Protein AF-A0A1Q4BEB6-F1 (afdb_monomer_lite)

pLDDT: mean 73.43, std 24.89, range [21.27, 98.69]

Sequence (705 aa):
MPAAANGAAGTDGELIVIDGDVAYNFWQFKRTSTSTGTAASFGAENVVTGDGWGSKSPFLSAGITAAGSSQLGGLLVKAETADGSIDHALQLVVDSKLVLPGAVGSAIASDGSSASGIVKEGQLLAIPKGTPMPAGLSPLGQEVFTAMQKYGAYVVDVAGGTTTIRAQSNDFDDATMTALWHDMGKITPLLAGVSGQSSSGSGSSGDTGGGTAPSTGNPSATDTTAPIVQWVATNGPGITNGSGTVGVGDTVRLTLKMSEAVNVTGTPTLSLNDNGTAKYVSGSGTDVLQFDYKVAAGQNTADLAISGYNLSGITDTAGNAVNTSGAPLQPAGTLVVDTKAVTDTTAPIVQWVSTNGPGITNGSGTVGVGDTVRLTLKMNEAVNVTGTPTLSLNDNGIAKYVSGSGTDVLQFDYKVAAGQNTADLAISGYNLSGIADQAGNAVNIAGAPQQPAGTLVVDTKSFVDPNAPKIQWISATGSGIRNGTGVVGTGGTVRLSVNFNEAVTVNGTPSLSLNSNGTAKYVSGSGTNTLQFDYKVAAGDRASDLEVSGYNLSGVTDRDGNAVNLSGAPHQPAGTLAIRTGSSNQRTATVNSSIADLAAPATLQADASAASVPSNTPTTPSSDLNAQMRGTIDALGGQMTLGYSGSQGAGASSPQTTGSVMPQLALLSQYAASSFATTAATFAGASAQQWFGDTTQTLAKSLGR

Structure (mmCIF, N/CA/C/O backbone):
data_AF-A0A1Q4BEB6-F1
#
_entry.id   AF-A0A1Q4BEB6-F1
#
loop_
_atom_site.group_PDB
_atom_site.id
_atom_site.type_symbol
_atom_site.label_atom_id
_atom_site.label_alt_id
_atom_site.label_comp_id
_atom_site.label_asym_id
_atom_site.label_entity_id
_atom_site.label_seq_id
_atom_site.pdbx_PDB_ins_code
_atom_site.Cartn_x
_atom_site.Cartn_y
_atom_site.Cartn_z
_atom_site.occupancy
_atom_site.B_iso_or_equiv
_atom_site.auth_seq_id
_atom_site.auth_comp_id
_atom_site.auth_asym_id
_atom_site.auth_atom_id
_atom_site.pdbx_PDB_model_num
ATOM 1 N N . MET A 1 1 ? 31.001 -1.430 6.923 1.00 60.62 1 MET A N 1
ATOM 2 C CA . MET A 1 1 ? 29.564 -1.065 6.921 1.00 60.62 1 MET A CA 1
ATOM 3 C C . MET A 1 1 ? 29.177 -0.535 5.544 1.00 60.62 1 MET A C 1
ATOM 5 O O . MET A 1 1 ? 29.942 0.271 5.019 1.00 60.62 1 MET A O 1
ATOM 9 N N . PRO A 1 2 ? 28.033 -0.940 4.961 1.00 58.75 2 PRO A N 1
ATOM 10 C CA . PRO A 1 2 ? 27.542 -0.416 3.679 1.00 58.75 2 PRO A CA 1
ATOM 11 C C . PRO A 1 2 ? 27.493 1.119 3.660 1.00 58.75 2 PRO A C 1
ATOM 13 O O . PRO A 1 2 ? 27.198 1.724 4.689 1.00 58.75 2 PRO A O 1
ATOM 16 N N . ALA A 1 3 ? 27.761 1.766 2.519 1.00 61.31 3 ALA A N 1
ATOM 17 C CA . ALA A 1 3 ? 27.874 3.232 2.435 1.00 61.31 3 ALA A CA 1
ATOM 18 C C . ALA A 1 3 ? 26.594 3.987 2.855 1.00 61.31 3 ALA A C 1
ATOM 20 O O . ALA A 1 3 ? 26.684 5.110 3.343 1.00 61.31 3 ALA A O 1
ATOM 21 N N . ALA A 1 4 ? 25.424 3.353 2.715 1.00 61.22 4 ALA A N 1
ATOM 22 C CA . ALA A 1 4 ? 24.121 3.924 3.057 1.00 61.22 4 ALA A CA 1
ATOM 23 C C . ALA A 1 4 ? 23.647 3.634 4.499 1.00 61.22 4 ALA A C 1
ATOM 25 O O . ALA A 1 4 ? 22.664 4.225 4.931 1.00 61.22 4 ALA A O 1
ATOM 26 N N . ALA A 1 5 ? 24.316 2.750 5.253 1.00 66.31 5 ALA A N 1
ATOM 27 C CA . ALA A 1 5 ? 23.845 2.346 6.584 1.00 66.31 5 ALA A CA 1
ATOM 28 C C . ALA A 1 5 ? 24.006 3.480 7.614 1.00 66.31 5 ALA A C 1
ATOM 30 O O . ALA A 1 5 ? 25.123 3.957 7.834 1.00 66.31 5 ALA A O 1
ATOM 31 N N . ASN A 1 6 ? 22.930 3.907 8.265 1.00 73.88 6 ASN A N 1
ATOM 32 C CA . ASN A 1 6 ? 22.959 4.928 9.314 1.00 73.88 6 ASN A CA 1
ATOM 33 C C . ASN A 1 6 ? 21.970 4.557 10.430 1.00 73.88 6 ASN A C 1
ATOM 35 O O . ASN A 1 6 ? 21.254 3.572 10.298 1.00 73.88 6 ASN A O 1
ATOM 39 N N . GLY A 1 7 ? 21.948 5.312 11.529 1.00 68.88 7 GLY A N 1
ATOM 40 C CA . GLY A 1 7 ? 20.953 5.102 12.581 1.00 68.88 7 GLY A CA 1
ATOM 41 C C . GLY A 1 7 ? 19.532 5.320 12.057 1.00 68.88 7 GLY A C 1
ATOM 42 O O . GLY A 1 7 ? 19.313 6.178 11.194 1.00 68.88 7 GLY A O 1
ATOM 43 N N . ALA A 1 8 ? 18.576 4.554 12.584 1.00 66.44 8 ALA A N 1
ATOM 44 C CA . ALA A 1 8 ? 17.154 4.732 12.312 1.00 66.44 8 ALA A CA 1
ATOM 45 C C . ALA A 1 8 ? 16.688 6.168 12.631 1.00 66.44 8 ALA A C 1
ATOM 47 O O . ALA A 1 8 ? 17.274 6.869 13.460 1.00 66.44 8 ALA A O 1
ATOM 48 N N . ALA A 1 9 ? 15.626 6.625 11.965 1.00 58.12 9 ALA A N 1
ATOM 49 C CA . ALA A 1 9 ? 15.041 7.933 12.252 1.00 58.12 9 ALA A CA 1
ATOM 50 C C . ALA A 1 9 ? 14.431 7.950 13.667 1.00 58.12 9 ALA A C 1
ATOM 52 O O . ALA A 1 9 ? 13.728 7.018 14.038 1.00 58.12 9 ALA A O 1
ATOM 53 N N . GLY A 1 10 ? 14.673 9.014 14.440 1.00 62.09 10 GLY A N 1
ATOM 54 C CA . GLY A 1 10 ? 14.191 9.141 15.822 1.00 62.09 10 GLY A CA 1
ATOM 55 C C . GLY A 1 10 ? 15.286 9.585 16.792 1.00 62.09 10 GLY A C 1
ATOM 56 O O . GLY A 1 10 ? 16.402 9.905 16.382 1.00 62.09 10 GLY A O 1
ATOM 57 N N . THR A 1 11 ? 14.963 9.630 18.087 1.00 62.75 11 THR A N 1
ATOM 58 C CA . THR A 1 11 ? 15.922 9.973 19.156 1.00 62.75 11 THR A CA 1
ATOM 59 C C . THR A 1 11 ? 16.911 8.855 19.454 1.00 62.75 11 THR A C 1
ATOM 61 O O . THR A 1 11 ? 17.987 9.129 19.985 1.00 62.75 11 THR A O 1
ATOM 64 N N . ASP A 1 12 ? 16.561 7.620 19.099 1.00 66.50 12 ASP A N 1
ATOM 65 C CA . ASP A 1 12 ? 17.306 6.432 19.516 1.00 66.50 12 ASP A CA 1
ATOM 66 C C . ASP A 1 12 ? 18.348 6.015 18.485 1.00 66.50 12 ASP A C 1
ATOM 68 O O . ASP A 1 12 ? 19.285 5.313 18.840 1.00 66.50 12 ASP A O 1
ATOM 72 N N . GLY A 1 13 ? 18.239 6.475 17.230 1.00 70.12 13 GLY A N 1
ATOM 73 C CA . GLY A 1 13 ? 19.271 6.312 16.198 1.00 70.12 13 GLY A CA 1
ATOM 74 C C . GLY A 1 13 ? 19.792 4.881 16.049 1.00 70.12 13 GLY A C 1
ATOM 75 O O . GLY A 1 13 ? 20.994 4.697 15.869 1.00 70.12 13 GLY A O 1
ATOM 76 N N . GLU A 1 14 ? 18.927 3.878 16.203 1.00 76.31 14 GLU A N 1
ATOM 77 C CA . GLU A 1 14 ? 19.335 2.478 16.350 1.00 76.31 14 GLU A CA 1
ATOM 78 C C . GLU A 1 14 ? 19.925 1.917 15.043 1.00 76.31 14 GLU A C 1
ATOM 80 O O . GLU A 1 14 ? 19.405 2.180 13.955 1.00 76.31 14 GLU A O 1
ATOM 85 N N . LEU A 1 15 ? 20.998 1.127 15.134 1.00 77.81 15 LEU A N 1
ATOM 86 C CA . LEU A 1 15 ? 21.591 0.412 13.996 1.00 77.81 15 LEU A CA 1
ATOM 87 C C . LEU A 1 15 ? 22.086 -0.968 14.435 1.00 77.81 15 LEU A C 1
ATOM 89 O O . LEU A 1 15 ? 22.840 -1.071 15.402 1.00 77.81 15 LEU A O 1
ATOM 93 N N . ILE A 1 16 ? 21.740 -2.004 13.669 1.00 77.00 16 ILE A N 1
ATOM 94 C CA . ILE A 1 16 ? 22.291 -3.353 13.835 1.00 77.00 16 ILE A CA 1
ATOM 95 C C . ILE A 1 16 ? 23.279 -3.624 12.699 1.00 77.00 16 ILE A C 1
ATOM 97 O O . ILE A 1 16 ? 22.932 -3.515 11.521 1.00 77.00 16 ILE A O 1
ATOM 101 N N . VAL A 1 17 ? 24.510 -3.997 13.047 1.00 74.00 17 VAL A N 1
ATOM 102 C CA . VAL A 1 17 ? 25.552 -4.408 12.099 1.00 74.00 17 VAL A CA 1
ATOM 103 C C . VAL A 1 17 ? 25.926 -5.855 12.367 1.00 74.00 17 VAL A C 1
ATOM 105 O O . VAL A 1 17 ? 26.380 -6.179 13.461 1.00 74.00 17 VAL A O 1
ATOM 108 N N . ILE A 1 18 ? 25.774 -6.711 11.361 1.00 70.12 18 ILE A N 1
ATOM 109 C CA . ILE A 1 18 ? 26.217 -8.106 11.436 1.00 70.12 18 ILE A CA 1
ATOM 110 C C . ILE A 1 18 ? 27.583 -8.223 10.760 1.00 70.12 18 ILE A C 1
ATOM 112 O O . ILE A 1 18 ? 27.730 -7.870 9.584 1.00 70.12 18 ILE A O 1
ATOM 116 N N . ASP A 1 19 ? 28.565 -8.715 11.512 1.00 67.94 19 ASP A N 1
ATOM 117 C CA . ASP A 1 19 ? 29.925 -8.991 11.053 1.00 67.94 19 ASP A CA 1
ATOM 118 C C . ASP A 1 19 ? 30.374 -10.372 11.554 1.00 67.94 19 ASP A C 1
ATOM 120 O O . ASP A 1 19 ? 30.546 -10.599 12.754 1.00 67.94 19 ASP A O 1
ATOM 124 N N . GLY A 1 20 ? 30.509 -11.322 10.627 1.00 71.06 20 GLY A N 1
ATOM 125 C CA . GLY A 1 20 ? 30.718 -12.731 10.959 1.00 71.06 20 GLY A CA 1
ATOM 126 C C . GLY A 1 20 ? 29.593 -13.278 11.843 1.00 71.06 20 GLY A C 1
ATOM 127 O O . GLY A 1 20 ? 28.416 -13.110 11.531 1.00 71.06 20 GLY A O 1
ATOM 128 N N . ASP A 1 21 ? 29.966 -13.909 12.956 1.00 73.12 21 ASP A N 1
ATOM 129 C CA . ASP A 1 21 ? 29.022 -14.482 13.921 1.00 73.12 21 ASP A CA 1
ATOM 130 C C . ASP A 1 21 ? 28.543 -13.461 14.965 1.00 73.12 21 ASP A C 1
ATOM 132 O O . ASP A 1 21 ? 27.906 -13.851 15.938 1.00 73.12 21 ASP A O 1
ATOM 136 N N . VAL A 1 22 ? 28.860 -12.169 14.823 1.00 61.62 22 VAL A N 1
ATOM 137 C CA . VAL A 1 22 ? 28.545 -11.150 15.833 1.00 61.62 22 VAL A CA 1
ATOM 138 C C . VAL A 1 22 ? 27.559 -10.121 15.288 1.00 61.62 22 VAL A C 1
ATOM 140 O O . VAL A 1 22 ? 27.776 -9.519 14.236 1.00 61.62 22 VAL A O 1
ATOM 143 N N . ALA A 1 23 ? 26.488 -9.879 16.042 1.00 74.19 23 ALA A N 1
ATOM 144 C CA . ALA A 1 23 ? 25.588 -8.751 15.850 1.00 74.19 23 ALA A CA 1
ATOM 145 C C . ALA A 1 23 ? 25.965 -7.622 16.814 1.00 74.19 23 ALA A C 1
ATOM 147 O O . ALA A 1 23 ? 25.873 -7.774 18.032 1.00 74.19 23 ALA A O 1
ATOM 148 N N . TYR A 1 24 ? 26.360 -6.479 16.261 1.00 73.25 24 TYR A N 1
ATOM 149 C CA . TYR A 1 24 ? 26.607 -5.241 16.992 1.00 73.25 24 TYR A CA 1
ATOM 150 C C . TYR A 1 24 ? 25.363 -4.355 16.941 1.00 73.25 24 TYR A C 1
ATOM 152 O O . TYR A 1 24 ? 24.910 -3.977 15.862 1.00 73.25 24 TYR A O 1
ATOM 160 N N . ASN A 1 25 ? 24.833 -3.999 18.105 1.00 81.12 25 ASN A N 1
ATOM 161 C CA . ASN A 1 25 ? 23.663 -3.146 18.275 1.00 81.12 25 ASN A CA 1
ATOM 162 C C . ASN A 1 25 ? 24.137 -1.778 18.766 1.00 81.12 25 ASN A C 1
ATOM 164 O O . ASN A 1 25 ? 24.790 -1.707 19.806 1.00 81.12 25 ASN A O 1
ATOM 168 N N . PHE A 1 26 ? 23.823 -0.704 18.051 1.00 78.19 26 PHE A N 1
ATOM 169 C CA . PHE A 1 26 ? 24.259 0.651 18.383 1.00 78.19 26 PHE A CA 1
ATOM 170 C C . PHE A 1 26 ? 23.071 1.532 18.754 1.00 78.19 26 PHE A C 1
ATOM 172 O O . PHE A 1 26 ? 22.094 1.583 18.011 1.00 78.19 26 PHE A O 1
ATOM 179 N N . TRP A 1 27 ? 23.197 2.284 19.848 1.00 77.69 27 TRP A N 1
ATOM 180 C CA . TRP A 1 27 ? 22.238 3.314 20.245 1.00 77.69 27 TRP A CA 1
ATOM 181 C C . TRP A 1 27 ? 22.785 4.707 19.931 1.00 77.69 27 TRP A C 1
ATOM 183 O O . TRP A 1 27 ? 23.963 5.006 20.155 1.00 77.69 27 TRP A O 1
ATOM 193 N N . GLN A 1 28 ? 21.922 5.561 19.395 1.00 78.12 28 GLN A N 1
ATOM 194 C CA . GLN A 1 28 ? 22.219 6.887 18.855 1.00 78.12 28 GLN A CA 1
ATOM 195 C C . GLN A 1 28 ? 23.367 6.861 17.845 1.00 78.12 28 GLN A C 1
ATOM 197 O O . GLN A 1 28 ? 24.295 7.676 17.898 1.00 78.12 28 GLN A O 1
ATOM 202 N N . PHE A 1 29 ? 23.323 5.897 16.923 1.00 82.19 29 PHE A N 1
ATOM 203 C CA . PHE A 1 29 ? 24.313 5.797 15.871 1.00 82.19 29 PHE A CA 1
ATOM 204 C C . PHE A 1 29 ? 24.191 6.977 14.906 1.00 82.19 29 PHE A C 1
ATOM 206 O O . PHE A 1 29 ? 23.139 7.257 14.331 1.00 82.19 29 PHE A O 1
ATOM 213 N N . LYS A 1 30 ? 25.315 7.647 14.673 1.00 81.19 30 LYS A N 1
ATOM 214 C CA . LYS A 1 30 ? 25.453 8.723 13.703 1.00 81.19 30 LYS A CA 1
ATOM 215 C C . LYS A 1 30 ? 26.675 8.475 12.841 1.00 81.19 30 LYS A C 1
ATOM 217 O O . LYS A 1 30 ? 27.811 8.535 13.314 1.00 81.19 30 LYS A O 1
ATOM 222 N N . ARG A 1 31 ? 26.451 8.266 11.548 1.00 81.50 31 ARG A N 1
ATOM 223 C CA . ARG A 1 31 ? 27.525 8.271 10.557 1.00 81.50 31 ARG A CA 1
ATOM 224 C C . ARG A 1 31 ? 28.141 9.670 10.460 1.00 81.50 31 ARG A C 1
ATOM 226 O O . ARG A 1 31 ? 27.428 10.658 10.292 1.00 81.50 31 ARG A O 1
ATOM 233 N N . THR A 1 32 ? 29.465 9.753 10.565 1.00 79.81 32 THR A N 1
ATOM 234 C CA . THR A 1 32 ? 30.230 11.011 10.486 1.00 79.81 32 THR A CA 1
ATOM 235 C C . THR A 1 32 ? 31.042 11.114 9.194 1.00 79.81 32 THR A C 1
ATOM 237 O O . THR A 1 32 ? 31.370 12.223 8.781 1.00 79.81 32 THR A O 1
ATOM 240 N N . SER A 1 33 ? 31.316 9.992 8.516 1.00 77.38 33 SER A N 1
ATOM 241 C CA . SER A 1 33 ? 31.874 9.949 7.157 1.00 77.38 33 SER A CA 1
ATOM 242 C C . SER A 1 33 ? 31.541 8.628 6.438 1.00 77.38 33 SER A C 1
ATOM 244 O O . SER A 1 33 ? 30.784 7.796 6.938 1.00 77.38 33 SER A O 1
ATOM 246 N N . THR A 1 34 ? 32.113 8.398 5.254 1.00 70.38 34 THR A N 1
ATOM 247 C CA . THR A 1 34 ? 32.011 7.112 4.541 1.00 70.38 34 THR A CA 1
ATOM 248 C C . THR A 1 34 ? 32.647 5.947 5.310 1.00 70.38 34 THR A C 1
ATOM 250 O O . THR A 1 34 ? 32.199 4.815 5.132 1.00 70.38 34 THR A O 1
ATOM 253 N N . SER A 1 35 ? 33.623 6.208 6.187 1.00 70.75 35 SER A N 1
ATOM 254 C CA . SER A 1 35 ? 34.357 5.193 6.960 1.00 70.75 35 SER A CA 1
ATOM 255 C C . SER A 1 35 ? 34.205 5.310 8.480 1.00 70.75 35 SER A C 1
ATOM 257 O O . SER A 1 35 ? 34.623 4.404 9.194 1.00 70.75 35 SER A O 1
ATOM 259 N N . THR A 1 36 ? 33.594 6.379 9.000 1.00 76.94 36 THR A N 1
ATOM 260 C CA . THR A 1 36 ? 33.500 6.632 10.449 1.00 76.94 36 THR A CA 1
ATOM 261 C C . THR A 1 36 ? 32.075 6.935 10.918 1.00 76.94 36 THR A C 1
ATOM 263 O O . THR A 1 36 ? 31.244 7.478 10.184 1.00 76.94 36 THR A O 1
ATOM 266 N N . GLY A 1 37 ? 31.795 6.593 12.176 1.00 82.12 37 GLY A N 1
ATOM 267 C CA . GLY A 1 37 ? 30.544 6.890 12.872 1.00 82.12 37 GLY A CA 1
ATOM 268 C C . GLY A 1 37 ? 30.743 6.939 14.386 1.00 82.12 37 GLY A C 1
ATOM 269 O O . GLY A 1 37 ? 31.814 6.604 14.890 1.00 82.12 37 GLY A O 1
ATOM 270 N N . THR A 1 38 ? 29.724 7.393 15.106 1.00 80.50 38 THR A N 1
ATOM 271 C CA . THR A 1 38 ? 29.686 7.468 16.574 1.00 80.50 38 THR A CA 1
ATOM 272 C C . THR A 1 38 ? 28.395 6.854 17.089 1.00 80.50 38 THR A C 1
ATOM 274 O O . THR A 1 38 ? 27.374 6.994 16.428 1.00 80.50 38 THR A O 1
ATOM 277 N N . ALA A 1 39 ? 28.421 6.253 18.275 1.00 80.62 39 ALA A N 1
ATOM 278 C CA . ALA A 1 39 ? 27.237 5.795 18.999 1.00 80.62 39 ALA A CA 1
ATOM 279 C C . ALA A 1 39 ? 27.363 6.200 20.473 1.00 80.62 39 ALA A C 1
ATOM 281 O O . ALA A 1 39 ? 28.483 6.323 20.979 1.00 80.62 39 ALA A O 1
ATOM 282 N N . ALA A 1 40 ? 26.237 6.421 21.148 1.00 74.81 40 ALA A N 1
ATOM 283 C CA . ALA A 1 40 ? 26.216 6.728 22.577 1.00 74.81 40 ALA A CA 1
ATOM 284 C C . ALA A 1 40 ? 26.479 5.474 23.427 1.00 74.81 40 ALA A C 1
ATOM 286 O O . ALA A 1 40 ? 27.157 5.549 24.451 1.00 74.81 40 ALA A O 1
ATOM 287 N N . SER A 1 41 ? 26.002 4.314 22.974 1.00 70.25 41 SER A N 1
ATOM 288 C CA . SER A 1 41 ? 26.335 3.004 23.535 1.00 70.25 41 SER A CA 1
ATOM 289 C C . SER A 1 41 ? 26.273 1.925 22.451 1.00 70.25 41 SER A C 1
ATOM 291 O O . SER A 1 41 ? 25.745 2.151 21.357 1.00 70.25 41 SER A O 1
ATOM 293 N N . PHE A 1 42 ? 26.838 0.753 22.741 1.00 74.25 42 PHE A N 1
ATOM 294 C CA . PHE A 1 42 ? 26.652 -0.429 21.910 1.00 74.25 42 PHE A CA 1
ATOM 295 C C . PHE A 1 42 ? 26.632 -1.707 22.757 1.00 74.25 42 PHE A C 1
ATOM 297 O O . PHE A 1 42 ? 27.244 -1.754 23.826 1.00 74.25 42 PHE A O 1
ATOM 304 N N . GLY A 1 43 ? 25.944 -2.729 22.256 1.00 70.25 43 GLY A N 1
ATOM 305 C CA . GLY A 1 43 ? 25.972 -4.106 22.752 1.00 70.25 43 GLY A CA 1
ATOM 306 C C . GLY A 1 43 ? 26.363 -5.058 21.626 1.00 70.25 43 GLY A C 1
ATOM 307 O O . GLY A 1 43 ? 26.194 -4.726 20.451 1.00 70.25 43 GLY A O 1
ATOM 308 N N . ALA A 1 44 ? 26.912 -6.220 21.961 1.00 69.25 44 ALA A N 1
ATOM 309 C CA . ALA A 1 44 ? 27.307 -7.214 20.970 1.00 69.25 44 ALA A CA 1
ATOM 310 C C . ALA A 1 44 ? 26.920 -8.616 21.431 1.00 69.25 44 ALA A C 1
ATOM 312 O O . ALA A 1 44 ? 27.108 -8.957 22.596 1.00 69.25 44 ALA A O 1
ATOM 313 N N . GLU A 1 45 ? 26.426 -9.415 20.495 1.00 67.12 45 GLU A N 1
ATOM 314 C CA . GLU A 1 45 ? 25.921 -10.763 20.736 1.00 67.12 45 GLU A CA 1
ATOM 315 C C . GLU A 1 45 ? 26.430 -11.702 19.647 1.00 67.12 45 GLU A C 1
ATOM 317 O O . GLU A 1 45 ? 26.502 -11.313 18.479 1.00 67.12 45 GLU A O 1
ATOM 322 N N . ASN A 1 46 ? 26.752 -12.946 20.003 1.00 68.75 46 ASN A N 1
ATOM 323 C CA . ASN A 1 46 ? 27.033 -13.963 18.996 1.00 68.75 46 ASN A CA 1
ATOM 324 C C . ASN A 1 46 ? 25.711 -14.523 18.437 1.00 68.75 46 ASN A C 1
ATOM 326 O O . ASN A 1 46 ? 24.933 -15.105 19.182 1.00 68.75 46 ASN A O 1
ATOM 330 N N . VAL A 1 47 ? 25.457 -14.392 17.136 1.00 63.94 47 VAL A N 1
ATOM 331 C CA . VAL A 1 47 ? 24.186 -14.802 16.503 1.00 63.94 47 VAL A CA 1
ATOM 332 C C . VAL A 1 47 ? 24.004 -16.320 16.400 1.00 63.94 47 VAL A C 1
ATOM 334 O O . VAL A 1 47 ? 22.903 -16.791 16.130 1.00 63.94 47 VAL A O 1
ATOM 337 N N . VAL A 1 48 ? 25.085 -17.083 16.583 1.00 57.34 48 VAL A N 1
ATOM 338 C CA . VAL A 1 48 ? 25.128 -18.549 16.484 1.00 57.34 48 VAL A CA 1
ATOM 339 C C . VAL A 1 48 ? 25.000 -19.190 17.865 1.00 57.34 48 VAL A C 1
ATOM 341 O O . VAL A 1 48 ? 24.291 -20.181 18.025 1.00 57.34 48 VAL A O 1
ATOM 344 N N . THR A 1 49 ? 25.720 -18.665 18.857 1.00 60.25 49 THR A N 1
ATOM 345 C CA . THR A 1 49 ? 25.846 -19.286 20.188 1.00 60.25 49 THR A CA 1
ATOM 346 C C . THR A 1 49 ? 25.202 -18.489 21.310 1.00 60.25 49 THR A C 1
ATOM 348 O O . THR A 1 49 ? 25.141 -18.979 22.435 1.00 60.25 49 THR A O 1
ATOM 351 N N . GLY A 1 50 ? 24.823 -17.246 21.042 1.00 60.75 50 GLY A N 1
ATOM 352 C CA . GLY A 1 50 ? 24.164 -16.378 22.000 1.00 60.75 50 GLY A CA 1
ATOM 353 C C . GLY A 1 50 ? 22.691 -16.740 22.183 1.00 60.75 50 GLY A C 1
ATOM 354 O O . GLY A 1 50 ? 22.111 -17.426 21.345 1.00 60.75 50 GLY A O 1
ATOM 355 N N . ASP A 1 51 ? 22.098 -16.322 23.299 1.00 66.31 51 ASP A N 1
ATOM 356 C CA . ASP A 1 51 ? 20.689 -16.557 23.644 1.00 66.31 51 ASP A CA 1
ATOM 357 C C . ASP A 1 51 ? 19.804 -15.302 23.489 1.00 66.31 51 ASP A C 1
ATOM 359 O O . ASP A 1 51 ? 18.586 -15.362 23.697 1.00 66.31 51 ASP A O 1
ATOM 363 N N . GLY A 1 52 ? 20.415 -14.191 23.076 1.00 71.81 52 GLY A N 1
ATOM 364 C CA . GLY A 1 52 ? 19.843 -12.866 22.894 1.00 71.81 52 GLY A CA 1
ATOM 365 C C . GLY A 1 52 ? 19.915 -11.967 24.129 1.00 71.81 52 GLY A C 1
ATOM 366 O O . GLY A 1 52 ? 19.463 -10.824 24.037 1.00 71.81 52 GLY A O 1
ATOM 367 N N . TRP A 1 53 ? 20.465 -12.422 25.260 1.00 75.69 53 TRP A N 1
ATOM 368 C CA . TRP A 1 53 ? 20.462 -11.695 26.534 1.00 75.69 53 TRP A CA 1
ATOM 369 C C . TRP A 1 53 ? 21.857 -11.283 27.006 1.00 75.69 53 TRP A C 1
ATOM 371 O O . TRP A 1 53 ? 22.839 -12.006 26.878 1.00 75.69 53 TRP A O 1
ATOM 381 N N . GLY A 1 54 ? 21.943 -10.096 27.611 1.00 65.62 54 GLY A N 1
ATOM 382 C CA . GLY A 1 54 ? 23.171 -9.640 28.254 1.00 65.62 54 GLY A CA 1
ATOM 383 C C . GLY A 1 54 ? 23.495 -10.379 29.560 1.00 65.62 54 GLY A C 1
ATOM 384 O O . GLY A 1 54 ? 22.671 -11.082 30.143 1.00 65.62 54 GLY A O 1
ATOM 385 N N . SER A 1 55 ? 24.703 -10.157 30.080 1.00 68.94 55 SER A N 1
ATOM 386 C CA . SER A 1 55 ? 25.136 -10.635 31.396 1.00 68.94 55 SER A CA 1
ATOM 387 C C . SER A 1 55 ? 24.988 -9.557 32.471 1.00 68.94 55 SER A C 1
ATOM 389 O O . SER A 1 55 ? 25.374 -8.403 32.282 1.00 68.94 55 SER A O 1
ATOM 391 N N . LYS A 1 56 ? 24.495 -9.950 33.656 1.00 68.62 56 LYS A N 1
ATOM 392 C CA . LYS A 1 56 ? 24.428 -9.080 34.849 1.00 68.62 56 LYS A CA 1
ATOM 393 C C . LYS A 1 56 ? 25.806 -8.829 35.476 1.00 68.62 56 LYS A C 1
ATOM 395 O O . LYS A 1 56 ? 25.959 -7.867 36.226 1.00 68.62 56 LYS A O 1
ATOM 400 N N . SER A 1 57 ? 26.803 -9.684 35.215 1.00 51.84 57 SER A N 1
ATOM 401 C CA . SER A 1 57 ? 28.146 -9.557 35.797 1.00 51.84 57 SER A CA 1
ATOM 402 C C . SER A 1 57 ? 29.249 -10.135 34.889 1.00 51.84 57 SER A C 1
ATOM 404 O O . SER A 1 57 ? 29.213 -11.332 34.596 1.00 51.84 57 SER A O 1
ATOM 406 N N . PRO A 1 58 ? 30.251 -9.327 34.473 1.00 49.66 58 PRO A N 1
ATOM 407 C CA . PRO A 1 58 ? 30.213 -7.859 34.458 1.00 49.66 58 PRO A CA 1
ATOM 408 C C . PRO A 1 58 ? 29.011 -7.385 33.627 1.00 49.66 58 PRO A C 1
ATOM 410 O O . PRO A 1 58 ? 28.575 -8.109 32.739 1.00 49.66 58 PRO A O 1
ATOM 413 N N . PHE A 1 59 ? 28.440 -6.220 33.945 1.00 54.12 59 PHE A N 1
ATOM 414 C CA . PHE A 1 59 ? 27.251 -5.710 33.253 1.00 54.12 59 PHE A CA 1
ATOM 415 C C . PHE A 1 59 ? 27.563 -5.490 31.763 1.00 54.12 59 PHE A C 1
ATOM 417 O O . PHE A 1 59 ? 28.196 -4.499 31.397 1.00 54.12 59 PHE A O 1
ATOM 424 N N . LEU A 1 60 ? 27.175 -6.450 30.925 1.00 57.72 60 LEU A N 1
ATOM 425 C CA . LEU A 1 60 ? 27.480 -6.503 29.499 1.00 57.72 60 LEU A CA 1
ATOM 426 C C . LEU A 1 60 ? 26.186 -6.771 28.748 1.00 57.72 60 LEU A C 1
ATOM 428 O O . LEU A 1 60 ? 25.615 -7.850 28.862 1.00 57.72 60 LEU A O 1
ATOM 432 N N . SER A 1 61 ? 25.725 -5.788 27.990 1.00 70.19 61 SER A N 1
ATOM 433 C CA . SER A 1 61 ? 24.488 -5.912 27.228 1.00 70.19 61 SER A CA 1
ATOM 434 C C . SER A 1 61 ? 24.705 -6.682 25.922 1.00 70.19 61 SER A C 1
ATOM 436 O O . SER A 1 61 ? 25.668 -6.404 25.203 1.00 70.19 61 SER A O 1
ATOM 438 N N . ALA A 1 62 ? 23.790 -7.600 25.590 1.00 63.75 62 ALA A N 1
ATOM 439 C CA . ALA A 1 62 ? 23.760 -8.270 24.283 1.00 63.75 62 ALA A CA 1
ATOM 440 C C . ALA A 1 62 ? 23.257 -7.329 23.173 1.00 63.75 62 ALA A C 1
ATOM 442 O O . ALA A 1 62 ? 23.555 -7.516 21.994 1.00 63.75 62 ALA A O 1
ATOM 443 N N . GLY A 1 63 ? 22.533 -6.269 23.543 1.00 76.38 63 GLY A N 1
ATOM 444 C CA . GLY A 1 63 ? 22.111 -5.213 22.626 1.00 76.38 63 GLY A CA 1
ATOM 445 C C . GLY A 1 63 ? 21.858 -3.886 23.319 1.00 76.38 63 GLY A C 1
ATOM 446 O O . GLY A 1 63 ? 22.530 -3.562 24.292 1.00 76.38 63 GLY A O 1
ATOM 447 N N . ILE A 1 64 ? 20.934 -3.084 22.799 1.00 76.62 64 ILE A N 1
ATOM 448 C CA . ILE A 1 64 ? 20.668 -1.735 23.326 1.00 76.62 64 ILE A CA 1
ATOM 449 C C . ILE A 1 64 ? 19.228 -1.520 23.785 1.00 76.62 64 ILE A C 1
ATOM 451 O O . ILE A 1 64 ? 18.887 -0.398 24.142 1.00 76.62 64 ILE A O 1
ATOM 455 N N . THR A 1 65 ? 18.395 -2.566 23.794 1.00 83.88 65 THR A N 1
ATOM 456 C CA . THR A 1 65 ? 17.052 -2.446 24.376 1.00 83.88 65 THR A CA 1
ATOM 457 C C . THR A 1 65 ? 17.165 -2.142 25.870 1.00 83.88 65 THR A C 1
ATOM 459 O O . THR A 1 65 ? 18.165 -2.503 26.503 1.00 83.88 65 THR A O 1
ATOM 462 N N . ALA A 1 66 ? 16.143 -1.529 26.462 1.00 81.94 66 ALA A N 1
ATOM 463 C CA . ALA A 1 66 ? 16.145 -1.225 27.892 1.00 81.94 66 ALA A CA 1
ATOM 464 C C . ALA A 1 66 ? 16.295 -2.483 28.780 1.00 81.94 66 ALA A C 1
ATOM 466 O O . ALA A 1 66 ? 16.973 -2.438 29.810 1.00 81.94 66 ALA A O 1
ATOM 467 N N . ALA A 1 67 ? 15.812 -3.646 28.322 1.00 83.50 67 ALA A N 1
ATOM 468 C CA . ALA A 1 67 ? 16.044 -4.940 28.972 1.00 83.50 67 ALA A CA 1
ATOM 469 C C . ALA A 1 67 ? 17.498 -5.473 28.881 1.00 83.50 67 ALA A C 1
ATOM 471 O O . ALA A 1 67 ? 17.871 -6.415 29.592 1.00 83.50 67 ALA A O 1
ATOM 472 N N . GLY A 1 68 ? 18.329 -4.886 28.014 1.00 74.88 68 GLY A N 1
ATOM 473 C CA . GLY A 1 68 ? 19.705 -5.300 27.723 1.00 74.88 68 GLY A CA 1
ATOM 474 C C . GLY A 1 68 ? 19.829 -6.516 26.794 1.00 74.88 68 GLY A C 1
ATOM 475 O O . GLY A 1 68 ? 20.850 -7.214 26.805 1.00 74.88 68 GLY A O 1
ATOM 476 N N . SER A 1 69 ? 18.785 -6.794 26.009 1.00 79.81 69 SER A N 1
ATOM 477 C CA . SER A 1 69 ? 18.760 -7.851 24.991 1.00 79.81 69 SER A CA 1
ATOM 478 C C . SER A 1 69 ? 19.235 -7.350 23.625 1.00 79.81 69 SER A C 1
ATOM 480 O O . SER A 1 69 ? 19.203 -6.152 23.331 1.00 79.81 69 SER A O 1
ATOM 482 N N . SER A 1 70 ? 19.668 -8.283 22.776 1.00 78.00 70 SER A N 1
ATOM 483 C CA . SER A 1 70 ? 19.971 -8.039 21.363 1.00 78.00 70 SER A CA 1
ATOM 484 C C . SER A 1 70 ? 18.722 -7.571 20.615 1.00 78.00 70 SER A C 1
ATOM 486 O O . SER A 1 70 ? 17.665 -8.181 20.745 1.00 78.00 70 SER A O 1
ATOM 488 N N . GLN A 1 71 ? 18.844 -6.540 19.775 1.00 75.12 71 GLN A N 1
ATOM 489 C CA . GLN A 1 71 ? 17.737 -6.111 18.917 1.00 75.12 71 GLN A CA 1
ATOM 490 C C . GLN A 1 71 ? 17.500 -7.067 17.748 1.00 75.12 71 GLN A C 1
ATOM 492 O O . GLN A 1 71 ? 16.469 -6.959 17.095 1.00 75.12 71 GLN A O 1
ATOM 497 N N . LEU A 1 72 ? 18.430 -7.988 17.472 1.00 73.69 72 LEU A N 1
ATOM 498 C CA . LEU A 1 72 ? 18.251 -9.034 16.466 1.00 73.69 72 LEU A CA 1
ATOM 499 C C . LEU A 1 72 ? 17.484 -10.241 17.029 1.00 73.69 72 LEU A C 1
ATOM 501 O O . LEU A 1 72 ? 16.711 -10.864 16.309 1.00 73.69 72 LEU A O 1
ATOM 505 N N . GLY A 1 73 ? 17.674 -10.567 18.311 1.00 71.06 73 GLY A N 1
ATOM 506 C CA . GLY A 1 73 ? 17.027 -11.720 18.942 1.00 71.06 73 GLY A CA 1
ATOM 507 C C . GLY A 1 73 ? 15.529 -11.483 19.110 1.00 71.06 73 GLY A C 1
ATOM 508 O O . GLY A 1 73 ? 15.136 -10.657 19.923 1.00 71.06 73 GLY A O 1
ATOM 509 N N . GLY A 1 74 ? 14.688 -12.164 18.332 1.00 74.31 74 GLY A N 1
ATOM 510 C CA . GLY A 1 74 ? 13.234 -11.964 18.322 1.00 74.31 74 GLY A CA 1
ATOM 511 C C . GLY A 1 74 ? 12.726 -10.803 17.455 1.00 74.31 74 GLY A C 1
ATOM 512 O O . GLY A 1 74 ? 11.564 -10.411 17.592 1.00 74.31 74 GLY A O 1
ATOM 513 N N . LEU A 1 75 ? 13.575 -10.241 16.586 1.00 80.50 75 LEU A N 1
ATOM 514 C CA . LEU A 1 75 ? 13.171 -9.255 15.580 1.00 80.50 75 LEU A CA 1
ATOM 515 C C . LEU A 1 75 ? 12.307 -9.923 14.510 1.00 80.50 75 LEU A C 1
ATOM 517 O O . LEU A 1 75 ? 12.653 -10.998 14.039 1.00 80.50 75 LEU A O 1
ATOM 521 N N . LEU A 1 76 ? 11.234 -9.269 14.066 1.00 81.69 76 LEU A N 1
ATOM 522 C CA . LEU A 1 76 ? 10.495 -9.739 12.896 1.00 81.69 76 LEU A CA 1
ATOM 523 C C . LEU A 1 76 ? 11.268 -9.410 11.605 1.00 81.69 76 LEU A C 1
ATOM 525 O O . LEU A 1 76 ? 11.415 -8.232 11.261 1.00 81.69 76 LEU A O 1
ATOM 529 N N . VAL A 1 77 ? 11.739 -10.433 10.885 1.00 74.50 77 VAL A N 1
ATOM 530 C CA . VAL A 1 77 ? 12.537 -10.306 9.649 1.00 74.50 77 VAL A CA 1
ATOM 531 C C . VAL A 1 77 ? 11.731 -10.787 8.439 1.00 74.50 77 VAL A C 1
ATOM 533 O O . VAL A 1 77 ? 11.087 -11.834 8.478 1.00 74.50 77 VAL A O 1
ATOM 536 N N . LYS A 1 78 ? 11.776 -10.052 7.317 1.00 71.38 78 LYS A N 1
ATOM 537 C CA . LYS A 1 78 ? 10.938 -10.368 6.140 1.00 71.38 78 LYS A CA 1
ATOM 538 C C . LYS A 1 78 ? 11.216 -11.744 5.545 1.00 71.38 78 LYS A C 1
ATOM 540 O O . LYS A 1 78 ? 10.290 -12.402 5.073 1.00 71.38 78 LYS A O 1
ATOM 545 N N . ALA A 1 79 ? 12.472 -12.181 5.562 1.00 64.88 79 ALA A N 1
ATOM 546 C CA . ALA A 1 79 ? 12.844 -13.488 5.034 1.00 64.88 79 ALA A CA 1
ATOM 547 C C . ALA A 1 79 ? 12.104 -14.643 5.731 1.00 64.88 79 ALA A C 1
ATOM 549 O O . ALA A 1 79 ? 11.697 -15.573 5.051 1.00 64.88 79 ALA A O 1
ATOM 550 N N . GLU A 1 80 ? 11.849 -14.547 7.038 1.00 64.75 80 GLU A N 1
ATOM 551 C CA . GLU A 1 80 ? 11.145 -15.588 7.802 1.00 64.75 80 GLU A CA 1
ATOM 552 C C . GLU A 1 80 ? 9.643 -15.595 7.488 1.00 64.75 80 GLU A C 1
ATOM 554 O O . GLU A 1 80 ? 9.036 -16.646 7.304 1.00 64.75 80 GLU A O 1
ATOM 559 N N . THR A 1 81 ? 9.052 -14.411 7.307 1.00 67.25 81 THR A N 1
ATOM 560 C CA . THR A 1 81 ? 7.637 -14.284 6.914 1.00 67.25 81 THR A CA 1
ATOM 561 C C . THR A 1 81 ? 7.373 -14.775 5.486 1.00 67.25 81 THR A C 1
ATOM 563 O O . THR A 1 81 ? 6.283 -15.234 5.168 1.00 67.25 81 THR A O 1
ATOM 566 N N . ALA A 1 82 ? 8.379 -14.735 4.603 1.00 64.94 82 ALA A N 1
ATOM 567 C CA . ALA A 1 82 ? 8.259 -15.280 3.249 1.00 64.94 82 ALA A CA 1
ATOM 568 C C . ALA A 1 82 ? 8.194 -16.819 3.235 1.00 64.94 82 ALA A C 1
ATOM 570 O O . ALA A 1 82 ? 7.577 -17.395 2.337 1.00 64.94 82 ALA A O 1
ATOM 571 N N . ASP A 1 83 ? 8.791 -17.463 4.240 1.00 61.59 83 ASP A N 1
ATOM 572 C CA . ASP A 1 83 ? 8.753 -18.913 4.441 1.00 61.59 83 ASP A CA 1
ATOM 573 C C . ASP A 1 83 ? 7.473 -19.369 5.180 1.00 61.59 83 ASP A C 1
ATOM 575 O O . ASP A 1 83 ? 7.194 -20.567 5.267 1.00 61.59 83 ASP A O 1
ATOM 579 N N . GLY A 1 84 ? 6.655 -18.418 5.655 1.00 62.34 84 GLY A N 1
ATOM 580 C CA . GLY A 1 84 ? 5.331 -18.650 6.238 1.00 62.34 84 GLY A CA 1
ATOM 581 C C . GLY A 1 84 ? 5.335 -19.161 7.683 1.00 62.34 84 GLY A C 1
ATOM 582 O O . GLY A 1 84 ? 4.292 -19.607 8.173 1.00 62.34 84 GLY A O 1
ATOM 583 N N . SER A 1 85 ? 6.478 -19.134 8.379 1.00 69.12 85 SER A N 1
ATOM 584 C CA . SER A 1 85 ? 6.559 -19.452 9.808 1.00 69.12 85 SER A CA 1
ATOM 585 C C . SER A 1 85 ? 7.579 -18.589 10.549 1.00 69.12 85 SER A C 1
ATOM 587 O O . SER A 1 85 ? 8.724 -18.433 10.141 1.00 69.12 85 SER A O 1
ATOM 589 N N . ILE A 1 86 ? 7.157 -18.071 11.703 1.00 79.12 86 ILE A N 1
ATOM 590 C CA . ILE A 1 86 ? 8.025 -17.402 12.675 1.00 79.12 86 ILE A CA 1
ATOM 591 C C . ILE A 1 86 ? 8.271 -18.407 13.802 1.00 79.12 86 ILE A C 1
ATOM 593 O O . ILE A 1 86 ? 7.362 -18.717 14.578 1.00 79.12 86 ILE A O 1
ATOM 597 N N . ASP A 1 87 ? 9.486 -18.950 13.868 1.00 77.25 87 ASP A N 1
ATOM 598 C CA . ASP A 1 87 ? 9.827 -20.089 14.732 1.00 77.25 87 ASP A CA 1
ATOM 599 C C . ASP A 1 87 ? 10.612 -19.711 16.005 1.00 77.25 87 ASP A C 1
ATOM 601 O O . ASP A 1 87 ? 11.365 -20.518 16.555 1.00 77.25 87 ASP A O 1
ATOM 605 N N . HIS A 1 88 ? 10.413 -18.490 16.501 1.00 74.56 88 HIS A N 1
ATOM 606 C CA . HIS A 1 88 ? 11.045 -17.962 17.711 1.00 74.56 88 HIS A CA 1
ATOM 607 C C . HIS A 1 88 ? 10.100 -17.027 18.486 1.00 74.56 88 HIS A C 1
ATOM 609 O O . HIS A 1 88 ? 9.053 -16.612 17.984 1.00 74.56 88 HIS A O 1
ATOM 615 N N . ALA A 1 89 ? 10.471 -16.685 19.726 1.00 81.38 89 ALA A N 1
ATOM 616 C CA . ALA A 1 89 ? 9.767 -15.664 20.500 1.00 81.38 89 ALA A CA 1
ATOM 617 C C . ALA A 1 89 ? 10.008 -14.269 19.901 1.00 81.38 89 ALA A C 1
ATOM 619 O O . ALA A 1 89 ? 11.081 -13.996 19.361 1.00 81.38 89 ALA A O 1
ATOM 620 N N . LEU A 1 90 ? 9.017 -13.382 19.999 1.00 88.50 90 LEU A N 1
ATOM 621 C CA . LEU A 1 90 ? 9.091 -12.021 19.456 1.00 88.50 90 LEU A CA 1
ATOM 622 C C . LEU A 1 90 ? 9.547 -10.997 20.505 1.00 88.50 90 LEU A C 1
ATOM 624 O O . LEU A 1 90 ? 9.410 -11.201 21.710 1.00 88.50 90 LEU A O 1
ATOM 628 N N . GLN A 1 91 ? 10.042 -9.853 20.044 1.00 87.31 91 GLN A N 1
ATOM 629 C CA . GLN A 1 91 ? 10.271 -8.681 20.888 1.00 87.31 91 GLN A CA 1
ATOM 630 C C . GLN A 1 91 ? 8.998 -7.845 21.003 1.00 87.31 91 GLN A C 1
ATOM 632 O O . GLN A 1 91 ? 8.454 -7.404 19.991 1.00 87.31 91 GLN A O 1
ATOM 637 N N . LEU A 1 92 ? 8.560 -7.580 22.232 1.00 88.44 92 LEU A N 1
ATOM 638 C CA . LEU A 1 92 ? 7.433 -6.714 22.550 1.00 88.44 92 LEU A CA 1
ATOM 639 C C . LEU A 1 92 ? 7.927 -5.426 23.211 1.00 88.44 92 LEU A C 1
ATOM 641 O O . LEU A 1 92 ? 8.606 -5.450 24.238 1.00 88.44 92 LEU A O 1
ATOM 645 N N . VAL A 1 93 ? 7.532 -4.303 22.630 1.00 86.12 93 VAL A N 1
ATOM 646 C CA . VAL A 1 93 ? 7.670 -2.971 23.211 1.00 86.12 93 VAL A CA 1
ATOM 647 C C . VAL A 1 93 ? 6.315 -2.587 23.777 1.00 86.12 93 VAL A C 1
ATOM 649 O O . VAL A 1 93 ? 5.302 -2.710 23.087 1.00 86.12 93 VAL A O 1
ATOM 652 N N . VAL A 1 94 ? 6.275 -2.161 25.034 1.00 84.19 94 VAL A N 1
ATOM 653 C CA . VAL A 1 94 ? 5.019 -1.965 25.769 1.00 84.19 94 VAL A CA 1
ATOM 654 C C . VAL A 1 94 ? 4.842 -0.499 26.143 1.00 84.19 94 VAL A C 1
ATOM 656 O O . VAL A 1 94 ? 5.810 0.173 26.483 1.00 84.19 94 VAL A O 1
ATOM 659 N N . ASP A 1 95 ? 3.603 0.002 26.117 1.00 82.88 95 ASP A N 1
ATOM 660 C CA . ASP A 1 95 ? 3.302 1.361 26.577 1.00 82.88 95 ASP A CA 1
ATOM 661 C C . ASP A 1 95 ? 3.889 1.574 27.980 1.00 82.88 95 ASP A C 1
ATOM 663 O O . ASP A 1 95 ? 3.617 0.799 28.900 1.00 82.88 95 ASP A O 1
ATOM 667 N N . SER A 1 96 ? 4.680 2.631 28.154 1.00 81.19 96 SER A N 1
ATOM 668 C CA . SER A 1 96 ? 5.380 2.953 29.397 1.00 81.19 96 SER A CA 1
ATOM 669 C C . SER A 1 96 ? 4.451 3.014 30.613 1.00 81.19 96 SER A C 1
ATOM 671 O O . SER A 1 96 ? 4.877 2.702 31.724 1.00 81.19 96 SER A O 1
ATOM 673 N N . LYS A 1 97 ? 3.157 3.314 30.426 1.00 81.75 97 LYS A N 1
ATOM 674 C CA . LYS A 1 97 ? 2.139 3.285 31.493 1.00 81.75 97 LYS A CA 1
ATOM 675 C C . LYS A 1 97 ? 1.859 1.885 32.042 1.00 81.75 97 LYS A C 1
ATOM 677 O O . LYS A 1 97 ? 1.352 1.766 33.159 1.00 81.75 97 LYS A O 1
ATOM 682 N N . LEU A 1 98 ? 2.165 0.839 31.282 1.00 81.25 98 LEU A N 1
ATOM 683 C CA . LEU A 1 98 ? 1.906 -0.557 31.626 1.00 81.25 98 LEU A CA 1
ATOM 684 C C . LEU A 1 98 ? 3.143 -1.273 32.185 1.00 81.25 98 LEU A C 1
ATOM 686 O O . LEU A 1 98 ? 3.000 -2.391 32.681 1.00 81.25 98 LEU A O 1
ATOM 690 N N . VAL A 1 99 ? 4.326 -0.651 32.153 1.00 83.88 99 VAL A N 1
ATOM 691 C CA . VAL A 1 99 ? 5.584 -1.288 32.569 1.00 83.88 99 VAL A CA 1
ATOM 692 C C . VAL A 1 99 ? 6.011 -0.826 33.964 1.00 83.88 99 VAL A C 1
ATOM 694 O O . VAL A 1 99 ? 6.296 0.350 34.198 1.00 83.88 99 VAL A O 1
ATOM 697 N N . LEU A 1 100 ? 6.038 -1.774 34.901 1.00 87.81 100 LEU A N 1
ATOM 698 C CA . LEU A 1 100 ? 6.486 -1.595 36.281 1.00 87.81 100 LEU A CA 1
ATOM 699 C C . LEU A 1 100 ? 8.005 -1.368 36.356 1.00 87.81 100 LEU A C 1
ATOM 701 O O . LEU A 1 100 ? 8.737 -1.910 35.530 1.00 87.81 100 LEU A O 1
ATOM 705 N N . PRO A 1 101 ? 8.503 -0.686 37.406 1.00 89.94 101 PRO A N 1
ATOM 706 C CA . PRO A 1 101 ? 9.929 -0.636 37.686 1.00 89.94 101 PRO A CA 1
ATOM 707 C C . PRO A 1 101 ? 10.571 -2.011 37.892 1.00 89.94 101 PRO A C 1
ATOM 709 O O . PRO A 1 101 ? 10.076 -2.856 38.654 1.00 89.94 101 PRO A O 1
ATOM 712 N N . GLY A 1 102 ? 11.749 -2.169 37.286 1.00 86.38 102 GLY A N 1
ATOM 713 C CA . GLY A 1 102 ? 12.660 -3.289 37.491 1.00 86.38 102 GLY A CA 1
ATOM 714 C C . GLY A 1 102 ? 12.498 -4.428 36.485 1.00 86.38 102 GLY A C 1
ATOM 715 O O . GLY A 1 102 ? 11.432 -4.661 35.926 1.00 86.38 102 GLY A O 1
ATOM 716 N N . ALA A 1 103 ? 13.582 -5.183 36.320 1.00 85.06 103 ALA A N 1
ATOM 717 C CA . ALA A 1 103 ? 13.693 -6.283 35.368 1.00 85.06 103 ALA A CA 1
ATOM 718 C C . ALA A 1 103 ? 13.348 -7.648 35.990 1.00 85.06 103 ALA A C 1
ATOM 720 O O . ALA A 1 103 ? 13.583 -7.879 37.182 1.00 85.06 103 ALA A O 1
ATOM 721 N N . VAL A 1 104 ? 12.852 -8.582 35.176 1.00 83.12 104 VAL A N 1
ATOM 722 C CA . VAL A 1 104 ? 12.639 -9.994 35.540 1.00 83.12 104 VAL A CA 1
ATOM 723 C C . VAL A 1 104 ? 13.351 -10.942 34.575 1.00 83.12 104 VAL A C 1
ATOM 725 O O . VAL A 1 104 ? 13.733 -10.570 33.470 1.00 83.12 104 VAL A O 1
ATOM 728 N N . GLY A 1 105 ? 13.568 -12.187 35.003 1.00 82.62 105 GLY A N 1
ATOM 729 C CA . GLY A 1 105 ? 14.246 -13.193 34.184 1.00 82.62 105 GLY A CA 1
ATOM 730 C C . GLY A 1 105 ? 15.664 -12.793 33.766 1.00 82.62 105 GLY A C 1
ATOM 731 O O . GLY A 1 105 ? 16.464 -12.339 34.597 1.00 82.62 105 GLY A O 1
ATOM 732 N N . SER A 1 106 ? 15.954 -12.988 32.476 1.00 79.00 106 SER A N 1
ATOM 733 C CA . SER A 1 106 ? 17.258 -12.734 31.849 1.00 79.00 106 SER A CA 1
ATOM 734 C C . SER A 1 106 ? 17.519 -11.259 31.542 1.00 79.00 106 SER A C 1
ATOM 736 O O . SER A 1 106 ? 18.661 -10.904 31.262 1.00 79.00 106 SER A O 1
ATOM 738 N N . ALA A 1 107 ? 16.511 -10.385 31.657 1.00 81.81 107 ALA A N 1
ATOM 739 C CA . ALA A 1 107 ? 16.725 -8.951 31.517 1.00 81.81 107 ALA A CA 1
ATOM 740 C C . ALA A 1 107 ? 17.699 -8.450 32.591 1.00 81.81 107 ALA A C 1
ATOM 742 O O . ALA A 1 107 ? 17.616 -8.815 33.774 1.00 81.81 107 ALA A O 1
ATOM 743 N N . ILE A 1 108 ? 18.653 -7.630 32.156 1.00 76.56 108 ILE A N 1
ATOM 744 C CA . ILE A 1 108 ? 19.739 -7.125 33.001 1.00 76.56 108 ILE A CA 1
ATOM 745 C C . ILE A 1 108 ? 19.499 -5.687 33.451 1.00 76.56 108 ILE A C 1
ATOM 747 O O . ILE A 1 108 ? 19.988 -5.301 34.510 1.00 76.56 108 ILE A O 1
ATOM 751 N N . ALA A 1 109 ? 18.706 -4.933 32.695 1.00 80.00 109 ALA A N 1
ATOM 752 C CA . ALA A 1 109 ? 18.273 -3.580 33.007 1.00 80.00 109 ALA A CA 1
ATOM 753 C C . ALA A 1 109 ? 16.773 -3.417 32.755 1.00 80.00 109 ALA A C 1
ATOM 755 O O . ALA A 1 109 ? 16.106 -4.334 32.278 1.00 80.00 109 ALA A O 1
ATOM 756 N N . SER A 1 110 ? 16.254 -2.275 33.190 1.00 85.94 110 SER A N 1
ATOM 757 C CA . SER A 1 110 ? 14.890 -1.847 32.939 1.00 85.94 110 SER A CA 1
ATOM 758 C C . SER A 1 110 ? 14.804 -0.329 33.089 1.00 85.94 110 SER A C 1
ATOM 760 O O . SER A 1 110 ? 15.417 0.223 34.010 1.00 85.94 110 SER A O 1
ATOM 762 N N . ASP A 1 111 ? 14.049 0.329 32.216 1.00 82.44 111 ASP A N 1
ATOM 763 C CA . ASP A 1 111 ? 13.678 1.746 32.317 1.00 82.44 111 ASP A CA 1
ATOM 764 C C . ASP A 1 111 ? 12.171 1.954 32.593 1.00 82.44 111 ASP A C 1
ATOM 766 O O . ASP A 1 111 ? 11.699 3.089 32.743 1.00 82.44 111 ASP A O 1
ATOM 770 N N . GLY A 1 112 ? 11.432 0.853 32.777 1.00 85.81 112 GLY A N 1
ATOM 771 C CA . GLY A 1 112 ? 10.074 0.839 33.308 1.00 85.81 112 GLY A CA 1
ATOM 772 C C . GLY A 1 112 ? 9.932 1.687 34.576 1.00 85.81 112 GLY A C 1
ATOM 773 O O . GLY A 1 112 ? 10.749 1.636 35.499 1.00 85.81 112 GLY A O 1
ATOM 774 N N . SER A 1 113 ? 8.875 2.495 34.637 1.00 87.88 113 SER A N 1
ATOM 775 C CA . SER A 1 113 ? 8.703 3.488 35.708 1.00 87.88 113 SER A CA 1
ATOM 776 C C . SER A 1 113 ? 7.267 3.637 36.217 1.00 87.88 113 SER A C 1
ATOM 778 O O . SER A 1 113 ? 7.034 4.364 37.185 1.00 87.88 113 SER A O 1
ATOM 780 N N . SER A 1 114 ? 6.292 2.937 35.629 1.00 85.06 114 SER A N 1
ATOM 781 C CA . SER A 1 114 ? 4.886 3.083 36.009 1.00 85.06 114 SER A CA 1
ATOM 782 C C . SER A 1 114 ? 4.572 2.352 37.308 1.00 85.06 114 SER A C 1
ATOM 784 O O . SER A 1 114 ? 4.647 1.131 37.383 1.00 85.06 114 SER A O 1
ATOM 786 N N . ALA A 1 115 ? 4.132 3.082 38.333 1.00 82.94 115 ALA A N 1
ATOM 787 C CA . ALA A 1 115 ? 3.705 2.484 39.599 1.00 82.94 115 ALA A CA 1
ATOM 788 C C . ALA A 1 115 ? 2.437 1.613 39.469 1.00 82.94 115 ALA A C 1
ATOM 790 O O . ALA A 1 115 ? 2.203 0.749 40.310 1.00 82.94 115 ALA A O 1
ATOM 791 N N . SER A 1 116 ? 1.628 1.836 38.428 1.00 82.06 116 SER A N 1
ATOM 792 C CA . SER A 1 116 ? 0.393 1.093 38.139 1.00 82.06 116 SER A CA 1
ATOM 793 C C . SER A 1 116 ? 0.542 0.116 36.970 1.00 82.06 116 SER A C 1
ATOM 795 O O . SER A 1 116 ? -0.462 -0.311 36.402 1.00 82.06 116 SER A O 1
ATOM 797 N N . GLY A 1 117 ? 1.778 -0.185 36.563 1.00 79.62 117 GLY A N 1
ATOM 798 C CA . GLY A 1 117 ? 2.040 -1.131 35.487 1.00 79.62 117 GLY A CA 1
ATOM 799 C C . GLY A 1 117 ? 1.565 -2.549 35.821 1.00 79.62 117 GLY A C 1
ATOM 800 O O . GLY A 1 117 ? 1.307 -2.898 36.973 1.00 79.62 117 GLY A O 1
ATOM 801 N N . ILE A 1 118 ? 1.476 -3.382 34.791 1.00 80.50 118 ILE A N 1
ATOM 802 C CA . ILE A 1 118 ? 1.005 -4.770 34.871 1.00 80.50 118 ILE A CA 1
ATOM 803 C C . ILE A 1 118 ? 2.043 -5.782 34.373 1.00 80.50 118 ILE A C 1
ATOM 805 O O . ILE A 1 118 ? 1.878 -6.979 34.597 1.00 80.50 118 ILE A O 1
ATOM 809 N N . VAL A 1 119 ? 3.116 -5.315 33.728 1.00 86.62 119 VAL A N 1
ATOM 810 C CA . VAL A 1 119 ? 4.220 -6.152 33.238 1.00 86.62 119 VAL A CA 1
ATOM 811 C C . VAL A 1 119 ? 5.579 -5.564 33.615 1.00 86.62 119 VAL A C 1
ATOM 813 O O . VAL A 1 119 ? 5.667 -4.394 33.980 1.00 86.62 119 VAL A O 1
ATOM 816 N N . LYS A 1 120 ? 6.642 -6.368 33.535 1.00 88.00 120 LYS A N 1
ATOM 817 C CA . LYS A 1 120 ? 8.040 -5.939 33.719 1.00 88.00 120 LYS A CA 1
ATOM 818 C C . LYS A 1 120 ? 8.883 -6.274 32.497 1.00 88.00 120 LYS A C 1
ATOM 820 O O . LYS A 1 120 ? 8.611 -7.258 31.814 1.00 88.00 120 LYS A O 1
ATOM 825 N N . GLU A 1 121 ? 9.938 -5.508 32.257 1.00 85.56 121 GLU A N 1
ATOM 826 C CA . GLU A 1 121 ? 10.920 -5.855 31.226 1.00 85.56 121 GLU A CA 1
ATOM 827 C C . GLU A 1 121 ? 11.622 -7.175 31.564 1.00 85.56 121 GLU A C 1
ATOM 829 O O . GLU A 1 121 ? 11.935 -7.467 32.720 1.00 85.56 121 GLU A O 1
ATOM 834 N N . GLY A 1 122 ? 11.798 -8.012 30.545 1.00 81.44 122 GLY A N 1
ATOM 835 C CA . GLY A 1 122 ? 12.205 -9.411 30.640 1.00 81.44 122 GLY A CA 1
ATOM 836 C C . GLY A 1 122 ? 11.061 -10.408 30.838 1.00 81.44 122 GLY A C 1
ATOM 837 O O . GLY A 1 122 ? 11.302 -11.617 30.804 1.00 81.44 122 GLY A O 1
ATOM 838 N N . GLN A 1 123 ? 9.821 -9.953 31.037 1.00 86.25 123 GLN A N 1
ATOM 839 C CA . GLN A 1 123 ? 8.673 -10.848 31.189 1.00 86.25 123 GLN A CA 1
ATOM 840 C C . GLN A 1 123 ? 8.265 -11.450 29.840 1.00 86.25 123 GLN A C 1
ATOM 842 O O . GLN A 1 123 ? 8.142 -10.732 28.849 1.00 86.25 123 GLN A O 1
ATOM 847 N N . LEU A 1 124 ? 8.010 -12.761 29.818 1.00 85.44 124 LEU A N 1
ATOM 848 C CA . LEU A 1 124 ? 7.435 -13.453 28.664 1.00 85.44 124 LEU A CA 1
ATOM 849 C C . LEU A 1 124 ? 5.905 -13.391 28.718 1.00 85.44 124 LEU A C 1
ATOM 851 O O . LEU A 1 124 ? 5.291 -13.820 29.703 1.00 85.44 124 LEU A O 1
ATOM 855 N N . LEU A 1 125 ? 5.295 -12.892 27.646 1.00 85.44 125 LEU A N 1
ATOM 856 C CA . LEU A 1 125 ? 3.851 -12.898 27.437 1.00 85.44 125 LEU A CA 1
ATOM 857 C C . LEU A 1 125 ? 3.504 -13.818 26.268 1.00 85.44 125 LEU A C 1
ATOM 859 O O . LEU A 1 125 ? 4.202 -13.821 25.262 1.00 85.44 125 LEU A O 1
ATOM 863 N N . ALA A 1 126 ? 2.421 -14.579 26.359 1.00 83.81 126 ALA A N 1
ATOM 864 C CA . ALA A 1 126 ? 1.991 -15.461 25.277 1.00 83.81 126 ALA A CA 1
ATOM 865 C C . ALA A 1 126 ? 0.473 -15.461 25.134 1.00 83.81 126 ALA A C 1
ATOM 867 O O . ALA A 1 126 ? -0.258 -15.202 26.092 1.00 83.81 126 ALA A O 1
ATOM 868 N N . ILE A 1 127 ? -0.007 -15.791 23.938 1.00 83.50 127 ILE A N 1
ATOM 869 C CA . ILE A 1 127 ? -1.428 -16.062 23.726 1.00 83.50 127 ILE A CA 1
ATOM 870 C C . ILE A 1 127 ? -1.712 -17.456 24.295 1.00 83.50 127 ILE A C 1
ATOM 872 O O . ILE A 1 127 ? -1.051 -18.414 23.885 1.00 83.50 127 ILE A O 1
ATOM 876 N N . PRO A 1 128 ? -2.689 -17.624 25.206 1.00 81.19 128 PRO A N 1
ATOM 877 C CA . PRO A 1 128 ? -3.020 -18.938 25.734 1.00 81.19 128 PRO A CA 1
ATOM 878 C C . PRO A 1 128 ? -3.310 -19.954 24.619 1.00 81.19 128 PRO A C 1
ATOM 880 O O . PRO A 1 128 ? -3.970 -19.661 23.615 1.00 81.19 128 PRO A O 1
ATOM 883 N N . LYS A 1 129 ? -2.804 -21.179 24.784 1.00 75.19 129 LYS A N 1
ATOM 884 C CA . LYS A 1 129 ? -3.033 -22.259 23.819 1.00 75.19 129 LYS A CA 1
ATOM 885 C C . LYS A 1 129 ? -4.530 -22.550 23.711 1.00 75.19 129 LYS A C 1
ATOM 887 O O . LYS A 1 129 ? -5.183 -22.808 24.717 1.00 75.19 129 LYS A O 1
ATOM 892 N N . GLY A 1 130 ? -5.052 -22.560 22.486 1.00 76.56 130 GLY A N 1
ATOM 893 C CA . GLY A 1 130 ? -6.474 -22.790 22.218 1.00 76.56 130 GLY A CA 1
ATOM 894 C C . GLY A 1 130 ? -7.315 -21.516 22.152 1.00 76.56 130 GLY A C 1
ATOM 895 O O . GLY A 1 130 ? -8.480 -21.603 21.769 1.00 76.56 130 GLY A O 1
ATOM 896 N N . THR A 1 131 ? -6.740 -20.341 22.439 1.00 79.19 131 THR A N 1
ATOM 897 C CA . THR A 1 131 ? -7.358 -19.063 22.070 1.00 79.19 131 THR A CA 1
ATOM 898 C C . THR A 1 131 ? -7.579 -19.046 20.553 1.00 79.19 131 THR A C 1
ATOM 900 O O . THR A 1 131 ? -6.609 -19.243 19.810 1.00 79.19 131 THR A O 1
ATOM 903 N N . PRO A 1 132 ? -8.820 -18.849 20.070 1.00 87.31 132 PRO A N 1
ATOM 904 C CA . PRO A 1 132 ? -9.094 -18.765 18.642 1.00 87.31 132 PRO A CA 1
ATOM 905 C C . PRO A 1 132 ? -8.411 -17.550 18.016 1.00 87.31 132 PRO A C 1
ATOM 907 O O . PRO A 1 132 ? -8.388 -16.470 18.607 1.00 87.31 132 PRO A O 1
ATOM 910 N N . MET A 1 133 ? -7.898 -17.718 16.800 1.00 90.75 133 MET A N 1
ATOM 911 C CA . MET A 1 133 ? -7.358 -16.611 16.018 1.00 90.75 133 MET A CA 1
ATOM 912 C C . MET A 1 133 ? -8.479 -15.612 15.673 1.00 90.75 133 MET A C 1
ATOM 914 O O . MET A 1 133 ? -9.515 -16.036 15.147 1.00 90.75 133 MET A O 1
ATOM 918 N N . PRO A 1 134 ? -8.310 -14.304 15.951 1.00 87.25 134 PRO A N 1
ATOM 919 C CA . PRO A 1 134 ? -9.265 -13.281 15.543 1.00 87.25 134 PRO A CA 1
ATOM 920 C C . PRO A 1 134 ? -9.541 -13.312 14.036 1.00 87.25 134 PRO A C 1
ATOM 922 O O . PRO A 1 134 ? -8.639 -13.504 13.223 1.00 87.25 134 PRO A O 1
ATOM 925 N N . ALA A 1 135 ? -10.792 -13.077 13.646 1.00 84.94 135 ALA A N 1
ATOM 926 C CA . ALA A 1 135 ? -11.144 -12.985 12.236 1.00 84.94 135 ALA A CA 1
ATOM 927 C C . ALA A 1 135 ? -10.582 -11.702 11.590 1.00 84.94 135 ALA A C 1
ATOM 929 O O . ALA A 1 135 ? -10.510 -10.632 12.211 1.00 84.94 135 ALA A O 1
ATOM 930 N N . GLY A 1 136 ? -10.233 -11.807 10.306 1.00 87.94 136 GLY A N 1
ATOM 931 C CA . GLY A 1 136 ? -9.772 -10.675 9.502 1.00 87.94 136 GLY A CA 1
ATOM 932 C C . GLY A 1 136 ? -8.415 -10.121 9.936 1.00 87.94 136 GLY A C 1
ATOM 933 O O . GLY A 1 136 ? -8.242 -8.906 9.894 1.00 87.94 136 GLY A O 1
ATOM 934 N N . LEU A 1 137 ? -7.507 -10.982 10.409 1.00 81.75 137 LEU A N 1
ATOM 935 C CA . LEU A 1 137 ? -6.082 -10.654 10.480 1.00 81.75 137 LEU A CA 1
ATOM 936 C C . LEU A 1 137 ? -5.467 -10.735 9.078 1.00 81.75 137 LEU A C 1
ATOM 938 O O . LEU A 1 137 ? -5.823 -11.627 8.296 1.00 81.75 137 LEU A O 1
ATOM 942 N N . SER A 1 138 ? -4.534 -9.836 8.770 1.00 89.19 138 SER A N 1
ATOM 943 C CA . SER A 1 138 ? -3.696 -9.937 7.570 1.00 89.19 138 SER A CA 1
ATOM 944 C C . SER A 1 138 ? -2.857 -11.226 7.590 1.00 89.19 138 SER A C 1
ATOM 946 O O . SER A 1 138 ? -2.692 -11.818 8.659 1.00 89.19 138 SER A O 1
ATOM 948 N N . PRO A 1 139 ? -2.294 -11.680 6.451 1.00 90.94 139 PRO A N 1
ATOM 949 C CA . PRO A 1 139 ? -1.421 -12.858 6.429 1.00 90.94 139 PRO A CA 1
ATOM 950 C C . PRO A 1 139 ? -0.295 -12.790 7.473 1.00 90.94 139 PRO A C 1
ATOM 952 O O . PRO A 1 139 ? -0.137 -13.711 8.270 1.00 90.94 139 PRO A O 1
ATOM 955 N N . LEU A 1 140 ? 0.389 -11.645 7.566 1.00 88.44 140 LEU A N 1
ATOM 956 C CA . LEU A 1 140 ? 1.446 -11.430 8.554 1.00 88.44 140 LEU A CA 1
ATOM 957 C C . LEU A 1 140 ? 0.907 -11.421 9.995 1.00 88.44 140 LEU A C 1
ATOM 959 O O . LEU A 1 140 ? 1.521 -11.986 10.897 1.00 88.44 140 LEU A O 1
ATOM 963 N N . GLY A 1 141 ? -0.272 -10.837 10.227 1.00 90.25 141 GLY A N 1
ATOM 964 C CA . GLY A 1 141 ? -0.932 -10.885 11.534 1.00 90.25 141 GLY A CA 1
ATOM 965 C C . GLY A 1 141 ? -1.280 -12.310 11.983 1.00 90.25 141 GLY A C 1
ATOM 966 O O . GLY A 1 141 ? -1.192 -12.618 13.172 1.00 90.25 141 GLY A O 1
ATOM 967 N N . GLN A 1 142 ? -1.631 -13.203 11.052 1.00 94.00 142 GLN A N 1
ATOM 968 C CA . GLN A 1 142 ? -1.896 -14.619 11.345 1.00 94.00 142 GLN A CA 1
ATOM 969 C C . GLN A 1 142 ? -0.615 -15.368 11.741 1.00 94.00 142 GLN A C 1
ATOM 971 O O . GLN A 1 142 ? -0.633 -16.169 12.683 1.00 94.00 142 GLN A O 1
ATOM 976 N N . GLU A 1 143 ? 0.504 -15.085 11.071 1.00 90.44 143 GLU A N 1
ATOM 977 C CA . GLU A 1 143 ? 1.820 -15.630 11.423 1.00 90.44 143 GLU A CA 1
ATOM 978 C C . GLU A 1 143 ? 2.266 -15.150 12.808 1.00 90.44 143 GLU A C 1
ATOM 980 O O . GLU A 1 143 ? 2.620 -15.969 13.657 1.00 90.44 143 GLU A O 1
ATOM 985 N N . VAL A 1 144 ? 2.147 -13.848 13.088 1.00 91.75 144 VAL A N 1
ATOM 986 C CA . VAL A 1 144 ? 2.472 -13.260 14.398 1.00 91.75 144 VAL A CA 1
ATOM 987 C C . VAL A 1 144 ? 1.589 -13.834 15.505 1.00 91.75 144 VAL A C 1
ATOM 989 O O . VAL A 1 144 ? 2.098 -14.199 16.564 1.00 91.75 144 VAL A O 1
ATOM 992 N N . PHE A 1 145 ? 0.280 -13.981 15.272 1.00 93.19 145 PHE A N 1
ATOM 993 C CA . PHE A 1 145 ? -0.620 -14.633 16.226 1.00 93.19 145 PHE A CA 1
ATOM 994 C C . PHE A 1 145 ? -0.150 -16.058 16.545 1.00 93.19 145 PHE A C 1
ATOM 996 O O . PHE A 1 145 ? -0.069 -16.453 17.710 1.00 93.19 145 PHE A O 1
ATOM 1003 N N . THR A 1 146 ? 0.192 -16.824 15.509 1.00 88.88 146 THR A N 1
ATOM 1004 C CA . THR A 1 146 ? 0.657 -18.208 15.651 1.00 88.88 146 THR A CA 1
ATOM 1005 C C . THR A 1 146 ? 1.971 -18.266 16.431 1.00 88.88 146 THR A C 1
ATOM 1007 O O . THR A 1 146 ? 2.109 -19.083 17.344 1.00 88.88 146 THR A O 1
ATOM 1010 N N . ALA A 1 147 ? 2.902 -17.355 16.145 1.00 85.75 147 ALA A N 1
ATOM 1011 C CA . ALA A 1 147 ? 4.170 -17.229 16.853 1.00 85.75 147 ALA A CA 1
ATOM 1012 C C . ALA A 1 147 ? 3.968 -16.876 18.332 1.00 85.75 147 ALA A C 1
ATOM 1014 O O . ALA A 1 147 ? 4.505 -17.547 19.209 1.00 85.75 147 ALA A O 1
ATOM 1015 N N . MET A 1 148 ? 3.121 -15.891 18.641 1.00 89.94 148 MET A N 1
ATOM 1016 C CA . MET A 1 148 ? 2.831 -15.489 20.022 1.00 89.94 148 MET A CA 1
ATOM 1017 C C . MET A 1 148 ? 2.072 -16.555 20.818 1.00 89.94 148 MET A C 1
ATOM 1019 O O . MET A 1 148 ? 2.176 -16.592 22.043 1.00 89.94 148 MET A O 1
ATOM 1023 N N . GLN A 1 149 ? 1.321 -17.435 20.154 1.00 87.19 149 GLN A N 1
ATOM 1024 C CA . GLN A 1 149 ? 0.704 -18.593 20.802 1.00 87.19 149 GLN A CA 1
ATOM 1025 C C . GLN A 1 149 ? 1.704 -19.737 21.042 1.00 87.19 149 GLN A C 1
ATOM 1027 O O . GLN A 1 149 ? 1.571 -20.473 22.022 1.00 87.19 149 GLN A O 1
ATOM 1032 N N . LYS A 1 150 ? 2.690 -19.910 20.154 1.00 82.38 150 LYS A N 1
ATOM 1033 C CA . LYS A 1 150 ? 3.661 -21.018 20.196 1.00 82.38 150 LYS A CA 1
ATOM 1034 C C . LYS A 1 150 ? 4.897 -20.705 21.049 1.00 82.38 150 LYS A C 1
ATOM 1036 O O . LYS A 1 150 ? 5.340 -21.573 21.796 1.00 82.38 150 LYS A O 1
ATOM 1041 N N . TYR A 1 151 ? 5.414 -19.483 20.955 1.00 81.31 151 TYR A N 1
ATOM 1042 C CA . TYR A 1 151 ? 6.683 -19.036 21.544 1.00 81.31 151 TYR A CA 1
ATOM 1043 C C . TYR A 1 151 ? 6.545 -17.814 22.457 1.00 81.31 151 TYR A C 1
ATOM 1045 O O . TYR A 1 151 ? 7.402 -17.580 23.301 1.00 81.31 151 TYR A O 1
ATOM 1053 N N . GLY A 1 152 ? 5.476 -17.031 22.301 1.00 86.62 152 GLY A N 1
ATOM 1054 C CA . GLY A 1 152 ? 5.278 -15.795 23.057 1.00 86.62 152 GLY A CA 1
ATOM 1055 C C . GLY A 1 152 ? 6.145 -14.626 22.580 1.00 86.62 152 GLY A C 1
ATOM 1056 O O . GLY A 1 152 ? 6.748 -14.654 21.506 1.00 86.62 152 GLY A O 1
ATOM 1057 N N . ALA A 1 153 ? 6.159 -13.562 23.376 1.00 87.44 153 ALA A N 1
ATOM 1058 C CA . ALA A 1 153 ? 6.924 -12.351 23.152 1.00 87.44 153 ALA A CA 1
ATOM 1059 C C . ALA A 1 153 ? 7.477 -11.794 24.472 1.00 87.44 153 ALA A C 1
ATOM 1061 O O . ALA A 1 153 ? 6.757 -11.700 25.471 1.00 87.44 153 ALA A O 1
ATOM 1062 N N . TYR A 1 154 ? 8.755 -11.423 24.479 1.00 88.88 154 TYR A N 1
ATOM 1063 C CA . TYR A 1 154 ? 9.417 -10.827 25.637 1.00 88.88 154 TYR A CA 1
ATOM 1064 C C . TYR A 1 154 ? 9.214 -9.317 25.660 1.00 88.88 154 TYR A C 1
ATOM 1066 O O . TYR A 1 154 ? 9.419 -8.651 24.650 1.00 88.88 154 TYR A O 1
ATOM 1074 N N . VAL A 1 155 ? 8.869 -8.764 26.823 1.00 90.81 155 VAL A N 1
ATOM 1075 C CA . VAL A 1 155 ? 8.875 -7.313 27.049 1.00 90.81 155 VAL A CA 1
ATOM 1076 C C . VAL A 1 155 ? 10.329 -6.845 27.090 1.00 90.81 155 VAL A C 1
ATOM 1078 O O . VAL A 1 155 ? 11.038 -7.172 28.038 1.00 90.81 155 VAL A O 1
ATOM 1081 N N . VAL A 1 156 ? 10.795 -6.130 26.070 1.00 87.12 156 VAL A N 1
ATOM 1082 C CA . VAL A 1 156 ? 12.218 -5.747 25.947 1.00 87.12 156 VAL A CA 1
ATOM 1083 C C . VAL A 1 156 ? 12.476 -4.253 26.099 1.00 87.12 156 VAL A C 1
ATOM 1085 O O . VAL A 1 156 ? 13.636 -3.869 26.254 1.00 87.12 156 VAL A O 1
ATOM 1088 N N . ASP A 1 157 ? 11.422 -3.445 25.990 1.00 86.88 157 ASP A N 1
ATOM 1089 C CA . ASP A 1 157 ? 11.509 -1.988 25.947 1.00 86.88 157 ASP A CA 1
ATOM 1090 C C . ASP A 1 157 ? 10.156 -1.323 26.242 1.00 86.88 157 ASP A C 1
ATOM 1092 O O . ASP A 1 157 ? 9.096 -1.966 26.156 1.00 86.88 157 ASP A O 1
ATOM 1096 N N . VAL A 1 158 ? 10.186 -0.017 26.497 1.00 79.00 158 VAL A N 1
ATOM 1097 C CA . VAL A 1 158 ? 8.997 0.820 26.681 1.00 79.00 158 VAL A CA 1
ATOM 1098 C C . VAL A 1 158 ? 8.751 1.745 25.483 1.00 79.00 158 VAL A C 1
ATOM 1100 O O . VAL A 1 158 ? 9.670 2.199 24.810 1.00 79.00 158 VAL A O 1
ATOM 1103 N N . ALA A 1 159 ? 7.487 2.080 25.214 1.00 74.25 159 ALA A N 1
ATOM 1104 C CA . ALA A 1 159 ? 7.105 3.087 24.220 1.00 74.25 159 ALA A CA 1
ATOM 1105 C C . ALA A 1 159 ? 6.089 4.091 24.770 1.00 74.25 159 ALA A C 1
ATOM 1107 O O . ALA A 1 159 ? 5.356 3.834 25.722 1.00 74.25 159 ALA A O 1
ATOM 1108 N N . GLY A 1 160 ? 6.003 5.266 24.146 1.00 69.88 160 GLY A N 1
ATOM 1109 C CA . GLY A 1 160 ? 4.952 6.234 24.449 1.00 69.88 160 GLY A CA 1
ATOM 1110 C C . GLY A 1 160 ? 3.649 5.900 23.720 1.00 69.88 160 GLY A C 1
ATOM 1111 O O . GLY A 1 160 ? 3.568 6.111 22.514 1.00 69.88 160 GLY A O 1
ATOM 1112 N N . GLY A 1 161 ? 2.618 5.446 24.441 1.00 61.97 161 GLY A N 1
ATOM 1113 C CA . GLY A 1 161 ? 1.243 5.383 23.919 1.00 61.97 161 GLY A CA 1
ATOM 1114 C C . GLY A 1 161 ? 0.907 4.196 23.011 1.00 61.97 161 GLY A C 1
ATOM 1115 O O . GLY A 1 161 ? -0.143 4.216 22.371 1.00 61.97 161 GLY A O 1
ATOM 1116 N N . THR A 1 162 ? 1.778 3.190 22.904 1.00 69.25 162 THR A N 1
ATOM 1117 C CA . THR A 1 162 ? 1.560 2.011 22.052 1.00 69.25 162 THR A CA 1
ATOM 1118 C C . THR A 1 162 ? 2.214 0.763 22.638 1.00 69.25 162 THR A C 1
ATOM 1120 O O . THR A 1 162 ? 3.237 0.864 23.310 1.00 69.25 162 THR A O 1
ATOM 1123 N N . THR A 1 163 ? 1.648 -0.406 22.335 1.00 77.31 163 THR A N 1
ATOM 1124 C CA . THR A 1 163 ? 2.249 -1.721 22.586 1.00 77.31 163 THR A CA 1
ATOM 1125 C C . THR A 1 163 ? 2.335 -2.459 21.255 1.00 77.31 163 THR A C 1
ATOM 1127 O O . THR A 1 163 ? 1.313 -2.695 20.613 1.00 77.31 163 THR A O 1
ATOM 1130 N N . THR A 1 164 ? 3.542 -2.802 20.814 1.00 80.62 164 THR A N 1
ATOM 1131 C CA . THR A 1 164 ? 3.790 -3.363 19.477 1.00 80.62 164 THR A CA 1
ATOM 1132 C C . THR A 1 164 ? 5.030 -4.249 19.461 1.00 80.62 164 THR A C 1
ATOM 1134 O O . THR A 1 164 ? 5.789 -4.288 20.426 1.00 80.62 164 THR A O 1
ATOM 1137 N N . ILE A 1 165 ? 5.251 -4.956 18.356 1.00 86.00 165 ILE A N 1
ATOM 1138 C CA . ILE A 1 165 ? 6.481 -5.712 18.111 1.00 86.00 165 ILE A CA 1
ATOM 1139 C C . ILE A 1 165 ? 7.519 -4.899 17.336 1.00 86.00 165 ILE A C 1
ATOM 1141 O O . ILE A 1 165 ? 7.163 -3.965 16.612 1.00 86.00 165 ILE A O 1
ATOM 1145 N N . ARG A 1 166 ? 8.797 -5.271 17.477 1.00 82.81 166 ARG A N 1
ATOM 1146 C CA . ARG A 1 166 ? 9.902 -4.726 16.670 1.00 82.81 166 ARG A CA 1
ATOM 1147 C C . ARG A 1 166 ? 10.029 -5.496 15.351 1.00 82.81 166 ARG A C 1
ATOM 1149 O O . ARG A 1 166 ? 10.004 -6.727 15.343 1.00 82.81 166 ARG A O 1
ATOM 1156 N N . ALA A 1 167 ? 10.194 -4.770 14.245 1.00 79.12 167 ALA A N 1
ATOM 1157 C CA . ALA A 1 167 ? 10.300 -5.338 12.900 1.00 79.12 167 ALA A CA 1
ATOM 1158 C C . ALA A 1 167 ? 11.388 -4.661 12.061 1.00 79.12 167 ALA A C 1
ATOM 1160 O O . ALA A 1 167 ? 11.729 -3.496 12.269 1.00 79.12 167 ALA A O 1
ATOM 1161 N N . GLN A 1 168 ? 11.923 -5.405 11.097 1.00 71.31 168 GLN A N 1
ATOM 1162 C CA . GLN A 1 168 ? 12.961 -4.946 10.186 1.00 71.31 168 GLN A CA 1
ATOM 1163 C C . GLN A 1 168 ? 12.469 -3.794 9.289 1.00 71.31 168 GLN A C 1
ATOM 1165 O O . GLN A 1 168 ? 11.632 -3.985 8.410 1.00 71.31 168 GLN A O 1
ATOM 1170 N N . SER A 1 169 ? 13.053 -2.602 9.442 1.00 59.97 169 SER A N 1
ATOM 1171 C CA . SER A 1 169 ? 12.578 -1.396 8.746 1.00 59.97 169 SER A CA 1
ATOM 1172 C C . SER A 1 169 ? 12.794 -1.385 7.226 1.00 59.97 169 SER A C 1
ATOM 1174 O O . SER A 1 169 ? 12.118 -0.628 6.539 1.00 59.97 169 SER A O 1
ATOM 1176 N N . ASN A 1 170 ? 13.786 -2.109 6.697 1.00 57.75 170 ASN A N 1
ATOM 1177 C CA . ASN A 1 170 ? 14.260 -1.928 5.316 1.00 57.75 170 ASN A CA 1
ATOM 1178 C C . ASN A 1 170 ? 13.636 -2.877 4.285 1.00 57.75 170 ASN A C 1
ATOM 1180 O O . ASN A 1 170 ? 13.880 -2.691 3.094 1.00 57.75 170 ASN A O 1
ATOM 1184 N N . ASP A 1 171 ? 12.845 -3.854 4.729 1.00 63.75 171 ASP A N 1
ATOM 1185 C CA . ASP A 1 171 ? 12.355 -4.918 3.853 1.00 63.75 171 ASP A CA 1
ATOM 1186 C C . ASP A 1 171 ? 10.819 -4.961 3.752 1.00 63.75 171 ASP A C 1
ATOM 1188 O O . ASP A 1 171 ? 10.300 -5.293 2.680 1.00 63.75 171 ASP A O 1
ATOM 1192 N N . PHE A 1 172 ? 10.071 -4.618 4.808 1.00 67.00 172 PHE A N 1
ATOM 1193 C CA . PHE A 1 172 ? 8.603 -4.556 4.758 1.00 67.00 172 PHE A CA 1
ATOM 1194 C C . PHE A 1 172 ? 8.108 -3.250 4.121 1.00 67.00 172 PHE A C 1
ATOM 1196 O O . PHE A 1 172 ? 8.654 -2.182 4.384 1.00 67.00 172 PHE A O 1
ATOM 1203 N N . ASP A 1 173 ? 7.065 -3.332 3.290 1.00 74.19 173 ASP A N 1
ATOM 1204 C CA . ASP A 1 173 ? 6.390 -2.143 2.760 1.00 74.19 173 ASP A CA 1
ATOM 1205 C C . ASP A 1 173 ? 5.405 -1.534 3.776 1.00 74.19 173 ASP A C 1
ATOM 1207 O O . ASP A 1 173 ? 4.912 -2.207 4.688 1.00 74.19 173 ASP A O 1
ATOM 1211 N N . ASP A 1 174 ? 5.099 -0.246 3.596 1.00 67.94 174 ASP A N 1
ATOM 1212 C CA . ASP A 1 174 ? 4.250 0.528 4.511 1.00 67.94 174 ASP A CA 1
ATOM 1213 C C . ASP A 1 174 ? 2.840 -0.060 4.661 1.00 67.94 174 ASP A C 1
ATOM 1215 O O . ASP A 1 174 ? 2.253 -0.002 5.743 1.00 67.94 174 ASP A O 1
ATOM 1219 N N . ALA A 1 175 ? 2.286 -0.647 3.595 1.00 63.50 175 ALA A N 1
ATOM 1220 C CA . ALA A 1 175 ? 0.951 -1.239 3.619 1.00 63.50 175 ALA A CA 1
ATOM 1221 C C . ALA A 1 175 ? 0.915 -2.489 4.509 1.00 63.50 175 ALA A C 1
ATOM 1223 O O . ALA A 1 175 ? 0.011 -2.638 5.334 1.00 63.50 175 ALA A O 1
ATOM 1224 N N . THR A 1 176 ? 1.928 -3.347 4.391 1.00 75.06 176 THR A N 1
ATOM 1225 C CA . THR A 1 176 ? 2.104 -4.546 5.216 1.00 75.06 176 THR A CA 1
ATOM 1226 C C . THR A 1 176 ? 2.279 -4.177 6.686 1.00 75.06 176 THR A C 1
ATOM 1228 O O . THR A 1 176 ? 1.599 -4.736 7.547 1.00 75.06 176 THR A O 1
ATOM 1231 N N . MET A 1 177 ? 3.124 -3.186 6.984 1.00 75.38 177 MET A N 1
ATOM 1232 C CA . MET A 1 177 ? 3.342 -2.735 8.362 1.00 75.38 177 MET A CA 1
ATOM 1233 C C . MET A 1 177 ? 2.119 -2.032 8.959 1.00 75.38 177 MET A C 1
ATOM 1235 O O . MET A 1 177 ? 1.824 -2.219 10.138 1.00 75.38 177 MET A O 1
ATOM 1239 N N . THR A 1 178 ? 1.359 -1.285 8.154 1.00 71.50 178 THR A N 1
ATOM 1240 C CA . THR A 1 178 ? 0.091 -0.672 8.584 1.00 71.50 178 THR A CA 1
ATOM 1241 C C . THR A 1 178 ? -0.952 -1.741 8.911 1.00 71.50 178 THR A C 1
ATOM 1243 O O . THR A 1 178 ? -1.620 -1.661 9.942 1.00 71.50 178 THR A O 1
ATOM 1246 N N . ALA A 1 179 ? -1.071 -2.777 8.075 1.00 69.75 179 ALA A N 1
ATOM 1247 C CA . ALA A 1 179 ? -1.973 -3.898 8.330 1.00 69.75 179 ALA A CA 1
ATOM 1248 C C . ALA A 1 179 ? -1.594 -4.647 9.617 1.00 69.75 179 ALA A C 1
ATOM 1250 O O . ALA A 1 179 ? -2.455 -4.884 10.464 1.00 69.75 179 ALA A O 1
ATOM 1251 N N . LEU A 1 180 ? -0.302 -4.930 9.810 1.00 81.44 180 LEU A N 1
ATOM 1252 C CA . LEU A 1 180 ? 0.199 -5.540 11.039 1.00 81.44 180 LEU A CA 1
ATOM 1253 C C . LEU A 1 180 ? -0.076 -4.656 12.264 1.00 81.44 180 LEU A C 1
ATOM 1255 O O . LEU A 1 180 ? -0.517 -5.161 13.291 1.00 81.44 180 LEU A O 1
ATOM 1259 N N . TRP A 1 181 ? 0.120 -3.340 12.167 1.00 76.38 181 TRP A N 1
ATOM 1260 C CA . TRP A 1 181 ? -0.188 -2.411 13.257 1.00 76.38 181 TRP A CA 1
ATOM 1261 C C . TRP A 1 181 ? -1.667 -2.473 13.674 1.00 76.38 181 TRP A C 1
ATOM 1263 O O . TRP A 1 181 ? -1.972 -2.545 14.866 1.00 76.38 181 TRP A O 1
ATOM 1273 N N . HIS A 1 182 ? -2.592 -2.538 12.709 1.00 73.50 182 HIS A N 1
ATOM 1274 C CA . HIS A 1 182 ? -4.015 -2.753 12.990 1.00 73.50 182 HIS A CA 1
ATOM 1275 C C . HIS A 1 182 ? -4.296 -4.127 13.619 1.00 73.50 182 HIS A C 1
ATOM 1277 O O . HIS A 1 182 ? -5.097 -4.229 14.553 1.00 73.50 182 HIS A O 1
ATOM 1283 N N . ASP A 1 183 ? -3.629 -5.177 13.143 1.00 82.25 183 ASP A N 1
ATOM 1284 C CA . ASP A 1 183 ? -3.758 -6.536 13.674 1.00 82.25 183 ASP A CA 1
ATOM 1285 C C . ASP A 1 183 ? -3.274 -6.642 15.125 1.00 82.25 183 ASP A C 1
ATOM 1287 O O . ASP A 1 183 ? -3.927 -7.292 15.947 1.00 82.25 183 ASP A O 1
ATOM 1291 N N . MET A 1 184 ? -2.194 -5.942 15.488 1.00 82.56 184 MET A N 1
ATOM 1292 C CA . MET A 1 184 ? -1.680 -5.903 16.862 1.00 82.56 184 MET A CA 1
ATOM 1293 C C . MET A 1 184 ? -2.718 -5.370 17.862 1.00 82.56 184 MET A C 1
ATOM 1295 O O . MET A 1 184 ? -2.744 -5.823 19.009 1.00 82.56 184 MET A O 1
ATOM 1299 N N . GLY A 1 185 ? -3.637 -4.498 17.434 1.00 74.06 185 GLY A N 1
ATOM 1300 C CA . GLY A 1 185 ? -4.766 -4.049 18.258 1.00 74.06 185 GLY A CA 1
ATOM 1301 C C . GLY A 1 185 ? -5.738 -5.174 18.646 1.00 74.06 185 GLY A C 1
ATOM 1302 O O . GLY A 1 185 ? -6.388 -5.095 19.686 1.00 74.06 185 GLY A O 1
ATOM 1303 N N . LYS A 1 186 ? -5.811 -6.249 17.850 1.00 75.19 186 LYS A N 1
ATOM 1304 C CA . LYS A 1 186 ? -6.598 -7.460 18.143 1.00 75.19 186 LYS A CA 1
ATOM 1305 C C . LYS A 1 186 ? -5.780 -8.539 18.863 1.00 75.19 186 LYS A C 1
ATOM 1307 O O . LYS A 1 186 ? -6.361 -9.353 19.574 1.00 75.19 186 LYS A O 1
ATOM 1312 N N . ILE A 1 187 ? -4.460 -8.569 18.658 1.00 79.00 187 ILE A N 1
ATOM 1313 C CA . ILE A 1 187 ? -3.557 -9.607 19.185 1.00 79.00 187 ILE A CA 1
ATOM 1314 C C . ILE A 1 187 ? -3.088 -9.284 20.609 1.00 79.00 187 ILE A C 1
ATOM 1316 O O . ILE A 1 187 ? -3.165 -10.143 21.485 1.00 79.00 187 ILE A O 1
ATOM 1320 N N . THR A 1 188 ? -2.633 -8.055 20.871 1.00 81.38 188 THR A N 1
ATOM 1321 C CA . THR A 1 188 ? -2.071 -7.667 22.181 1.00 81.38 188 THR A CA 1
ATOM 1322 C C . THR A 1 188 ? -3.008 -7.882 23.376 1.00 81.38 188 THR A C 1
ATOM 1324 O O . THR A 1 188 ? -2.505 -8.318 24.412 1.00 81.38 188 THR A O 1
ATOM 1327 N N . PRO A 1 189 ? -4.345 -7.694 23.287 1.00 83.12 189 PRO A N 1
ATOM 1328 C CA . PRO A 1 189 ? -5.235 -7.951 24.423 1.00 83.12 189 PRO A CA 1
ATOM 1329 C C . PRO A 1 189 ? -5.350 -9.435 24.801 1.00 83.12 189 PRO A C 1
ATOM 1331 O O . PRO A 1 189 ? -5.878 -9.754 25.861 1.00 83.12 189 PRO A O 1
ATOM 1334 N N . LEU A 1 190 ? -4.891 -10.346 23.935 1.00 78.44 190 LEU A N 1
ATOM 1335 C CA . LEU A 1 190 ? -4.933 -11.793 24.163 1.00 78.44 190 LEU A CA 1
ATOM 1336 C C . LEU A 1 190 ? -3.705 -12.308 24.922 1.00 78.44 190 LEU A C 1
ATOM 1338 O O . LEU A 1 190 ? -3.657 -13.488 25.272 1.00 78.44 190 LEU A O 1
ATOM 1342 N N . LEU A 1 191 ? -2.702 -11.455 25.139 1.00 82.38 191 LEU A N 1
ATOM 1343 C CA . LEU A 1 191 ? -1.461 -11.824 25.801 1.00 82.38 191 LEU A CA 1
ATOM 1344 C C . LEU A 1 191 ? -1.662 -11.986 27.310 1.00 82.38 191 LEU A C 1
ATOM 1346 O O . LEU A 1 191 ? -2.198 -11.112 27.988 1.00 82.38 191 LEU A O 1
ATOM 1350 N N . ALA A 1 192 ? -1.159 -13.096 27.842 1.00 78.19 192 ALA A N 1
ATOM 1351 C CA . ALA A 1 192 ? -1.104 -13.382 29.266 1.00 78.19 192 ALA A CA 1
ATOM 1352 C C . ALA A 1 192 ? 0.344 -13.640 29.702 1.00 78.19 192 ALA A C 1
ATOM 1354 O O . ALA A 1 192 ? 1.156 -14.158 28.934 1.00 78.19 192 ALA A O 1
ATOM 1355 N N . GLY A 1 193 ? 0.671 -13.297 30.950 1.00 76.56 193 GLY A N 1
ATOM 1356 C CA . GLY A 1 193 ? 1.983 -13.599 31.520 1.00 76.56 193 GLY A CA 1
ATOM 1357 C C . GLY A 1 193 ? 2.209 -15.104 31.664 1.00 76.56 193 GLY A C 1
ATOM 1358 O O . GLY A 1 193 ? 1.353 -15.814 32.190 1.00 76.56 193 GLY A O 1
ATOM 1359 N N . VAL A 1 194 ? 3.375 -15.588 31.233 1.00 71.06 194 VAL A N 1
ATOM 1360 C CA . VAL A 1 194 ? 3.759 -16.998 31.383 1.00 71.06 194 VAL A CA 1
ATOM 1361 C C . VAL A 1 194 ? 4.352 -17.219 32.780 1.00 71.06 194 VAL A C 1
ATOM 1363 O O . VAL A 1 194 ? 5.412 -16.691 33.116 1.00 71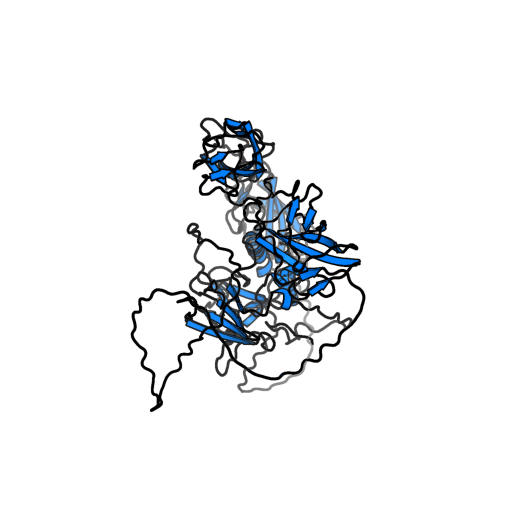.06 194 VAL A O 1
ATOM 1366 N N . SER A 1 195 ? 3.667 -17.986 33.633 1.00 55.41 195 SER A N 1
ATOM 1367 C CA . SER A 1 195 ? 4.132 -18.288 34.994 1.00 55.41 195 SER A CA 1
ATOM 1368 C C . SER A 1 195 ? 5.191 -19.398 34.981 1.00 55.41 195 SER A C 1
ATOM 1370 O O . SER A 1 195 ? 4.856 -20.563 34.780 1.00 55.41 195 SER A O 1
ATOM 1372 N N . GLY A 1 196 ? 6.459 -19.041 35.212 1.00 45.47 196 GLY A N 1
ATOM 1373 C CA . GLY A 1 196 ? 7.586 -19.989 35.236 1.00 45.47 196 GLY A CA 1
ATOM 1374 C C . GLY A 1 196 ? 8.984 -19.380 35.431 1.00 45.47 196 GLY A C 1
ATOM 1375 O O . GLY A 1 196 ? 9.943 -20.118 35.634 1.00 45.47 196 GLY A O 1
ATOM 1376 N N . GLN A 1 197 ? 9.135 -18.049 35.433 1.00 41.88 197 GLN A N 1
ATOM 1377 C CA . GLN A 1 197 ? 10.408 -17.394 35.766 1.00 41.88 197 GLN A CA 1
ATOM 1378 C C . GLN A 1 197 ? 10.684 -17.493 37.276 1.00 41.88 197 GLN A C 1
ATOM 1380 O O . GLN A 1 197 ? 10.359 -16.594 38.051 1.00 41.88 197 GLN A O 1
ATOM 1385 N N . SER A 1 198 ? 11.272 -18.610 37.712 1.00 29.97 198 SER A N 1
ATOM 1386 C CA . SER A 1 198 ? 11.806 -18.743 39.065 1.00 29.97 198 SER A CA 1
ATOM 1387 C C . SER A 1 198 ? 12.896 -17.699 39.309 1.00 29.97 198 SER A C 1
ATOM 1389 O O . SER A 1 198 ? 13.936 -17.670 38.656 1.00 29.97 198 SER A O 1
ATOM 1391 N N . SER A 1 199 ? 12.647 -16.852 40.300 1.00 29.94 199 SER A N 1
ATOM 1392 C CA . SER A 1 199 ? 13.609 -15.963 40.933 1.00 29.94 199 SER A CA 1
ATOM 1393 C C . SER A 1 199 ? 14.757 -16.765 41.554 1.00 29.94 199 SER A C 1
ATOM 1395 O O . SER A 1 199 ? 14.616 -17.322 42.643 1.00 29.94 199 SER A O 1
ATOM 1397 N N . SER A 1 200 ? 15.921 -16.798 40.910 1.00 28.09 200 SER A N 1
ATOM 1398 C CA . SER A 1 200 ? 17.168 -17.192 41.569 1.00 28.09 200 SER A CA 1
ATOM 1399 C C . SER A 1 200 ? 17.708 -16.005 42.375 1.00 28.09 200 SER A C 1
ATOM 1401 O O . SER A 1 200 ? 18.588 -15.272 41.929 1.00 28.09 200 SER A O 1
ATOM 1403 N N . GLY A 1 201 ? 17.137 -15.795 43.560 1.00 28.64 201 GLY A N 1
ATOM 1404 C CA . GLY A 1 201 ? 17.659 -14.903 44.592 1.00 28.64 201 GLY A CA 1
ATOM 1405 C C . GLY A 1 201 ? 17.945 -15.712 45.853 1.00 28.64 201 GLY A C 1
ATOM 1406 O O . GLY A 1 201 ? 17.033 -16.033 46.605 1.00 28.64 201 GLY A O 1
ATOM 1407 N N . SER A 1 202 ? 19.209 -16.076 46.062 1.00 27.28 202 SER A N 1
ATOM 1408 C CA . SER A 1 202 ? 19.690 -16.695 47.299 1.00 27.28 202 SER A CA 1
ATOM 1409 C C . SER A 1 202 ? 19.790 -15.642 48.408 1.00 27.28 202 SER A C 1
ATOM 1411 O O . SER A 1 202 ? 20.535 -14.675 48.256 1.00 27.28 202 SER A O 1
ATOM 1413 N N . GLY A 1 203 ? 19.100 -15.861 49.534 1.00 26.80 203 GLY A N 1
ATOM 1414 C CA . GLY A 1 203 ? 19.261 -15.077 50.763 1.00 26.80 203 GLY A CA 1
ATOM 1415 C C . GLY A 1 203 ? 18.231 -15.384 51.864 1.00 26.80 203 GLY A C 1
ATOM 1416 O O . GLY A 1 203 ? 17.229 -14.692 51.940 1.00 26.80 203 GLY A O 1
ATOM 1417 N N . SER A 1 204 ? 18.511 -16.431 52.664 1.00 25.50 204 SER A N 1
ATOM 1418 C CA . SER A 1 204 ? 18.243 -16.678 54.115 1.00 25.50 204 SER A CA 1
ATOM 1419 C C . SER A 1 204 ? 17.215 -15.783 54.849 1.00 25.50 204 SER A C 1
ATOM 1421 O O . SER A 1 204 ? 17.289 -14.569 54.733 1.00 25.50 204 SER A O 1
ATOM 1423 N N . SER A 1 205 ? 16.288 -16.213 55.717 1.00 27.02 205 SER A N 1
ATOM 1424 C CA . SER A 1 205 ? 16.213 -17.268 56.751 1.00 27.02 205 SER A CA 1
ATOM 1425 C C . SER A 1 205 ? 14.720 -17.346 57.152 1.00 27.02 205 SER A C 1
ATOM 1427 O O . SER A 1 205 ? 14.108 -16.301 57.332 1.00 27.02 205 SER A O 1
ATOM 1429 N N . GLY A 1 206 ? 14.041 -18.495 57.155 1.00 24.89 206 GLY A N 1
ATOM 1430 C CA . GLY A 1 206 ? 13.920 -19.366 58.329 1.00 24.89 206 GLY A CA 1
ATOM 1431 C C . GLY A 1 206 ? 12.569 -19.178 59.041 1.00 24.89 206 GLY A C 1
ATOM 1432 O O . GLY A 1 206 ? 12.396 -18.177 59.716 1.00 24.89 206 GLY A O 1
ATOM 1433 N N . ASP A 1 207 ? 11.639 -20.126 58.887 1.00 27.44 207 ASP A N 1
ATOM 1434 C CA . ASP A 1 207 ? 10.953 -20.806 60.002 1.00 27.44 207 ASP A CA 1
ATOM 1435 C C . ASP A 1 207 ? 10.098 -21.972 59.469 1.00 27.44 207 ASP A C 1
ATOM 1437 O O . ASP A 1 207 ? 9.480 -21.905 58.406 1.00 27.44 207 ASP A O 1
ATOM 1441 N N . THR A 1 208 ? 10.125 -23.071 60.208 1.00 27.11 208 THR A N 1
ATOM 1442 C CA . THR A 1 208 ? 9.560 -24.387 59.911 1.00 27.11 208 THR A CA 1
ATOM 1443 C C . THR A 1 208 ? 8.339 -24.649 60.784 1.00 27.11 208 THR A C 1
ATOM 1445 O O . THR A 1 208 ? 8.417 -24.500 61.998 1.00 27.11 208 THR A O 1
ATOM 1448 N N . GLY A 1 209 ? 7.259 -25.185 60.214 1.00 26.78 209 GLY A N 1
ATOM 1449 C CA . GLY A 1 209 ? 6.157 -25.721 61.015 1.00 26.78 209 GLY A CA 1
ATOM 1450 C C . GLY A 1 209 ? 5.145 -26.499 60.187 1.00 26.78 209 GLY A C 1
ATOM 1451 O O . GLY A 1 209 ? 4.272 -25.911 59.561 1.00 26.78 209 GLY A O 1
ATOM 1452 N N . GLY A 1 210 ? 5.274 -27.827 60.177 1.00 27.42 210 GLY A N 1
ATOM 1453 C CA . GLY A 1 210 ? 4.291 -28.741 59.598 1.00 27.42 210 GLY A CA 1
ATOM 1454 C C . GLY A 1 210 ? 3.063 -28.952 60.491 1.00 27.42 210 GLY A C 1
ATOM 1455 O O . GLY A 1 210 ? 3.119 -28.774 61.705 1.00 27.42 210 GLY A O 1
ATOM 1456 N N . GLY A 1 211 ? 1.968 -29.401 59.877 1.00 25.84 211 GLY A N 1
ATOM 1457 C CA . GLY A 1 211 ? 0.763 -29.854 60.570 1.00 25.84 211 GLY A CA 1
ATOM 1458 C C . GLY A 1 211 ? -0.211 -30.544 59.614 1.00 25.84 211 GLY A C 1
ATOM 1459 O O . GLY A 1 211 ? -0.773 -29.922 58.720 1.00 25.84 211 GLY A O 1
ATOM 1460 N N . THR A 1 212 ? -0.379 -31.850 59.792 1.00 26.56 212 THR A N 1
ATOM 1461 C CA . THR A 1 212 ? -1.295 -32.747 59.073 1.00 26.56 212 THR A CA 1
ATOM 1462 C C . THR A 1 212 ? -2.768 -32.567 59.481 1.00 26.56 212 THR A C 1
ATOM 1464 O O . THR A 1 212 ? -3.045 -32.583 60.673 1.00 26.56 212 THR A O 1
ATOM 1467 N N . ALA A 1 213 ? -3.655 -32.474 58.471 1.00 35.38 213 ALA A N 1
ATOM 1468 C CA . ALA A 1 213 ? -5.069 -32.911 58.316 1.00 35.38 213 ALA A CA 1
ATOM 1469 C C . ALA A 1 213 ? -6.031 -32.935 59.544 1.00 35.38 213 ALA A C 1
ATOM 1471 O O . ALA A 1 213 ? -5.682 -33.489 60.583 1.00 35.38 213 ALA A O 1
ATOM 1472 N N . PRO A 1 214 ? -7.310 -32.495 59.406 1.00 29.19 214 PRO A N 1
ATOM 1473 C CA . PRO A 1 214 ? -8.302 -33.349 58.734 1.00 29.19 214 PRO A CA 1
ATOM 1474 C C . PRO A 1 214 ? -9.395 -32.632 57.917 1.00 29.19 214 PRO A C 1
ATOM 1476 O O . PRO A 1 214 ? -9.712 -31.461 58.096 1.00 29.19 214 PRO A O 1
ATOM 1479 N N . SER A 1 215 ? -10.012 -33.427 57.041 1.00 41.66 215 SER A N 1
ATOM 1480 C CA . SER A 1 215 ? -11.279 -33.164 56.361 1.00 41.66 215 SER A CA 1
ATOM 1481 C C . SER A 1 215 ? -12.359 -32.721 57.355 1.00 41.66 215 SER A C 1
ATOM 1483 O O . SER A 1 215 ? -12.748 -33.493 58.236 1.00 41.66 215 SER A O 1
ATOM 1485 N N . THR A 1 216 ? -12.910 -31.532 57.148 1.00 28.50 216 THR A N 1
ATOM 1486 C CA . THR A 1 216 ? -14.259 -31.184 57.583 1.00 28.50 216 THR A CA 1
ATOM 1487 C C . THR A 1 216 ? -15.096 -30.992 56.328 1.00 28.50 216 THR A C 1
ATOM 1489 O O . THR A 1 216 ? -14.841 -30.110 55.510 1.00 28.50 216 THR A O 1
ATOM 1492 N N . GLY A 1 217 ? -16.089 -31.864 56.145 1.00 43.28 217 GLY A N 1
ATOM 1493 C CA . GLY A 1 217 ? -17.187 -31.558 55.243 1.00 43.28 217 GLY A CA 1
ATOM 1494 C C . GLY A 1 217 ? -17.802 -30.234 55.686 1.00 43.28 217 GLY A C 1
ATOM 1495 O O . GLY A 1 217 ? -18.188 -30.094 56.845 1.00 43.28 217 GLY A O 1
ATOM 1496 N N . ASN A 1 218 ? -17.855 -29.271 54.775 1.00 30.03 218 ASN A N 1
ATOM 1497 C CA . ASN A 1 218 ? -18.660 -28.071 54.929 1.00 30.03 218 ASN A CA 1
ATOM 1498 C C . ASN A 1 218 ? -19.681 -28.069 53.779 1.00 30.03 218 ASN A C 1
ATOM 1500 O O . ASN A 1 218 ? -19.362 -28.554 52.689 1.00 30.03 218 ASN A O 1
ATOM 1504 N N . PRO A 1 219 ? -20.925 -27.643 54.038 1.00 35.16 219 PRO A N 1
ATOM 1505 C CA . PRO A 1 219 ? -22.065 -27.881 53.175 1.00 35.16 219 PRO A CA 1
ATOM 1506 C C . PRO A 1 219 ? -21.879 -27.130 51.860 1.00 35.16 219 PRO A C 1
ATOM 1508 O O . PRO A 1 219 ? -21.117 -26.168 51.785 1.00 35.16 219 PRO A O 1
ATOM 1511 N N . SER A 1 220 ? -22.615 -27.547 50.832 1.00 40.78 220 SER A N 1
ATOM 1512 C CA . SER A 1 220 ? -22.920 -26.670 49.706 1.00 40.78 220 SER A CA 1
ATOM 1513 C C . SER A 1 220 ? -23.466 -25.363 50.288 1.00 40.78 220 SER A C 1
ATOM 1515 O O . SER A 1 220 ? -24.604 -25.309 50.756 1.00 40.78 220 SER A O 1
ATOM 1517 N N . ALA A 1 221 ? -22.616 -24.337 50.350 1.00 40.66 221 ALA A N 1
ATOM 1518 C CA . ALA A 1 221 ? -23.077 -22.972 50.458 1.00 40.66 221 ALA A CA 1
ATOM 1519 C C . ALA A 1 221 ? -23.932 -22.777 49.209 1.00 40.66 221 ALA A C 1
ATOM 1521 O O . ALA A 1 221 ? -23.429 -22.863 48.089 1.00 40.66 221 ALA A O 1
ATOM 1522 N N . THR A 1 222 ? -25.242 -22.672 49.404 1.00 55.28 222 THR A N 1
ATOM 1523 C CA . THR A 1 222 ? -26.132 -22.239 48.339 1.00 55.28 222 THR A CA 1
ATOM 1524 C C . THR A 1 222 ? -25.706 -20.819 48.031 1.00 55.28 222 THR A C 1
ATOM 1526 O O . THR A 1 222 ? -25.770 -19.945 48.893 1.00 55.28 222 THR A O 1
ATOM 1529 N N . ASP A 1 223 ? -25.142 -20.623 46.847 1.00 72.94 223 ASP A N 1
ATOM 1530 C CA . ASP A 1 223 ? -24.873 -19.288 46.360 1.00 72.94 223 ASP A CA 1
ATOM 1531 C C . ASP A 1 223 ? -26.216 -18.567 46.235 1.00 72.94 223 ASP A C 1
ATOM 1533 O O . ASP A 1 223 ? -27.104 -19.009 45.506 1.00 72.94 223 ASP A O 1
ATOM 1537 N N . THR A 1 224 ? -26.394 -17.518 47.031 1.00 86.69 224 THR A N 1
ATOM 1538 C CA . THR A 1 224 ? -27.594 -16.672 47.035 1.00 86.69 224 THR A CA 1
ATOM 1539 C C . THR A 1 224 ? -27.333 -15.316 46.385 1.00 86.69 224 THR A C 1
ATOM 1541 O O . THR A 1 224 ? -28.180 -14.425 46.472 1.00 86.69 224 THR A O 1
ATOM 1544 N N . THR A 1 225 ? -26.138 -15.097 45.833 1.00 89.00 225 THR A N 1
ATOM 1545 C CA . THR A 1 225 ? -25.754 -13.806 45.268 1.00 89.00 225 THR A CA 1
ATOM 1546 C C . THR A 1 225 ? -26.249 -13.743 43.837 1.00 89.00 225 THR A C 1
ATOM 1548 O O . THR A 1 225 ? -25.877 -14.551 43.005 1.00 89.00 225 THR A O 1
ATOM 1551 N N . ALA A 1 226 ? -27.120 -12.783 43.540 1.00 92.00 226 ALA A N 1
ATOM 1552 C CA . ALA A 1 226 ? -27.571 -12.585 42.173 1.00 92.00 226 ALA A CA 1
ATOM 1553 C C . ALA A 1 226 ? -26.453 -11.958 41.314 1.00 92.00 226 ALA A C 1
ATOM 1555 O O . ALA A 1 226 ? -25.859 -10.963 41.753 1.00 92.00 226 ALA A O 1
ATOM 1556 N N . PRO A 1 227 ? -26.236 -12.429 40.072 1.00 93.06 227 PRO A N 1
ATOM 1557 C CA . PRO A 1 227 ? -25.300 -11.796 39.153 1.00 93.06 227 PRO A CA 1
ATOM 1558 C C . PRO A 1 227 ? -25.740 -10.363 38.820 1.00 93.06 227 PRO A C 1
ATOM 1560 O O . PRO A 1 227 ? -26.928 -10.098 38.622 1.00 93.06 227 PRO A O 1
ATOM 1563 N N . ILE A 1 228 ? -24.787 -9.434 38.712 1.00 88.88 228 ILE A N 1
ATOM 1564 C CA . ILE A 1 228 ? -25.021 -8.021 38.357 1.00 88.88 228 ILE A CA 1
ATOM 1565 C C . ILE A 1 228 ? -24.294 -7.637 37.066 1.00 88.88 228 ILE A C 1
ATOM 1567 O O . ILE A 1 228 ? -23.292 -8.251 36.704 1.00 88.88 228 ILE A O 1
ATOM 1571 N N . VAL A 1 229 ? -24.761 -6.586 36.388 1.00 91.56 229 VAL A N 1
ATOM 1572 C CA . VAL A 1 229 ? -24.059 -5.983 35.240 1.00 91.56 229 VAL A CA 1
ATOM 1573 C C . VAL A 1 229 ? -22.998 -5.001 35.749 1.00 91.56 229 VAL A C 1
ATOM 1575 O O . VAL A 1 229 ? -23.327 -4.032 36.429 1.00 91.56 229 VAL A O 1
ATOM 1578 N N . GLN A 1 230 ? -21.732 -5.232 35.407 1.00 75.25 230 GLN A N 1
ATOM 1579 C CA . GLN A 1 230 ? -20.584 -4.411 35.803 1.00 75.25 230 GLN A CA 1
ATOM 1580 C C . GLN A 1 230 ? -20.327 -3.249 34.840 1.00 75.25 230 GLN A C 1
ATOM 1582 O O . GLN A 1 230 ? -20.085 -2.129 35.281 1.00 75.25 230 GLN A O 1
ATOM 1587 N N . TRP A 1 231 ? -20.363 -3.507 33.531 1.00 82.38 231 TRP A N 1
ATOM 1588 C CA . TRP A 1 231 ? -20.188 -2.481 32.503 1.00 82.38 231 TRP A CA 1
ATOM 1589 C C . TRP A 1 231 ? -20.843 -2.884 31.187 1.00 82.38 231 TRP A C 1
ATOM 1591 O O . TRP A 1 231 ? -21.133 -4.060 30.945 1.00 82.38 231 TRP A O 1
ATOM 1601 N N . VAL A 1 232 ? -21.051 -1.879 30.336 1.00 82.31 232 VAL A N 1
ATOM 1602 C CA . VAL A 1 232 ? -21.556 -2.033 28.974 1.00 82.31 232 VAL A CA 1
ATOM 1603 C C . VAL A 1 232 ? -20.602 -1.342 28.004 1.00 82.31 232 VAL A C 1
ATOM 1605 O O . VAL A 1 232 ? -20.095 -0.258 28.289 1.00 82.31 232 VAL A O 1
ATOM 1608 N N . ALA A 1 233 ? -20.355 -1.968 26.859 1.00 82.38 233 ALA A N 1
ATOM 1609 C CA . ALA A 1 233 ? -19.572 -1.390 25.772 1.00 82.38 233 ALA A CA 1
ATOM 1610 C C . ALA A 1 233 ? -20.259 -1.616 24.423 1.00 82.38 233 ALA A C 1
ATOM 1612 O O . ALA A 1 233 ? -20.971 -2.605 24.238 1.00 82.38 233 ALA A O 1
ATOM 1613 N N . THR A 1 234 ? -20.015 -0.716 23.476 1.00 81.50 234 THR A N 1
ATOM 1614 C CA . THR A 1 234 ? -20.507 -0.787 22.096 1.00 81.50 234 THR A CA 1
ATOM 1615 C C . THR A 1 234 ? -19.344 -0.964 21.123 1.00 81.50 234 THR A C 1
ATOM 1617 O O . THR A 1 234 ? -18.271 -0.381 21.289 1.00 81.50 234 THR A O 1
ATOM 1620 N N . ASN A 1 235 ? -19.546 -1.777 20.088 1.00 76.00 235 ASN A N 1
ATOM 1621 C CA . ASN A 1 235 ? -18.653 -1.858 18.936 1.00 76.00 235 ASN A CA 1
ATOM 1622 C C . ASN A 1 235 ? -19.442 -2.130 17.647 1.00 76.00 235 ASN A C 1
ATOM 1624 O O . ASN A 1 235 ? -20.632 -2.447 17.683 1.00 76.00 235 ASN A O 1
ATOM 1628 N N . GLY A 1 236 ? -18.785 -1.952 16.505 1.00 71.75 236 GLY A N 1
ATOM 1629 C CA . GLY A 1 236 ? -19.381 -2.114 15.182 1.00 71.75 236 GLY A CA 1
ATOM 1630 C C . GLY A 1 236 ? -18.645 -1.281 14.129 1.00 71.75 236 GLY A C 1
ATOM 1631 O O . GLY A 1 236 ? -17.742 -0.513 14.476 1.00 71.75 236 GLY A O 1
ATOM 1632 N N . PRO A 1 237 ? -18.998 -1.421 12.842 1.00 64.69 237 PRO A N 1
ATOM 1633 C CA . PRO A 1 237 ? -18.493 -0.543 11.789 1.00 64.69 237 PRO A CA 1
ATOM 1634 C C . PRO A 1 237 ? -18.763 0.929 12.132 1.00 64.69 237 PRO A C 1
ATOM 1636 O O . PRO A 1 237 ? -19.865 1.272 12.545 1.00 64.69 237 PRO A O 1
ATOM 1639 N N . GLY A 1 238 ? -17.750 1.790 12.003 1.00 64.56 238 GLY A N 1
ATOM 1640 C CA . GLY A 1 238 ? -17.870 3.218 12.332 1.00 64.56 238 GLY A CA 1
ATOM 1641 C C . GLY A 1 238 ? -17.808 3.562 13.828 1.00 64.56 238 GLY A C 1
ATOM 1642 O O . GLY A 1 238 ? -17.917 4.736 14.173 1.00 64.56 238 GLY A O 1
ATOM 1643 N N . ILE A 1 239 ? -17.590 2.580 14.716 1.00 72.06 239 ILE A N 1
ATOM 1644 C CA . ILE A 1 239 ? -17.505 2.779 16.172 1.00 72.06 239 ILE A CA 1
ATOM 1645 C C . ILE A 1 239 ? -16.075 2.506 16.658 1.00 72.06 239 ILE A C 1
ATOM 1647 O O . ILE A 1 239 ? -15.575 1.388 16.543 1.00 72.06 239 ILE A O 1
ATOM 1651 N N . THR A 1 240 ? -15.430 3.510 17.259 1.00 59.94 240 THR A N 1
ATOM 1652 C CA . THR A 1 240 ? -14.096 3.414 17.882 1.00 59.94 240 THR A CA 1
ATOM 1653 C C . THR A 1 240 ? -14.199 3.749 19.368 1.00 59.94 240 THR A C 1
ATOM 1655 O O . THR A 1 240 ? -14.665 4.828 19.722 1.00 59.94 240 THR A O 1
ATOM 1658 N N . ASN A 1 241 ? -13.770 2.842 20.255 1.00 61.97 241 ASN A N 1
ATOM 1659 C CA . ASN A 1 241 ? -13.876 3.005 21.718 1.00 61.97 241 ASN A CA 1
ATOM 1660 C C . ASN A 1 241 ? -15.291 3.412 22.179 1.00 61.97 241 ASN A C 1
ATOM 1662 O O . ASN A 1 241 ? -15.462 4.343 22.966 1.00 61.97 241 ASN A O 1
ATOM 1666 N N . GLY A 1 242 ? -16.305 2.751 21.612 1.00 61.88 242 GLY A N 1
ATOM 1667 C CA . GLY A 1 242 ? -17.720 3.013 21.882 1.00 61.88 242 GLY A CA 1
ATOM 1668 C C . GLY A 1 242 ? -18.249 4.356 21.370 1.00 61.88 242 GLY A C 1
ATOM 1669 O O . GLY A 1 242 ? -19.409 4.678 21.606 1.00 61.88 242 GLY A O 1
ATOM 1670 N N . SER A 1 243 ? -17.430 5.124 20.644 1.00 66.69 243 SER A N 1
ATOM 1671 C CA . SER A 1 243 ? -17.804 6.424 20.086 1.00 66.69 243 SER A CA 1
ATOM 1672 C C . SER A 1 243 ? -17.878 6.387 18.564 1.00 66.69 243 SER A C 1
ATOM 1674 O O . SER A 1 243 ? -17.060 5.739 17.910 1.00 66.69 243 SER A O 1
ATOM 1676 N N . GLY A 1 244 ? -18.852 7.085 17.991 1.00 78.62 244 GLY A N 1
ATOM 1677 C CA . GLY A 1 244 ? -19.068 7.113 16.547 1.00 78.62 244 GLY A CA 1
ATOM 1678 C C . GLY A 1 244 ? -20.463 7.592 16.177 1.00 78.62 244 GLY A C 1
ATOM 1679 O O . GLY A 1 244 ? -21.282 7.867 17.052 1.00 78.62 244 GLY A O 1
ATOM 1680 N N . THR A 1 245 ? -20.726 7.653 14.875 1.00 87.75 245 THR A N 1
ATOM 1681 C CA . THR A 1 245 ? -22.061 7.906 14.325 1.00 87.75 245 THR A CA 1
ATOM 1682 C C . THR A 1 245 ? -22.455 6.716 13.468 1.00 87.75 245 THR A C 1
ATOM 1684 O O . THR A 1 245 ? -21.695 6.326 12.583 1.00 87.75 245 THR A O 1
ATOM 1687 N N . VAL A 1 246 ? -23.633 6.155 13.723 1.00 89.12 246 VAL A N 1
ATOM 1688 C CA . VAL A 1 246 ? -24.209 5.056 12.938 1.00 89.12 246 VAL A CA 1
ATOM 1689 C C . VAL A 1 246 ? -25.538 5.474 12.320 1.00 89.12 246 VAL A C 1
ATOM 1691 O O . VAL A 1 246 ? -26.286 6.264 12.903 1.00 89.12 246 VAL A O 1
ATOM 1694 N N . GLY A 1 247 ? -25.822 4.944 11.134 1.00 90.94 247 GLY A N 1
ATOM 1695 C CA . GLY A 1 247 ? -27.004 5.249 10.338 1.00 90.94 247 GLY A CA 1
ATOM 1696 C C . GLY A 1 247 ? -27.870 4.026 10.046 1.00 90.94 247 GLY A C 1
ATOM 1697 O O . GLY A 1 247 ? -27.662 2.929 10.560 1.00 90.94 247 GLY A O 1
ATOM 1698 N N . VAL A 1 248 ? -28.897 4.219 9.213 1.00 91.44 248 VAL A N 1
ATOM 1699 C CA . VAL A 1 248 ? -29.859 3.159 8.865 1.00 91.44 248 VAL A CA 1
ATOM 1700 C C . VAL A 1 248 ? -29.147 1.951 8.254 1.00 91.44 248 VAL A C 1
ATOM 1702 O O . VAL A 1 248 ? -28.440 2.077 7.260 1.00 91.44 248 VAL A O 1
ATOM 1705 N N . GLY A 1 249 ? -29.419 0.761 8.792 1.00 87.88 249 GLY A N 1
ATOM 1706 C CA . GLY A 1 249 ? -28.869 -0.505 8.307 1.00 87.88 249 GLY A CA 1
ATOM 1707 C C . GLY A 1 249 ? -27.624 -0.980 9.054 1.00 87.88 249 GLY A C 1
ATOM 1708 O O . GLY A 1 249 ? -27.351 -2.185 9.021 1.00 87.88 249 GLY A O 1
ATOM 1709 N N . ASP A 1 250 ? -26.944 -0.087 9.776 1.00 90.62 250 ASP A N 1
ATOM 1710 C CA . ASP A 1 250 ? -25.780 -0.433 10.585 1.00 90.62 250 ASP A CA 1
ATOM 1711 C C . ASP A 1 250 ? -26.160 -1.364 11.740 1.00 90.62 250 ASP A C 1
ATOM 1713 O O . ASP A 1 250 ? -27.292 -1.373 12.235 1.00 90.62 250 ASP A O 1
ATOM 1717 N N . THR A 1 251 ? -25.201 -2.193 12.157 1.00 92.25 251 THR A N 1
ATOM 1718 C CA . THR A 1 251 ? -25.354 -3.097 13.302 1.00 92.25 251 THR A CA 1
ATOM 1719 C C . THR A 1 251 ? -24.382 -2.702 14.402 1.00 92.25 251 THR A C 1
ATOM 1721 O O . THR A 1 251 ? -23.169 -2.718 14.203 1.00 92.25 251 THR A O 1
ATOM 1724 N N . VAL A 1 252 ? -24.933 -2.378 15.568 1.00 93.81 252 VAL A N 1
ATOM 1725 C CA . VAL A 1 252 ? -24.206 -2.079 16.800 1.00 93.81 252 VAL A CA 1
ATOM 1726 C C . VAL A 1 252 ? -24.255 -3.306 17.700 1.00 93.81 252 VAL A C 1
ATOM 1728 O O . VAL A 1 252 ? -25.332 -3.786 18.052 1.00 93.81 252 VAL A O 1
ATOM 1731 N N . ARG A 1 253 ? -23.092 -3.794 18.122 1.00 93.31 253 ARG A N 1
ATOM 1732 C CA . ARG A 1 253 ? -22.955 -4.879 19.093 1.00 93.31 253 ARG A CA 1
ATOM 1733 C C . ARG A 1 253 ? -22.767 -4.281 20.484 1.00 93.31 253 ARG A C 1
ATOM 1735 O O . ARG A 1 253 ? -21.763 -3.626 20.759 1.00 93.31 253 ARG A O 1
ATOM 1742 N N . LEU A 1 254 ? -23.726 -4.531 21.368 1.00 94.12 254 LEU A N 1
ATOM 1743 C CA . LEU A 1 254 ? -23.658 -4.205 22.787 1.00 94.12 254 LEU A CA 1
ATOM 1744 C C . LEU A 1 254 ? -23.103 -5.409 23.553 1.00 94.12 254 LEU A C 1
ATOM 1746 O O . LEU A 1 254 ? -23.585 -6.532 23.406 1.00 94.12 254 LEU A O 1
ATOM 1750 N N . THR A 1 255 ? -22.089 -5.172 24.377 1.00 90.12 255 THR A N 1
ATOM 1751 C CA . THR A 1 255 ? -21.452 -6.178 25.233 1.00 90.12 255 THR A CA 1
ATOM 1752 C C . THR A 1 255 ? -21.725 -5.834 26.687 1.00 90.12 255 THR A C 1
ATOM 1754 O O . THR A 1 255 ? -21.361 -4.745 27.123 1.00 90.12 255 THR A O 1
ATOM 1757 N N . LEU A 1 256 ? -22.338 -6.751 27.435 1.00 90.31 256 LEU A N 1
ATOM 1758 C CA . LEU A 1 256 ? -22.453 -6.656 28.889 1.00 90.31 256 LEU A CA 1
ATOM 1759 C C . LEU A 1 256 ? -21.387 -7.511 29.555 1.00 90.31 256 LEU A C 1
ATOM 1761 O O . LEU A 1 256 ? -21.243 -8.685 29.215 1.00 90.31 256 LEU A O 1
ATOM 1765 N N . LYS A 1 257 ? -20.729 -6.956 30.570 1.00 89.50 257 LYS A N 1
ATOM 1766 C CA . LYS A 1 257 ? -19.938 -7.726 31.528 1.00 89.50 257 LYS A CA 1
ATOM 1767 C C . LYS A 1 257 ? -20.748 -7.979 32.787 1.00 89.50 257 LYS A C 1
ATOM 1769 O O . LYS A 1 257 ? -21.200 -7.036 33.426 1.00 89.50 257 LYS A O 1
ATOM 1774 N N . MET A 1 258 ? -20.889 -9.241 33.153 1.00 86.25 258 MET A N 1
ATOM 1775 C CA . MET A 1 258 ? -21.529 -9.713 34.374 1.00 86.25 258 MET A CA 1
ATOM 1776 C C . MET A 1 258 ? -20.498 -9.873 35.499 1.00 86.25 258 MET A C 1
ATOM 1778 O O . MET A 1 258 ? -19.299 -9.999 35.236 1.00 86.25 258 MET A O 1
ATOM 1782 N N . SER A 1 259 ? -20.944 -9.883 36.757 1.00 82.62 259 SER A N 1
ATOM 1783 C CA . SER A 1 259 ? -20.085 -10.154 37.922 1.00 82.62 259 SER A CA 1
ATOM 1784 C C . SER A 1 259 ? -19.540 -11.577 37.979 1.00 82.62 259 SER A C 1
ATOM 1786 O O . SER A 1 259 ? -18.535 -11.814 38.641 1.00 82.62 259 SER A O 1
ATOM 1788 N N . GLU A 1 260 ? -20.191 -12.500 37.280 1.00 84.19 260 GLU A N 1
ATOM 1789 C CA . GLU A 1 260 ? -19.880 -13.923 37.240 1.00 84.19 260 GLU A CA 1
ATOM 1790 C C . GLU A 1 260 ? -20.486 -14.565 35.987 1.00 84.19 260 GLU A C 1
ATOM 1792 O O . GLU A 1 260 ? -21.194 -13.908 35.217 1.00 84.19 260 GLU A O 1
ATOM 1797 N N . ALA A 1 261 ? -20.206 -15.851 35.779 1.00 81.75 261 ALA A N 1
ATOM 1798 C CA . ALA A 1 261 ? -20.714 -16.584 34.631 1.00 81.75 261 ALA A CA 1
ATOM 1799 C C . ALA A 1 261 ? -22.224 -16.849 34.733 1.00 81.75 261 ALA A C 1
ATOM 1801 O O . ALA A 1 261 ? -22.721 -17.311 35.758 1.00 81.75 261 ALA A O 1
ATOM 1802 N N . VAL A 1 262 ? -22.946 -16.620 33.634 1.00 90.81 262 VAL A N 1
ATOM 1803 C CA . VAL A 1 262 ? -24.403 -16.789 33.565 1.00 90.81 262 VAL A CA 1
ATOM 1804 C C . VAL A 1 262 ? -24.822 -17.684 32.402 1.00 90.81 262 VAL A C 1
ATOM 1806 O O . VAL A 1 262 ? -24.208 -17.694 31.337 1.00 90.81 262 VAL A O 1
ATOM 1809 N N . ASN A 1 263 ? -25.910 -18.423 32.584 1.00 90.56 263 ASN A N 1
ATOM 1810 C CA . ASN A 1 263 ? -26.547 -19.267 31.583 1.00 90.56 263 ASN A CA 1
ATOM 1811 C C . ASN A 1 263 ? -27.790 -18.582 31.016 1.00 90.56 263 ASN A C 1
ATOM 1813 O O . ASN A 1 263 ? -28.595 -18.022 31.760 1.00 90.56 263 ASN A O 1
ATOM 1817 N N . VAL A 1 264 ? -27.968 -18.663 29.698 1.00 95.31 264 VAL A N 1
ATOM 1818 C CA . VAL A 1 264 ? -29.098 -18.057 28.988 1.00 95.31 264 VAL A CA 1
ATOM 1819 C C . VAL A 1 264 ? -30.024 -19.154 28.469 1.00 95.31 264 VAL A C 1
ATOM 1821 O O . VAL A 1 264 ? -29.637 -19.962 27.630 1.00 95.31 264 VAL A O 1
ATOM 1824 N N . THR A 1 265 ? -31.260 -19.175 28.962 1.00 91.06 265 THR A N 1
ATOM 1825 C CA . THR A 1 265 ? -32.320 -20.117 28.548 1.00 91.06 265 THR A CA 1
ATOM 1826 C C . THR A 1 265 ? -33.502 -19.424 27.864 1.00 91.06 265 THR A C 1
ATOM 1828 O O . THR A 1 265 ? -34.315 -20.083 27.217 1.00 91.06 265 THR A O 1
ATOM 1831 N N . GLY A 1 266 ? -33.598 -18.096 27.993 1.00 89.31 266 GLY A N 1
ATOM 1832 C CA . GLY A 1 266 ? -34.623 -17.263 27.360 1.00 89.31 266 GLY A CA 1
ATOM 1833 C C . GLY A 1 266 ? -34.130 -16.506 26.123 1.00 89.31 266 GLY A C 1
ATOM 1834 O O . GLY A 1 266 ? -33.047 -16.756 25.598 1.00 89.31 266 GLY A O 1
ATOM 1835 N N . THR A 1 267 ? -34.924 -15.528 25.681 1.00 93.81 267 THR A N 1
ATOM 1836 C CA . THR A 1 267 ? -34.583 -14.587 24.598 1.00 93.81 267 THR A CA 1
ATOM 1837 C C . THR A 1 267 ? -34.411 -13.170 25.154 1.00 93.81 267 THR A C 1
ATOM 1839 O O . THR A 1 267 ? -35.301 -12.330 24.973 1.00 93.81 267 THR A O 1
ATOM 1842 N N . PRO A 1 268 ? -33.322 -12.891 25.889 1.00 96.81 268 PRO A N 1
ATOM 1843 C CA . PRO A 1 268 ? -33.154 -11.595 26.517 1.00 96.81 268 PRO A CA 1
ATOM 1844 C C . PRO A 1 268 ? -32.951 -10.493 25.471 1.00 96.81 268 PRO A C 1
ATOM 1846 O O . PRO A 1 268 ? -32.414 -10.719 24.381 1.00 96.81 268 PRO A O 1
ATOM 1849 N N . THR A 1 269 ? -33.386 -9.282 25.810 1.00 98.06 269 THR A N 1
ATOM 1850 C CA . THR A 1 269 ? -33.248 -8.089 24.960 1.00 98.06 269 THR A CA 1
ATOM 1851 C C . THR A 1 269 ? -32.856 -6.865 25.780 1.00 98.06 269 THR A C 1
ATOM 1853 O O . THR A 1 269 ? -33.047 -6.830 26.997 1.00 98.06 269 THR A O 1
ATOM 1856 N N . LEU A 1 270 ? -32.332 -5.847 25.101 1.00 98.25 270 LEU A N 1
ATOM 1857 C CA . LEU A 1 270 ? -32.107 -4.516 25.660 1.00 98.25 270 LEU A CA 1
ATOM 1858 C C . LEU A 1 270 ? -32.989 -3.523 24.905 1.00 98.25 270 LEU A C 1
ATOM 1860 O O . LEU A 1 270 ? -32.938 -3.473 23.675 1.00 98.25 270 LEU A O 1
ATOM 1864 N N . SER A 1 271 ? -33.782 -2.739 25.626 1.00 97.94 271 SER A N 1
ATOM 1865 C CA . SER A 1 271 ? -34.475 -1.582 25.055 1.00 97.94 271 SER A CA 1
ATOM 1866 C C . SER A 1 271 ? -33.505 -0.404 24.994 1.00 97.94 271 SER A C 1
ATOM 1868 O O . SER A 1 271 ? -32.713 -0.228 25.920 1.00 97.94 271 SER A O 1
ATOM 1870 N N . LEU A 1 272 ? -33.558 0.397 23.930 1.00 98.38 272 LEU A N 1
ATOM 1871 C CA . LEU A 1 272 ? -32.660 1.538 23.708 1.00 98.38 272 LEU A CA 1
ATOM 1872 C C . LEU A 1 272 ? -33.427 2.870 23.749 1.00 98.38 272 LEU A C 1
ATOM 1874 O O . LEU A 1 272 ? -34.656 2.896 23.635 1.00 98.38 272 LEU A O 1
ATOM 1878 N N . ASN A 1 273 ? -32.728 3.984 23.973 1.00 97.31 273 ASN A N 1
ATOM 1879 C CA . ASN A 1 273 ? -33.336 5.319 24.101 1.00 97.31 273 ASN A CA 1
ATOM 1880 C C . ASN A 1 273 ? -33.750 5.969 22.767 1.00 97.31 273 ASN A C 1
ATOM 1882 O O . ASN A 1 273 ? -34.425 6.994 22.777 1.00 97.31 273 ASN A O 1
ATOM 1886 N N . ASP A 1 274 ? -33.414 5.355 21.636 1.00 96.06 274 ASP A N 1
ATOM 1887 C CA . ASP A 1 274 ? -33.893 5.713 20.298 1.00 96.06 274 ASP A CA 1
ATOM 1888 C C . ASP A 1 274 ? -35.124 4.893 19.859 1.00 96.06 274 ASP A C 1
ATOM 1890 O O . ASP A 1 274 ? -35.551 4.973 18.706 1.00 96.06 274 ASP A O 1
ATOM 1894 N N . ASN A 1 275 ? -35.728 4.139 20.789 1.00 96.31 275 ASN A N 1
ATOM 1895 C CA . ASN A 1 275 ? -36.788 3.146 20.568 1.00 96.31 275 ASN A CA 1
ATOM 1896 C C . ASN A 1 275 ? -36.322 1.879 19.822 1.00 96.31 275 ASN A C 1
ATOM 1898 O O . ASN A 1 275 ? -37.148 1.091 19.354 1.00 96.31 275 ASN A O 1
ATOM 1902 N N . GLY A 1 276 ? -35.010 1.666 19.708 1.00 96.81 276 GLY A N 1
ATOM 1903 C CA . GLY A 1 276 ? -34.407 0.430 19.228 1.00 96.81 276 GLY A CA 1
ATOM 1904 C C . GLY A 1 276 ? -34.487 -0.727 20.224 1.00 96.81 276 GLY A C 1
ATOM 1905 O O . GLY A 1 276 ? -34.808 -0.573 21.405 1.00 96.81 276 GLY A O 1
ATOM 1906 N N . THR A 1 277 ? -34.198 -1.931 19.730 1.00 97.75 277 THR A N 1
ATOM 1907 C CA . THR A 1 277 ? -34.093 -3.145 20.551 1.00 97.75 277 THR A CA 1
ATOM 1908 C C . THR A 1 277 ? -32.859 -3.935 20.139 1.00 97.75 277 THR A C 1
ATOM 1910 O O . THR A 1 277 ? -32.756 -4.355 18.984 1.00 97.75 277 THR A O 1
ATOM 1913 N N . ALA A 1 278 ? -31.954 -4.179 21.088 1.00 98.00 278 ALA A N 1
ATOM 1914 C CA . ALA A 1 278 ? -30.831 -5.089 20.905 1.00 98.00 278 ALA A CA 1
ATOM 1915 C C . ALA A 1 278 ? -31.233 -6.516 21.300 1.00 98.00 278 ALA A C 1
ATOM 1917 O O . ALA A 1 278 ? -31.848 -6.733 22.349 1.00 98.00 278 ALA A O 1
ATOM 1918 N N . LYS A 1 279 ? -30.887 -7.502 20.472 1.00 97.62 279 LYS A N 1
ATOM 1919 C CA . LYS A 1 279 ? -31.242 -8.915 20.667 1.00 97.62 279 LYS A CA 1
ATOM 1920 C C . LYS A 1 279 ? -30.019 -9.731 21.036 1.00 97.62 279 LYS A C 1
ATOM 1922 O O . LYS A 1 279 ? -28.970 -9.541 20.437 1.00 97.62 279 LYS A O 1
ATOM 1927 N N . TYR A 1 280 ? -30.169 -10.651 21.982 1.00 96.81 280 TYR A N 1
ATOM 1928 C CA . TYR A 1 280 ? -29.101 -11.561 22.386 1.00 96.81 280 TYR A CA 1
ATOM 1929 C C . TYR A 1 280 ? -28.533 -12.379 21.218 1.00 96.81 280 TYR A C 1
ATOM 1931 O O . TYR A 1 280 ? -29.286 -12.870 20.376 1.00 96.81 280 TYR A O 1
ATOM 1939 N N . VAL A 1 281 ? -27.208 -12.540 21.203 1.00 93.12 281 VAL A N 1
ATOM 1940 C CA . VAL A 1 281 ? -26.449 -13.241 20.156 1.00 93.12 281 VAL A CA 1
ATOM 1941 C C . VAL A 1 281 ? -25.620 -14.386 20.732 1.00 93.12 281 VAL A C 1
ATOM 1943 O O . VAL A 1 281 ? -25.653 -15.491 20.195 1.00 93.12 281 VAL A O 1
ATOM 1946 N N . SER A 1 282 ? -24.846 -14.138 21.794 1.00 87.88 282 SER A N 1
ATOM 1947 C CA . SER A 1 282 ? -23.887 -15.114 22.332 1.00 87.88 282 SER A CA 1
ATOM 1948 C C . SER A 1 282 ? -23.432 -14.783 23.760 1.00 87.88 282 SER A C 1
ATOM 1950 O O . SER A 1 282 ? -23.703 -13.696 24.275 1.00 87.88 282 SER A O 1
ATOM 1952 N N . GLY A 1 283 ? -22.748 -15.735 24.412 1.00 78.94 283 GLY A N 1
ATOM 1953 C CA . GLY A 1 283 ? -22.110 -15.539 25.724 1.00 78.94 283 GLY A CA 1
ATOM 1954 C C . GLY A 1 283 ? -22.609 -16.431 26.869 1.00 78.94 283 GLY A C 1
ATOM 1955 O O . GLY A 1 283 ? -22.145 -16.286 27.996 1.00 78.94 283 GLY A O 1
ATOM 1956 N N . SER A 1 284 ? -23.548 -17.352 26.620 1.00 92.00 284 SER A N 1
ATOM 1957 C CA . SER A 1 284 ? -24.050 -18.269 27.658 1.00 92.00 284 SER A CA 1
ATOM 1958 C C . SER A 1 284 ? -22.923 -19.142 28.218 1.00 92.00 284 SER A C 1
ATOM 1960 O O . SER A 1 284 ? -22.094 -19.644 27.461 1.00 92.00 284 SER A O 1
ATOM 1962 N N . GLY A 1 285 ? -22.920 -19.350 29.533 1.00 81.31 285 GLY A N 1
ATOM 1963 C CA . GLY A 1 285 ? -21.866 -20.046 30.270 1.00 81.31 285 GLY A CA 1
ATOM 1964 C C . GLY A 1 285 ? -20.645 -19.174 30.582 1.00 81.31 285 GLY A C 1
ATOM 1965 O O . GLY A 1 285 ? -19.661 -19.685 31.111 1.00 81.31 285 GLY A O 1
ATOM 1966 N N . THR A 1 286 ? -20.687 -17.878 30.261 1.00 84.50 286 THR A N 1
ATOM 1967 C CA . THR A 1 286 ? -19.596 -16.921 30.505 1.00 84.50 286 THR A CA 1
ATOM 1968 C C . THR A 1 286 ? -20.106 -15.699 31.260 1.00 84.50 286 THR A C 1
ATOM 1970 O O . THR A 1 286 ? -21.310 -15.535 31.457 1.00 84.50 286 THR A O 1
ATOM 1973 N N . ASP A 1 287 ? -19.194 -14.834 31.690 1.00 83.25 287 ASP A N 1
ATOM 1974 C CA . ASP A 1 287 ? -19.504 -13.556 32.328 1.00 83.25 287 ASP A CA 1
ATOM 1975 C C . ASP A 1 287 ? -19.622 -12.399 31.320 1.00 83.25 287 ASP A C 1
ATOM 1977 O O . ASP A 1 287 ? -19.681 -11.239 31.720 1.00 83.25 287 ASP A O 1
ATOM 1981 N N . VAL A 1 288 ? -19.673 -12.684 30.015 1.00 79.94 288 VAL A N 1
ATOM 1982 C CA . VAL A 1 288 ? -19.806 -11.679 28.955 1.00 79.94 288 VAL A CA 1
ATOM 1983 C C . VAL A 1 288 ? -20.949 -12.057 28.022 1.00 79.94 288 VAL A C 1
ATOM 1985 O O . VAL A 1 288 ? -20.909 -13.096 27.372 1.00 79.94 288 VAL A O 1
ATOM 1988 N N . LEU A 1 289 ? -21.955 -11.189 27.896 1.00 86.69 289 LEU A N 1
ATOM 1989 C CA . LEU A 1 289 ? -23.085 -11.392 26.986 1.00 86.69 289 LEU A CA 1
ATOM 1990 C C . LEU A 1 289 ? -23.073 -10.373 25.849 1.00 86.69 289 LEU A C 1
ATOM 1992 O O . LEU A 1 289 ? -22.785 -9.196 26.053 1.00 86.69 289 LEU A O 1
ATOM 1996 N N . GLN A 1 290 ? -23.430 -10.823 24.650 1.00 89.00 290 GLN A N 1
ATOM 1997 C CA . GLN A 1 290 ? -23.414 -10.021 23.430 1.00 89.00 290 GLN A CA 1
ATOM 1998 C C . GLN A 1 290 ? -24.813 -9.879 22.831 1.00 89.00 290 GLN A C 1
ATOM 2000 O O . GLN A 1 290 ? -25.549 -10.861 22.721 1.00 89.00 290 GLN A O 1
ATOM 2005 N N . PHE A 1 291 ? -25.160 -8.658 22.424 1.00 97.81 291 PHE A N 1
ATOM 2006 C CA . PHE A 1 291 ? -26.451 -8.282 21.852 1.00 97.81 291 PHE A CA 1
ATOM 2007 C C . PHE A 1 291 ? -26.250 -7.464 20.575 1.00 97.81 291 PHE A C 1
ATOM 2009 O O . PHE A 1 291 ? -25.417 -6.567 20.561 1.00 97.81 291 PHE A O 1
ATOM 2016 N N . ASP A 1 292 ? -27.033 -7.723 19.530 1.00 97.25 292 ASP A N 1
ATOM 2017 C CA . ASP A 1 292 ? -27.016 -6.952 18.282 1.00 97.25 292 ASP A CA 1
ATOM 2018 C C . ASP A 1 292 ? -28.227 -6.031 18.178 1.00 97.25 292 ASP A C 1
ATOM 2020 O O . ASP A 1 292 ? -29.376 -6.464 18.304 1.00 97.25 292 ASP A O 1
ATOM 2024 N N . TYR A 1 293 ? -27.959 -4.765 17.884 1.00 98.00 293 TYR A N 1
ATOM 2025 C CA . TYR A 1 293 ? -28.930 -3.744 17.530 1.00 98.00 293 TYR A CA 1
ATOM 2026 C C . TYR A 1 293 ? -28.747 -3.352 16.063 1.00 98.00 293 TYR A C 1
ATOM 2028 O O . TYR A 1 293 ? -27.695 -2.853 15.678 1.00 98.00 293 TYR A O 1
ATOM 2036 N N . LYS A 1 294 ? -29.777 -3.570 15.240 1.00 96.75 294 LYS A N 1
ATOM 2037 C CA . LYS A 1 294 ? -29.801 -3.126 13.843 1.00 96.75 294 LYS A CA 1
ATOM 2038 C C . LYS A 1 294 ? -30.599 -1.833 13.721 1.00 96.75 294 LYS A C 1
ATOM 2040 O O . LYS A 1 294 ? -31.800 -1.844 13.994 1.00 96.75 294 LYS A O 1
ATOM 2045 N N . VAL A 1 295 ? -29.941 -0.765 13.278 1.00 96.00 295 VAL A N 1
ATOM 2046 C CA . VAL A 1 295 ? -30.523 0.576 13.175 1.00 96.00 295 VAL A CA 1
ATOM 2047 C C . VAL A 1 295 ? -31.571 0.614 12.059 1.00 96.00 295 VAL A C 1
ATOM 2049 O O . VAL A 1 295 ? -31.312 0.251 10.908 1.00 96.00 295 VAL A O 1
ATOM 2052 N N . ALA A 1 296 ? -32.769 1.069 12.397 1.00 92.38 296 ALA A N 1
ATOM 2053 C CA . ALA A 1 296 ? -33.907 1.258 11.512 1.00 92.38 296 ALA A CA 1
ATOM 2054 C C . ALA A 1 296 ? -34.207 2.751 11.323 1.00 92.38 296 ALA A C 1
ATOM 2056 O O . ALA A 1 296 ? -33.893 3.584 12.170 1.00 92.38 296 ALA A O 1
ATOM 2057 N N . ALA A 1 297 ? -34.852 3.098 10.208 1.00 89.12 297 ALA A N 1
ATOM 2058 C CA . ALA A 1 297 ? -35.224 4.480 9.917 1.00 89.12 297 ALA A CA 1
ATOM 2059 C C . ALA A 1 297 ? -36.067 5.103 11.046 1.00 89.12 297 ALA A C 1
ATOM 2061 O O . ALA A 1 297 ? -37.001 4.481 11.553 1.00 89.12 297 ALA A O 1
ATOM 2062 N N . GLY A 1 298 ? -35.747 6.346 11.413 1.00 86.75 298 GLY A N 1
ATOM 2063 C CA . GLY A 1 298 ? -36.446 7.099 12.456 1.00 86.75 298 GLY A CA 1
ATOM 2064 C C . GLY A 1 298 ? -35.878 6.917 13.867 1.00 86.75 298 GLY A C 1
ATOM 2065 O O . GLY A 1 298 ? -36.214 7.715 14.742 1.00 86.75 298 GLY A O 1
ATOM 2066 N N . GLN A 1 299 ? -34.983 5.951 14.090 1.00 94.06 299 GLN A N 1
ATOM 2067 C CA . GLN A 1 299 ? -34.246 5.814 15.349 1.00 94.06 299 GLN A CA 1
ATOM 2068 C C . GLN A 1 299 ? -33.144 6.873 15.386 1.00 94.06 299 GLN A C 1
ATOM 2070 O O . GLN A 1 299 ? -32.294 6.917 14.503 1.00 94.06 299 GLN A O 1
ATOM 2075 N N . ASN A 1 300 ? -33.221 7.803 16.336 1.00 91.62 300 ASN A N 1
ATOM 2076 C CA . ASN A 1 300 ? -32.258 8.892 16.458 1.00 91.62 300 ASN A CA 1
ATOM 2077 C C . ASN A 1 300 ? -31.966 9.166 17.927 1.00 91.62 300 ASN A C 1
ATOM 2079 O O . ASN A 1 300 ? -32.891 9.330 18.723 1.00 91.62 300 ASN A O 1
ATOM 2083 N N . THR A 1 301 ? -30.690 9.283 18.267 1.00 95.44 301 THR A N 1
ATOM 2084 C CA . THR A 1 301 ? -30.249 9.736 19.584 1.00 95.44 301 THR A CA 1
ATOM 2085 C C . THR A 1 301 ? -28.871 10.374 19.481 1.00 95.44 301 THR A C 1
ATOM 2087 O O . THR A 1 301 ? -28.034 9.949 18.689 1.00 95.44 301 THR A O 1
ATOM 2090 N N . ALA A 1 302 ? -28.636 11.407 20.289 1.00 92.88 302 ALA A N 1
ATOM 2091 C CA . ALA A 1 302 ? -27.321 12.032 20.398 1.00 92.88 302 ALA A CA 1
ATOM 2092 C C . ALA A 1 302 ? -26.312 11.140 21.140 1.00 92.88 302 ALA A C 1
ATOM 2094 O O . ALA A 1 302 ? -25.112 11.338 20.997 1.00 92.88 302 ALA A O 1
ATOM 2095 N N . ASP A 1 303 ? -26.801 10.189 21.937 1.00 94.81 303 ASP A N 1
ATOM 2096 C CA . ASP A 1 303 ? -25.978 9.206 22.631 1.00 94.81 303 ASP A CA 1
ATOM 2097 C C . ASP A 1 303 ? -26.816 7.962 22.958 1.00 94.81 303 ASP A C 1
ATOM 2099 O O . ASP A 1 303 ? -27.872 8.062 23.599 1.00 94.81 303 ASP A O 1
ATOM 2103 N N . LEU A 1 304 ? -26.406 6.803 22.448 1.00 96.69 304 LEU A N 1
ATOM 2104 C CA . LEU A 1 304 ? -27.156 5.558 22.550 1.00 96.69 304 LEU A CA 1
ATOM 2105 C C . LEU A 1 304 ? -27.029 4.958 23.947 1.00 96.69 304 LEU A C 1
ATOM 2107 O O . LEU A 1 304 ? -25.984 4.439 24.326 1.00 96.69 304 LEU A O 1
ATOM 2111 N N . ALA A 1 305 ? -28.147 4.940 24.667 1.00 96.38 305 ALA A N 1
ATOM 2112 C CA . ALA A 1 305 ? -28.247 4.389 26.009 1.00 96.38 305 ALA A CA 1
ATOM 2113 C C . ALA A 1 305 ? -29.208 3.201 26.046 1.00 96.38 305 ALA A C 1
ATOM 2115 O O . ALA A 1 305 ? -30.204 3.152 25.315 1.00 96.38 305 ALA A O 1
ATOM 2116 N N . ILE A 1 306 ? -28.965 2.282 26.976 1.00 97.81 306 ILE A N 1
ATOM 2117 C CA . ILE A 1 306 ? -29.936 1.262 27.357 1.00 97.81 306 ILE A CA 1
ATOM 2118 C C . ILE A 1 306 ? -31.041 1.945 28.168 1.00 97.81 306 ILE A C 1
ATOM 2120 O O . ILE A 1 306 ? -30.788 2.566 29.195 1.00 97.81 306 ILE A O 1
ATOM 2124 N N . SER A 1 307 ? -32.283 1.825 27.709 1.00 97.06 307 SER A N 1
ATOM 2125 C CA . SER A 1 307 ? -33.481 2.302 28.405 1.00 97.06 307 SER A CA 1
ATOM 2126 C C . SER A 1 307 ? -34.155 1.209 29.242 1.00 97.06 307 SER A C 1
ATOM 2128 O O . SER A 1 307 ? -34.943 1.520 30.133 1.00 97.06 307 SER A O 1
ATOM 2130 N N . GLY A 1 308 ? -33.833 -0.068 29.002 1.00 96.56 308 GLY A N 1
ATOM 2131 C CA . GLY A 1 308 ? -34.368 -1.182 29.783 1.00 96.56 308 GLY A CA 1
ATOM 2132 C C . GLY A 1 308 ? -33.620 -2.500 29.588 1.00 96.56 308 GLY A C 1
ATOM 2133 O O . GLY A 1 308 ? -33.248 -2.863 28.472 1.00 96.56 308 GLY A O 1
ATOM 2134 N N . TYR A 1 309 ? -33.448 -3.234 30.688 1.00 97.19 309 TYR A N 1
ATOM 2135 C CA . TYR A 1 309 ? -32.851 -4.567 30.728 1.00 97.19 309 TYR A CA 1
ATOM 2136 C C . TYR A 1 309 ? -33.935 -5.645 30.779 1.00 97.19 309 TYR A C 1
ATOM 2138 O O . TYR A 1 309 ? -34.524 -5.883 31.831 1.00 97.19 309 TYR A O 1
ATOM 2146 N N . ASN A 1 310 ? -34.170 -6.344 29.668 1.00 96.31 310 ASN A N 1
ATOM 2147 C CA . ASN A 1 310 ? -35.125 -7.453 29.612 1.00 96.31 310 ASN A CA 1
ATOM 2148 C C . ASN A 1 310 ? -34.358 -8.783 29.640 1.00 96.31 310 ASN A C 1
ATOM 2150 O O . ASN A 1 310 ? -34.262 -9.487 28.635 1.00 96.31 310 ASN A O 1
ATOM 2154 N N . LEU A 1 311 ? -33.767 -9.107 30.796 1.00 94.62 311 LEU A N 1
ATOM 2155 C CA . LEU A 1 311 ? -32.843 -10.240 30.976 1.00 94.62 311 LEU A CA 1
ATOM 2156 C C . LEU A 1 311 ? -33.520 -11.518 31.512 1.00 94.62 311 LEU A C 1
ATOM 2158 O O . LEU A 1 311 ? -32.886 -12.345 32.166 1.00 94.62 311 LEU A O 1
ATOM 2162 N N . SER A 1 312 ? -34.817 -11.698 31.251 1.00 90.25 312 SER A N 1
ATOM 2163 C CA . SER A 1 312 ? -35.549 -12.896 31.682 1.00 90.25 312 SER A CA 1
ATOM 2164 C C . SER A 1 312 ? -34.937 -14.171 31.094 1.00 90.25 312 SER A C 1
ATOM 2166 O O . SER A 1 312 ? -34.701 -14.246 29.886 1.00 90.25 312 SER A O 1
ATOM 2168 N N . GLY A 1 313 ? -34.736 -15.188 31.935 1.00 89.56 313 GLY A N 1
ATOM 2169 C CA . GLY A 1 313 ? -34.117 -16.454 31.533 1.00 89.56 313 GLY A CA 1
ATOM 2170 C C . GLY A 1 313 ? -32.586 -16.439 31.557 1.00 89.56 313 GLY A C 1
ATOM 2171 O O . GLY A 1 313 ? -31.983 -17.359 31.007 1.00 89.56 313 GLY A O 1
ATOM 2172 N N . ILE A 1 314 ? -31.969 -15.422 32.170 1.00 96.69 314 ILE A N 1
ATOM 2173 C CA . ILE A 1 314 ? -30.541 -15.406 32.501 1.00 96.69 314 ILE A CA 1
ATOM 2174 C C . ILE A 1 314 ? -30.377 -15.683 33.998 1.00 96.69 314 ILE A C 1
ATOM 2176 O O . ILE A 1 314 ? -30.881 -14.918 34.825 1.00 96.69 314 ILE A O 1
ATOM 2180 N N . THR A 1 315 ? -29.674 -16.762 34.335 1.00 94.25 315 THR A N 1
ATOM 2181 C CA . THR A 1 315 ? -29.376 -17.153 35.721 1.00 94.25 315 THR A CA 1
ATOM 2182 C C . THR A 1 315 ? -27.923 -17.584 35.866 1.00 94.25 315 THR A C 1
ATOM 2184 O O . THR A 1 315 ? -27.324 -18.042 34.898 1.00 94.25 315 THR A O 1
ATOM 2187 N N . ASP A 1 316 ? -27.352 -17.490 37.061 1.00 92.62 316 ASP A N 1
ATOM 2188 C CA . ASP A 1 316 ? -26.067 -18.133 37.365 1.00 92.62 316 ASP A CA 1
ATOM 2189 C C . ASP A 1 316 ? -26.191 -19.678 37.422 1.00 92.62 316 ASP A C 1
ATOM 2191 O O . ASP A 1 316 ? -27.203 -20.274 37.025 1.00 92.62 316 ASP A O 1
ATOM 2195 N N . THR A 1 317 ? -25.140 -20.348 37.902 1.00 87.00 317 THR A N 1
ATOM 2196 C CA . THR A 1 317 ? -25.133 -21.812 38.081 1.00 87.00 317 THR A CA 1
ATOM 2197 C C . THR A 1 317 ? -25.984 -22.305 39.256 1.00 87.00 317 THR A C 1
ATOM 2199 O O . THR A 1 317 ? -26.420 -23.457 39.236 1.00 87.00 317 THR A O 1
ATOM 2202 N N . ALA A 1 318 ? -26.254 -21.453 40.246 1.00 86.31 318 ALA A N 1
ATOM 2203 C CA . ALA A 1 318 ? -27.100 -21.749 41.400 1.00 86.31 318 ALA A CA 1
ATOM 2204 C C . ALA A 1 318 ? -28.593 -21.453 41.148 1.00 86.31 318 ALA A C 1
ATOM 2206 O O . ALA A 1 318 ? -29.446 -21.859 41.938 1.00 86.31 318 ALA A O 1
ATOM 2207 N N . GLY A 1 319 ? -28.920 -20.812 40.023 1.00 89.88 319 GLY A N 1
ATOM 2208 C CA . GLY A 1 319 ? -30.273 -20.460 39.608 1.00 89.88 319 GLY A CA 1
ATOM 2209 C C . GLY A 1 319 ? -30.714 -19.052 40.018 1.00 89.88 319 GLY A C 1
ATOM 2210 O O . GLY A 1 319 ? -31.892 -18.730 39.843 1.00 89.88 319 GLY A O 1
ATOM 2211 N N . ASN A 1 320 ? -29.821 -18.198 40.531 1.00 90.81 320 ASN A N 1
ATOM 2212 C CA . ASN A 1 320 ? -30.179 -16.820 40.862 1.00 90.81 320 ASN A CA 1
ATOM 2213 C C . ASN A 1 320 ? -30.341 -15.998 39.577 1.00 90.81 320 ASN A C 1
ATOM 2215 O O . ASN A 1 320 ? -29.497 -16.033 38.679 1.00 90.81 320 ASN A O 1
ATOM 2219 N N . ALA A 1 321 ? -31.440 -15.248 39.477 1.00 94.62 321 ALA A N 1
ATOM 2220 C CA . ALA A 1 321 ? -31.700 -14.364 38.344 1.00 94.62 321 ALA A CA 1
ATOM 2221 C C . ALA A 1 321 ? -30.833 -13.099 38.409 1.00 94.62 321 ALA A C 1
ATOM 2223 O O . ALA A 1 321 ? -30.547 -12.597 39.494 1.00 94.62 321 ALA A O 1
ATOM 2224 N N . VAL A 1 322 ? -30.476 -12.546 37.245 1.00 95.31 322 VAL A N 1
ATOM 2225 C CA . VAL A 1 322 ? -29.708 -11.293 37.158 1.00 95.31 322 VAL A CA 1
ATOM 2226 C C . VAL A 1 322 ? -30.422 -10.150 37.878 1.00 95.31 322 VAL A C 1
ATOM 2228 O O . VAL A 1 322 ? -31.577 -9.836 37.588 1.00 95.31 322 VAL A O 1
ATOM 2231 N N . ASN A 1 323 ? -29.702 -9.473 38.770 1.00 93.69 323 ASN A N 1
ATOM 2232 C CA . ASN A 1 323 ? -30.151 -8.242 39.396 1.00 93.69 323 ASN A CA 1
ATOM 2233 C C . ASN A 1 323 ? -29.731 -7.038 38.540 1.00 93.69 323 ASN A C 1
ATOM 2235 O O . ASN A 1 323 ? -28.554 -6.696 38.436 1.00 93.69 323 ASN A O 1
ATOM 2239 N N . THR A 1 324 ? -30.714 -6.374 37.937 1.00 93.38 324 THR A N 1
ATOM 2240 C CA . THR A 1 324 ? -30.507 -5.196 37.080 1.00 93.38 324 THR A CA 1
ATOM 2241 C C . THR A 1 324 ? -30.585 -3.875 37.846 1.00 93.38 324 THR A C 1
ATOM 2243 O O . THR A 1 324 ? -30.472 -2.807 37.243 1.00 93.38 324 THR A O 1
ATOM 2246 N N . SER A 1 325 ? -30.808 -3.911 39.163 1.00 91.62 325 SER A N 1
ATOM 2247 C CA . SER A 1 325 ? -30.851 -2.706 39.990 1.00 91.62 325 SER A CA 1
ATOM 2248 C C . SER A 1 325 ? -29.480 -2.029 39.998 1.00 91.62 325 SER A C 1
ATOM 2250 O O . SER A 1 325 ? -28.488 -2.629 40.403 1.00 91.62 325 SER A O 1
ATOM 2252 N N . GLY A 1 326 ? -29.421 -0.781 39.527 1.00 84.62 326 GLY A N 1
ATOM 2253 C CA . GLY A 1 326 ? -28.170 -0.022 39.427 1.00 84.62 326 GLY A CA 1
ATOM 2254 C C . GLY A 1 326 ? -27.254 -0.433 38.269 1.00 84.62 326 GLY A C 1
ATOM 2255 O O . GLY A 1 326 ? -26.126 0.050 38.209 1.00 84.62 326 GLY A O 1
ATOM 2256 N N . ALA A 1 327 ? -27.715 -1.288 37.349 1.00 90.19 327 ALA A N 1
ATOM 2257 C CA . ALA A 1 327 ? -26.947 -1.642 36.160 1.00 90.19 327 ALA A CA 1
ATOM 2258 C C . ALA A 1 327 ? -26.628 -0.384 35.315 1.00 90.19 327 ALA A C 1
ATOM 2260 O O . ALA A 1 327 ? -27.526 0.441 35.103 1.00 90.19 327 ALA A O 1
ATOM 2261 N N . PRO A 1 328 ? -25.390 -0.221 34.806 1.00 84.50 328 PRO A N 1
ATOM 2262 C CA . PRO A 1 328 ? -25.011 0.942 34.002 1.00 84.50 328 PRO A CA 1
ATOM 2263 C C . PRO A 1 328 ? -25.895 1.074 32.763 1.00 84.50 328 PRO A C 1
ATOM 2265 O O . PRO A 1 328 ? -26.008 0.126 32.002 1.00 84.50 328 PRO A O 1
ATOM 2268 N N . LEU A 1 329 ? -26.526 2.223 32.529 1.00 91.94 329 LEU A N 1
ATOM 2269 C CA . LEU A 1 329 ? -27.385 2.418 31.347 1.00 91.94 329 LEU A CA 1
ATOM 2270 C C . LEU A 1 329 ? -26.620 2.950 30.133 1.00 91.94 329 LEU A C 1
ATOM 2272 O O . LEU A 1 329 ? -27.073 2.786 29.004 1.00 91.94 329 LEU A O 1
ATOM 2276 N N . GLN A 1 330 ? -25.467 3.574 30.365 1.00 87.25 330 GLN A N 1
ATOM 2277 C CA . GLN A 1 330 ? -24.652 4.175 29.319 1.00 87.25 330 GLN A CA 1
ATOM 2278 C C . GLN A 1 330 ? -23.443 3.296 28.998 1.00 87.25 330 GLN A C 1
ATOM 2280 O O . GLN A 1 330 ? -22.634 3.041 29.899 1.00 87.25 330 GLN A O 1
ATOM 2285 N N . PRO A 1 331 ? -23.300 2.826 27.747 1.00 84.25 331 PRO A N 1
ATOM 2286 C CA . PRO A 1 331 ? -22.035 2.300 27.260 1.00 84.25 331 PRO A CA 1
ATOM 2287 C C . PRO A 1 331 ? -20.922 3.352 27.365 1.00 84.25 331 PRO A C 1
ATOM 2289 O O . PRO A 1 331 ? -21.180 4.552 27.345 1.00 84.25 331 PRO A O 1
ATOM 2292 N N . ALA A 1 332 ? -19.667 2.916 27.474 1.00 75.12 332 ALA A N 1
ATOM 2293 C CA . ALA A 1 332 ? -18.539 3.844 27.402 1.00 75.12 332 ALA A CA 1
ATOM 2294 C C . ALA A 1 332 ? -18.455 4.512 26.013 1.00 75.12 332 ALA A C 1
ATOM 2296 O O . ALA A 1 332 ? -18.616 3.828 25.005 1.00 75.12 332 ALA A O 1
ATOM 2297 N N . GLY A 1 333 ? -18.136 5.810 25.968 1.00 75.12 333 GLY A N 1
ATOM 2298 C CA . GLY A 1 333 ? -18.063 6.599 24.730 1.00 75.12 333 GLY A CA 1
ATOM 2299 C C . GLY A 1 333 ? -19.326 7.426 24.461 1.00 75.12 333 GLY A C 1
ATOM 2300 O O . GLY A 1 333 ? -20.191 7.525 25.323 1.00 75.12 333 GLY A O 1
ATOM 2301 N N . THR A 1 334 ? -19.400 8.055 23.284 1.00 84.69 334 THR A N 1
ATOM 2302 C CA . THR A 1 334 ? -20.613 8.736 22.793 1.00 84.69 334 THR A CA 1
ATOM 2303 C C . THR A 1 334 ? -21.002 8.167 21.439 1.00 84.69 334 THR A C 1
ATOM 2305 O O . THR A 1 334 ? -20.305 8.394 20.444 1.00 84.69 334 THR A O 1
ATOM 2308 N N . LEU A 1 335 ? -22.112 7.432 21.397 1.00 90.94 335 LEU A N 1
ATOM 2309 C CA . LEU A 1 335 ? -22.584 6.773 20.182 1.00 90.94 335 LEU A CA 1
ATOM 2310 C C . LEU A 1 335 ? -23.821 7.481 19.636 1.00 90.94 335 LEU A C 1
ATOM 2312 O O . LEU A 1 335 ? -24.931 7.286 20.125 1.00 90.94 335 LEU A O 1
ATOM 2316 N N . VAL A 1 336 ? -23.634 8.278 18.592 1.00 93.75 336 VAL A N 1
ATOM 2317 C CA . VAL A 1 336 ? -24.722 8.968 17.900 1.00 93.75 336 VAL A CA 1
ATOM 2318 C C . VAL A 1 336 ? -25.424 7.980 16.970 1.00 93.75 336 VAL A C 1
ATOM 2320 O O . VAL A 1 336 ? -24.782 7.330 16.144 1.00 93.75 336 VAL A O 1
ATOM 2323 N N . VAL A 1 337 ? -26.749 7.898 17.057 1.00 94.31 337 VAL A N 1
ATOM 2324 C CA . VAL A 1 337 ? -27.571 7.266 16.017 1.00 94.31 337 VAL A CA 1
ATOM 2325 C C . VAL A 1 337 ? -28.235 8.386 15.233 1.00 94.31 337 VAL A C 1
ATOM 2327 O O . VAL A 1 337 ? -29.064 9.115 15.782 1.00 94.31 337 VAL A O 1
ATOM 2330 N N . ASP A 1 338 ? -27.861 8.531 13.965 1.00 90.94 338 ASP A N 1
ATOM 2331 C CA . ASP A 1 338 ? -28.432 9.524 13.059 1.00 90.94 338 ASP A CA 1
ATOM 2332 C C . ASP A 1 338 ? -28.968 8.832 11.808 1.00 90.94 338 ASP A C 1
ATOM 2334 O O . ASP A 1 338 ? -28.229 8.355 10.949 1.00 90.94 338 ASP A O 1
ATOM 2338 N N . THR A 1 339 ? -30.291 8.756 11.717 1.00 88.12 339 THR A N 1
ATOM 2339 C CA . THR A 1 339 ? -30.994 8.140 10.588 1.00 88.12 339 THR A CA 1
ATOM 2340 C C . THR A 1 339 ? -31.577 9.173 9.634 1.00 88.12 339 THR A C 1
ATOM 2342 O O . THR A 1 339 ? -32.384 8.827 8.765 1.00 88.12 339 THR A O 1
ATOM 2345 N N . LYS A 1 340 ? -31.188 10.447 9.770 1.00 77.44 340 LYS A N 1
ATOM 2346 C CA . LYS A 1 340 ? -31.556 11.484 8.806 1.00 77.44 340 LYS A CA 1
ATOM 2347 C C . LYS A 1 340 ? -30.827 11.237 7.488 1.00 77.44 340 LYS A C 1
ATOM 2349 O O . LYS A 1 340 ? -29.654 10.879 7.459 1.00 77.44 340 LYS A O 1
ATOM 2354 N N . ALA A 1 341 ? -31.532 11.445 6.378 1.00 61.59 341 ALA A N 1
ATOM 2355 C CA . ALA A 1 341 ? -30.898 11.457 5.067 1.00 61.59 341 ALA A CA 1
ATOM 2356 C C . ALA A 1 341 ? -29.842 12.573 5.025 1.00 61.59 341 ALA A C 1
ATOM 2358 O O . ALA A 1 341 ? -30.121 13.697 5.452 1.00 61.59 341 ALA A O 1
ATOM 2359 N N . VAL A 1 342 ? -28.651 12.258 4.513 1.00 58.00 342 VAL A N 1
ATOM 2360 C CA . VAL A 1 342 ? -27.563 13.224 4.325 1.00 58.00 342 VAL A CA 1
ATOM 2361 C C . VAL A 1 342 ? -28.066 14.324 3.389 1.00 58.00 342 VAL A C 1
ATOM 2363 O O . VAL A 1 342 ? -28.312 14.081 2.211 1.00 58.00 342 VAL A O 1
ATOM 2366 N N . THR A 1 343 ? -28.274 15.534 3.906 1.00 62.25 343 THR A N 1
ATOM 2367 C CA . THR A 1 343 ? -28.605 16.711 3.093 1.00 62.25 343 THR A CA 1
ATOM 2368 C C . THR A 1 343 ? -27.318 17.333 2.566 1.00 62.25 343 THR A C 1
ATOM 2370 O O . THR A 1 343 ? -26.979 18.458 2.932 1.00 62.25 343 THR A O 1
ATOM 2373 N N . ASP A 1 344 ? -26.577 16.584 1.756 1.00 73.19 344 ASP A N 1
ATOM 2374 C CA . ASP A 1 344 ? -25.507 17.155 0.951 1.00 73.19 344 ASP A CA 1
ATOM 2375 C C . ASP A 1 344 ? -26.029 17.381 -0.465 1.00 73.19 344 ASP A C 1
ATOM 2377 O O . ASP A 1 344 ? -26.538 16.470 -1.115 1.00 73.19 344 ASP A O 1
ATOM 2381 N N . THR A 1 345 ? -25.955 18.629 -0.909 1.00 84.25 345 THR A N 1
ATOM 2382 C CA . THR A 1 345 ? -26.410 19.068 -2.238 1.00 84.25 345 THR A CA 1
ATOM 2383 C C . THR A 1 345 ? -25.260 19.631 -3.067 1.00 84.25 345 THR A C 1
ATOM 2385 O O . THR A 1 345 ? -25.480 20.148 -4.165 1.00 84.25 345 THR A O 1
ATOM 2388 N N . THR A 1 346 ? -24.039 19.580 -2.534 1.00 89.00 346 THR A N 1
ATOM 2389 C CA . THR A 1 346 ? -22.856 20.108 -3.198 1.00 89.00 346 THR A CA 1
ATOM 2390 C C . THR A 1 346 ? -22.309 19.027 -4.108 1.00 89.00 346 THR A C 1
ATOM 2392 O O . THR A 1 346 ? -21.992 17.937 -3.667 1.00 89.00 346 THR A O 1
ATOM 2395 N N . ALA A 1 347 ? -22.218 19.316 -5.402 1.00 93.62 347 ALA A N 1
ATOM 2396 C CA . ALA A 1 347 ? -21.603 18.386 -6.333 1.00 93.62 347 ALA A CA 1
ATOM 2397 C C . ALA A 1 347 ? -20.069 18.405 -6.191 1.00 93.62 347 ALA A C 1
ATOM 2399 O O . ALA A 1 347 ? -19.494 19.501 -6.127 1.00 93.62 347 ALA A O 1
ATOM 2400 N N . PRO A 1 348 ? -19.398 17.244 -6.278 1.00 96.75 348 PRO A N 1
ATOM 2401 C CA . PRO A 1 348 ? -17.945 17.194 -6.304 1.00 96.75 348 PRO A CA 1
ATOM 2402 C C . PRO A 1 348 ? -17.383 17.896 -7.551 1.00 96.75 348 PRO A C 1
ATOM 2404 O O . PRO A 1 348 ? -17.951 17.808 -8.640 1.00 96.75 348 PRO A O 1
ATOM 2407 N N . ILE A 1 349 ? -16.238 18.567 -7.419 1.00 96.44 349 ILE A N 1
ATOM 2408 C CA . ILE A 1 349 ? -15.518 19.293 -8.478 1.00 96.44 349 ILE A CA 1
ATOM 2409 C C . ILE A 1 349 ? -14.067 18.817 -8.597 1.00 96.44 349 ILE A C 1
ATOM 2411 O O . ILE A 1 349 ? -13.450 18.413 -7.611 1.00 96.44 349 ILE A O 1
ATOM 2415 N N . VAL A 1 350 ? -13.489 18.925 -9.796 1.00 97.19 350 VAL A N 1
ATOM 2416 C CA . VAL A 1 350 ? -12.057 18.665 -10.031 1.00 97.19 350 VAL A CA 1
ATOM 2417 C C . VAL A 1 350 ? -11.243 19.903 -9.634 1.00 97.19 350 VAL A C 1
ATOM 2419 O O . VAL A 1 350 ? -11.405 20.968 -10.226 1.00 97.19 350 VAL A O 1
ATOM 2422 N N . GLN A 1 351 ? -10.355 19.769 -8.650 1.00 94.19 351 GLN A N 1
ATOM 2423 C CA . GLN A 1 351 ? -9.498 20.843 -8.140 1.00 94.19 351 GLN A CA 1
ATOM 2424 C C . GLN A 1 351 ? -8.220 21.020 -8.959 1.00 94.19 351 GLN A C 1
ATOM 2426 O O . GLN A 1 351 ? -7.831 22.143 -9.269 1.00 94.19 351 GLN A O 1
ATOM 2431 N N . TRP A 1 352 ? -7.550 19.918 -9.291 1.00 95.19 352 TRP A N 1
ATOM 2432 C CA . TRP A 1 352 ? -6.334 19.930 -10.098 1.00 95.19 352 TRP A CA 1
ATOM 2433 C C . TRP A 1 352 ? -6.110 18.589 -10.783 1.00 95.19 352 TRP A C 1
ATOM 2435 O O . TRP A 1 352 ? -6.669 17.560 -10.392 1.00 95.19 352 TRP A O 1
ATOM 2445 N N . VAL A 1 353 ? -5.262 18.629 -11.809 1.00 95.75 353 VAL A N 1
ATOM 2446 C CA . VAL A 1 353 ? -4.781 17.456 -12.530 1.00 95.75 353 VAL A CA 1
ATOM 2447 C C . VAL A 1 353 ? -3.257 17.448 -12.506 1.00 95.75 353 VAL A C 1
ATOM 2449 O O . VAL A 1 353 ? -2.621 18.495 -12.629 1.00 95.75 353 VAL A O 1
ATOM 2452 N N . SER A 1 354 ? -2.663 16.271 -12.343 1.00 95.50 354 SER A N 1
ATOM 2453 C CA . SER A 1 354 ? -1.220 16.071 -12.487 1.00 95.50 354 SER A CA 1
ATOM 2454 C C . SER A 1 354 ? -0.913 14.830 -13.315 1.00 95.50 354 SER A C 1
ATOM 2456 O O . SER A 1 354 ? -1.748 13.936 -13.460 1.00 95.50 354 SER A O 1
ATOM 2458 N N . THR A 1 355 ? 0.292 14.787 -13.871 1.00 95.94 355 THR A N 1
ATOM 2459 C CA . THR A 1 355 ? 0.809 13.670 -14.663 1.00 95.94 355 THR A CA 1
ATOM 2460 C C . THR A 1 355 ? 2.061 13.100 -14.009 1.00 95.94 355 THR A C 1
ATOM 2462 O O . THR A 1 355 ? 2.898 13.830 -13.475 1.00 95.94 355 THR A O 1
ATOM 2465 N N . ASN A 1 356 ? 2.202 11.778 -14.050 1.00 92.81 356 ASN A N 1
ATOM 2466 C CA . ASN A 1 356 ? 3.442 11.091 -13.709 1.00 92.81 356 ASN A CA 1
ATOM 2467 C C . ASN A 1 356 ? 3.647 9.866 -14.609 1.00 92.81 356 ASN A C 1
ATOM 2469 O O . ASN A 1 356 ? 2.736 9.430 -15.316 1.00 92.81 356 ASN A O 1
ATOM 2473 N N . GLY A 1 357 ? 4.869 9.348 -14.615 1.00 90.00 357 GLY A N 1
ATOM 2474 C CA . GLY A 1 357 ? 5.268 8.209 -15.428 1.00 90.00 357 GLY A CA 1
ATOM 2475 C C . GLY A 1 357 ? 6.774 8.216 -15.696 1.00 90.00 357 GLY A C 1
ATOM 2476 O O . GLY A 1 357 ? 7.460 9.180 -15.339 1.00 90.00 357 GLY A O 1
ATOM 2477 N N . PRO A 1 358 ? 7.311 7.153 -16.311 1.00 80.31 358 PRO A N 1
ATOM 2478 C CA . PRO A 1 358 ? 8.693 7.132 -16.779 1.00 80.31 358 PRO A CA 1
ATOM 2479 C C . PRO A 1 358 ? 8.982 8.336 -17.687 1.00 80.31 358 PRO A C 1
ATOM 2481 O O . PRO A 1 358 ? 8.168 8.678 -18.538 1.00 80.31 358 PRO A O 1
ATOM 2484 N N . GLY A 1 359 ? 10.119 9.005 -17.482 1.00 80.75 359 GLY A N 1
ATOM 2485 C CA . GLY A 1 359 ? 10.494 10.191 -18.266 1.00 80.75 359 GLY A CA 1
ATOM 2486 C C . GLY A 1 359 ? 9.764 11.489 -17.886 1.00 80.75 359 GLY A C 1
ATOM 2487 O O . GLY A 1 359 ? 10.037 12.525 -18.488 1.00 80.75 359 GLY A O 1
ATOM 2488 N N . ILE A 1 360 ? 8.887 11.467 -16.872 1.00 90.31 360 ILE A N 1
ATOM 2489 C CA . ILE A 1 360 ? 8.138 12.639 -16.397 1.00 90.31 360 ILE A CA 1
ATOM 2490 C C . ILE A 1 360 ? 8.648 13.056 -15.014 1.00 90.31 360 ILE A C 1
ATOM 2492 O O . ILE A 1 360 ? 8.602 12.285 -14.059 1.00 90.31 360 ILE A O 1
ATOM 2496 N N . THR A 1 361 ? 9.100 14.303 -14.884 1.00 87.12 361 THR A N 1
ATOM 2497 C CA . THR A 1 361 ? 9.523 14.918 -13.616 1.00 87.12 361 THR A CA 1
ATOM 2498 C C . THR A 1 361 ? 8.708 16.182 -13.373 1.00 87.12 361 THR A C 1
ATOM 2500 O O . THR A 1 361 ? 8.716 17.092 -14.199 1.00 87.12 361 THR A O 1
ATOM 2503 N N . ASN A 1 362 ? 7.996 16.253 -12.242 1.00 86.81 362 ASN A N 1
ATOM 2504 C CA . ASN A 1 362 ? 7.092 17.366 -11.907 1.00 86.81 362 ASN A CA 1
ATOM 2505 C C . ASN A 1 362 ? 6.115 17.703 -13.051 1.00 86.81 362 ASN A C 1
ATOM 2507 O O . ASN A 1 362 ? 5.967 18.862 -13.439 1.00 86.81 362 ASN A O 1
ATOM 2511 N N . GLY A 1 363 ? 5.515 16.661 -13.640 1.00 86.94 363 GLY A N 1
ATOM 2512 C CA . GLY A 1 363 ? 4.573 16.767 -14.757 1.00 86.94 363 GLY A CA 1
ATOM 2513 C C . GLY A 1 363 ? 5.186 17.196 -16.095 1.00 86.94 363 GLY A C 1
ATOM 2514 O O . GLY A 1 363 ? 4.470 17.299 -17.083 1.00 86.94 363 GLY A O 1
ATOM 2515 N N . SER A 1 364 ? 6.506 17.406 -16.151 1.00 88.19 364 SER A N 1
ATOM 2516 C CA . SER A 1 364 ? 7.217 17.807 -17.366 1.00 88.19 364 SER A CA 1
ATOM 2517 C C . SER A 1 364 ? 8.076 16.680 -17.922 1.00 88.19 364 SER A C 1
ATOM 2519 O O . SER A 1 364 ? 8.699 15.935 -17.165 1.00 88.19 364 SER A O 1
ATOM 2521 N N . GLY A 1 365 ? 8.139 16.564 -19.244 1.00 88.88 365 GLY A N 1
ATOM 2522 C CA . GLY A 1 365 ? 8.930 15.533 -19.908 1.00 88.88 365 GLY A CA 1
ATOM 2523 C C . GLY A 1 365 ? 8.536 15.333 -21.363 1.00 88.88 365 GLY A C 1
ATOM 2524 O O . GLY A 1 365 ? 7.666 16.029 -21.888 1.00 88.88 365 GLY A O 1
ATOM 2525 N N . THR A 1 366 ? 9.177 14.363 -22.005 1.00 89.50 366 THR A N 1
ATOM 2526 C CA . THR A 1 366 ? 8.807 13.891 -23.340 1.00 89.50 366 THR A CA 1
ATOM 2527 C C . THR A 1 366 ? 8.536 12.400 -23.263 1.00 89.50 366 THR A C 1
ATOM 2529 O O . THR A 1 366 ? 9.367 11.658 -22.745 1.00 89.50 366 THR A O 1
ATOM 2532 N N . VAL A 1 367 ? 7.375 11.983 -23.758 1.00 90.06 367 VAL A N 1
ATOM 2533 C CA . VAL A 1 367 ? 6.958 10.577 -23.819 1.00 90.06 367 VAL A CA 1
ATOM 2534 C C . VAL A 1 367 ? 6.692 10.166 -25.261 1.00 90.06 367 VAL A C 1
ATOM 2536 O O . VAL A 1 367 ? 6.218 10.969 -26.071 1.00 90.06 367 VAL A O 1
ATOM 2539 N N . GLY A 1 368 ? 7.016 8.914 -25.571 1.00 88.25 368 GLY A N 1
ATOM 2540 C CA . GLY A 1 368 ? 6.930 8.327 -26.902 1.00 88.25 368 GLY A CA 1
ATOM 2541 C C . GLY A 1 368 ? 5.979 7.136 -26.971 1.00 88.25 368 GLY A C 1
ATOM 2542 O O . GLY A 1 368 ? 5.244 6.823 -26.035 1.00 88.25 368 GLY A O 1
ATOM 2543 N N . VAL A 1 369 ? 5.963 6.459 -28.122 1.00 85.69 369 VAL A N 1
ATOM 2544 C CA . VAL A 1 369 ? 5.076 5.309 -28.364 1.00 85.69 369 VAL A CA 1
ATOM 2545 C C . VAL A 1 369 ? 5.321 4.208 -27.331 1.00 85.69 369 VAL A C 1
ATOM 2547 O O . VAL A 1 369 ? 6.442 3.755 -27.144 1.00 85.69 369 VAL A O 1
ATOM 2550 N N . GLY A 1 370 ? 4.248 3.710 -26.717 1.00 85.00 370 GLY A N 1
ATOM 2551 C CA . GLY A 1 370 ? 4.302 2.615 -25.751 1.00 85.00 370 GLY A CA 1
ATOM 2552 C C . GLY A 1 370 ? 4.463 3.056 -24.297 1.00 85.00 370 GLY A C 1
ATOM 2553 O O . GLY A 1 370 ? 4.166 2.248 -23.410 1.00 85.00 370 GLY A O 1
ATOM 2554 N N . ASP A 1 371 ? 4.834 4.313 -24.050 1.00 89.81 371 ASP A N 1
ATOM 2555 C CA . ASP A 1 371 ? 4.883 4.875 -22.705 1.00 89.81 371 ASP A CA 1
ATOM 2556 C C . ASP A 1 371 ? 3.486 4.969 -22.091 1.00 89.81 371 ASP A C 1
ATOM 2558 O O . ASP A 1 371 ? 2.465 5.084 -22.780 1.00 89.81 371 ASP A O 1
ATOM 2562 N N . THR A 1 372 ? 3.442 4.878 -20.763 1.00 95.44 372 THR A N 1
ATOM 2563 C CA . THR A 1 372 ? 2.213 5.032 -19.983 1.00 95.44 372 THR A CA 1
ATOM 2564 C C . THR A 1 372 ? 2.329 6.266 -19.106 1.00 95.44 372 THR A C 1
ATOM 2566 O O . THR A 1 372 ? 3.229 6.363 -18.273 1.00 95.44 372 THR A O 1
ATOM 2569 N N . VAL A 1 373 ? 1.394 7.190 -19.296 1.00 97.44 373 VAL A N 1
ATOM 2570 C CA . VAL A 1 373 ? 1.224 8.399 -18.496 1.00 97.44 373 VAL A CA 1
ATOM 2571 C C . VAL A 1 373 ? 0.046 8.184 -17.556 1.00 97.44 373 VAL A C 1
ATOM 2573 O O . VAL A 1 373 ? -1.074 7.933 -18.001 1.00 97.44 373 VAL A O 1
ATOM 2576 N N . ARG A 1 374 ? 0.281 8.322 -16.255 1.00 98.19 374 ARG A N 1
ATOM 2577 C CA . ARG A 1 374 ? -0.759 8.306 -15.225 1.00 98.19 374 ARG A CA 1
ATOM 2578 C C . ARG A 1 374 ? -1.234 9.735 -14.986 1.00 98.19 374 ARG A C 1
ATOM 2580 O O . ARG A 1 374 ? -0.475 10.573 -14.501 1.00 98.19 374 ARG A O 1
ATOM 2587 N N . LEU A 1 375 ? -2.496 10.005 -15.299 1.00 98.19 375 LEU A N 1
ATOM 2588 C CA . LEU A 1 375 ? -3.190 11.241 -14.957 1.00 98.19 375 LEU A CA 1
ATOM 2589 C C . LEU A 1 375 ? -3.882 11.068 -13.601 1.00 98.19 375 LEU A C 1
ATOM 2591 O O . LEU A 1 375 ? -4.616 10.104 -13.385 1.00 98.19 375 LEU A O 1
ATOM 2595 N N . THR A 1 376 ? -3.658 12.010 -12.692 1.00 97.62 376 THR A N 1
ATOM 2596 C CA . THR A 1 376 ? -4.278 12.048 -11.363 1.00 97.62 376 THR A CA 1
ATOM 2597 C C . THR A 1 376 ? -5.226 13.234 -11.287 1.00 97.62 376 THR A C 1
ATOM 2599 O O . THR A 1 376 ? -4.795 14.366 -11.488 1.00 97.62 376 THR A O 1
ATOM 2602 N N . LEU A 1 377 ? -6.500 12.984 -10.991 1.00 97.50 377 LEU A N 1
ATOM 2603 C CA . LEU A 1 377 ? -7.512 14.002 -10.710 1.00 97.50 377 LEU A CA 1
ATOM 2604 C C . LEU A 1 377 ? -7.685 14.119 -9.200 1.00 97.50 377 LEU A C 1
ATOM 2606 O O . LEU A 1 377 ? -8.006 13.127 -8.545 1.00 97.50 377 LEU A O 1
ATOM 2610 N N . LYS A 1 378 ? -7.546 15.330 -8.661 1.00 96.81 378 LYS A N 1
ATOM 2611 C CA . LYS A 1 378 ? -7.944 15.636 -7.286 1.00 96.81 378 LYS A CA 1
ATOM 2612 C C . LYS A 1 378 ? -9.340 16.232 -7.270 1.00 96.81 378 LYS A C 1
ATOM 2614 O O . LYS A 1 378 ? -9.574 17.258 -7.902 1.00 96.81 378 LYS A O 1
ATOM 2619 N N . MET A 1 379 ? -10.233 15.621 -6.511 1.00 96.62 379 MET A N 1
ATOM 2620 C CA . MET A 1 379 ? -11.574 16.107 -6.215 1.00 96.62 379 MET A CA 1
ATOM 2621 C C . MET A 1 379 ? -11.570 16.949 -4.931 1.00 96.62 379 MET A C 1
ATOM 2623 O O . MET A 1 379 ? -10.639 16.865 -4.127 1.00 96.62 379 MET A O 1
ATOM 2627 N N . ASN A 1 380 ? -12.596 17.770 -4.716 1.00 94.00 380 ASN A N 1
ATOM 2628 C CA . ASN A 1 380 ? -12.799 18.491 -3.448 1.00 94.00 380 ASN A CA 1
ATOM 2629 C C . ASN A 1 380 ? -13.256 17.591 -2.292 1.00 94.00 380 ASN A C 1
ATOM 2631 O O . ASN A 1 380 ? -13.164 18.010 -1.142 1.00 94.00 380 ASN A O 1
ATOM 2635 N N . GLU A 1 381 ? -13.742 16.394 -2.597 1.00 92.75 381 GLU A N 1
ATOM 2636 C CA . GLU A 1 381 ? -14.288 15.438 -1.640 1.00 92.75 381 GLU A CA 1
ATOM 2637 C C . GLU A 1 381 ? -14.205 14.011 -2.186 1.00 92.75 381 GLU A C 1
ATOM 2639 O O . GLU A 1 381 ? -13.868 13.799 -3.355 1.00 92.75 381 GLU A O 1
ATOM 2644 N N . ALA A 1 382 ? -14.494 13.035 -1.328 1.00 89.94 382 ALA A N 1
ATOM 2645 C CA . ALA A 1 382 ? -14.448 11.632 -1.700 1.00 89.94 382 ALA A CA 1
ATOM 2646 C C . ALA A 1 382 ? -15.601 11.251 -2.638 1.00 89.94 382 ALA A C 1
ATOM 2648 O O . ALA A 1 382 ? -16.751 11.625 -2.416 1.00 89.94 382 ALA A O 1
ATOM 2649 N N . VAL A 1 383 ? -15.294 10.458 -3.665 1.00 95.62 383 VAL A N 1
ATOM 2650 C CA . VAL A 1 383 ? -16.267 10.026 -4.674 1.00 95.62 383 VAL A CA 1
ATOM 2651 C C . VAL A 1 383 ? -16.223 8.518 -4.898 1.00 95.62 383 VAL A C 1
ATOM 2653 O O . VAL A 1 383 ? -15.169 7.887 -4.858 1.00 95.62 383 VAL A O 1
ATOM 2656 N N . ASN A 1 384 ? -17.377 7.929 -5.191 1.00 94.00 384 ASN A N 1
ATOM 2657 C CA . ASN A 1 384 ? -17.535 6.531 -5.565 1.00 94.00 384 ASN A CA 1
ATOM 2658 C C . ASN A 1 384 ? -17.647 6.388 -7.085 1.00 94.00 384 ASN A C 1
ATOM 2660 O O . ASN A 1 384 ? -18.352 7.152 -7.745 1.00 94.00 384 ASN A O 1
ATOM 2664 N N . VAL A 1 385 ? -16.976 5.376 -7.637 1.00 96.62 385 VAL A N 1
ATOM 2665 C CA . VAL A 1 385 ? -16.963 5.087 -9.075 1.00 96.62 385 VAL A CA 1
ATOM 2666 C C . VAL A 1 385 ? -17.734 3.798 -9.348 1.00 96.62 385 VAL A C 1
ATOM 2668 O O . VAL A 1 385 ? -17.356 2.723 -8.895 1.00 96.62 385 VAL A O 1
ATOM 2671 N N . THR A 1 386 ? -18.815 3.904 -10.118 1.00 93.94 386 THR A N 1
ATOM 2672 C CA . THR A 1 386 ? -19.672 2.777 -10.541 1.00 93.94 386 THR A CA 1
ATOM 2673 C C . THR A 1 386 ? -19.682 2.567 -12.058 1.00 93.94 386 THR A C 1
ATOM 2675 O O . THR A 1 386 ? -20.134 1.528 -12.537 1.00 93.94 386 THR A O 1
ATOM 2678 N N . GLY A 1 387 ? -19.184 3.547 -12.820 1.00 92.12 387 GLY A N 1
ATOM 2679 C CA . GLY A 1 387 ? -19.073 3.505 -14.279 1.00 92.12 387 GLY A CA 1
ATOM 2680 C C . GLY A 1 387 ? -17.654 3.226 -14.781 1.00 92.12 387 GLY A C 1
ATOM 2681 O O . GLY A 1 387 ? -16.763 2.834 -14.031 1.00 92.12 387 GLY A O 1
ATOM 2682 N N . THR A 1 388 ? -17.432 3.478 -16.073 1.00 95.12 388 THR A N 1
ATOM 2683 C CA . THR A 1 388 ? -16.116 3.388 -16.731 1.00 95.12 388 THR A CA 1
ATOM 2684 C C . THR A 1 388 ? -15.665 4.772 -17.210 1.00 95.12 388 THR A C 1
ATOM 2686 O O . THR A 1 388 ? -15.760 5.061 -18.408 1.00 95.12 388 THR A O 1
ATOM 2689 N N . PRO A 1 389 ? -15.236 5.663 -16.301 1.00 97.62 389 PRO A N 1
ATOM 2690 C CA . PRO A 1 389 ? -14.904 7.025 -16.676 1.00 97.62 389 PRO A CA 1
ATOM 2691 C C . PRO A 1 389 ? -13.622 7.084 -17.518 1.00 97.62 389 PRO A C 1
ATOM 2693 O O . PRO A 1 389 ? -12.711 6.259 -17.379 1.00 97.62 389 PRO A O 1
ATOM 2696 N N . THR A 1 390 ? -13.547 8.078 -18.401 1.00 98.31 390 THR A N 1
ATOM 2697 C CA . THR A 1 390 ? -12.416 8.300 -19.314 1.00 98.31 390 THR A CA 1
ATOM 2698 C C . THR A 1 390 ? -12.095 9.784 -19.462 1.00 98.31 390 THR A C 1
ATOM 2700 O O . THR A 1 390 ? -12.975 10.635 -19.326 1.00 98.31 390 THR A O 1
ATOM 2703 N N . LEU A 1 391 ? -10.851 10.094 -19.825 1.00 98.50 391 LEU A N 1
ATOM 2704 C CA . LEU A 1 391 ? -10.418 11.441 -20.206 1.00 98.50 391 LEU A CA 1
ATOM 2705 C C . LEU A 1 391 ? -9.999 11.426 -21.675 1.00 98.50 391 LEU A C 1
ATOM 2707 O O . LEU A 1 391 ? -9.167 10.609 -22.064 1.00 98.50 391 LEU A O 1
ATOM 2711 N N . SER A 1 392 ? -10.563 12.317 -22.481 1.00 98.25 392 SER A N 1
ATOM 2712 C CA . SER A 1 392 ? -10.094 12.560 -23.848 1.00 98.25 392 SER A CA 1
ATOM 2713 C C . SER A 1 392 ? -8.936 13.551 -23.809 1.00 98.25 392 SER A C 1
ATOM 2715 O O . SER A 1 392 ? -8.983 14.511 -23.039 1.00 98.25 392 SER A O 1
ATOM 2717 N N . LEU A 1 393 ? -7.912 13.332 -24.630 1.00 98.44 393 LEU A N 1
ATOM 2718 C CA . LEU A 1 393 ? -6.690 14.139 -24.667 1.00 98.44 393 LEU A CA 1
ATOM 2719 C C . LEU A 1 393 ? -6.582 14.927 -25.982 1.00 98.44 393 LEU A C 1
ATOM 2721 O O . LEU A 1 393 ? -7.255 14.617 -26.969 1.00 98.44 393 LEU A O 1
ATOM 2725 N N . ASN A 1 394 ? -5.782 15.992 -25.999 1.00 97.25 394 ASN A N 1
ATOM 2726 C CA . ASN A 1 394 ? -5.625 16.877 -27.164 1.00 97.25 394 ASN A CA 1
ATOM 2727 C C . ASN A 1 394 ? -4.762 16.295 -28.301 1.00 97.25 394 ASN A C 1
ATOM 2729 O O . ASN A 1 394 ? -4.734 16.862 -29.390 1.00 97.25 394 ASN A O 1
ATOM 2733 N N . ASP A 1 395 ? -4.120 15.150 -28.085 1.00 95.56 395 ASP A N 1
ATOM 2734 C CA . ASP A 1 395 ? -3.440 14.351 -29.109 1.00 95.56 395 ASP A CA 1
ATOM 2735 C C . ASP A 1 395 ? -4.327 13.227 -29.686 1.00 95.56 395 ASP A C 1
ATOM 2737 O O . ASP A 1 395 ? -3.859 12.405 -30.476 1.00 95.56 395 ASP A O 1
ATOM 2741 N N . ASN A 1 396 ? -5.624 13.226 -29.342 1.00 96.31 396 ASN A N 1
ATOM 2742 C CA . ASN A 1 396 ? -6.619 12.183 -29.626 1.00 96.31 396 ASN A CA 1
ATOM 2743 C C . ASN A 1 396 ? -6.434 10.884 -28.818 1.00 96.31 396 ASN A C 1
ATOM 2745 O O . ASN A 1 396 ? -7.045 9.861 -29.139 1.00 96.31 396 ASN A O 1
ATOM 2749 N N . GLY A 1 397 ? -5.605 10.902 -27.773 1.00 96.69 397 GLY A N 1
ATOM 2750 C CA . GLY A 1 397 ? -5.515 9.839 -26.780 1.00 96.69 397 GLY A CA 1
ATOM 2751 C C . GLY A 1 397 ? -6.734 9.752 -25.864 1.00 96.69 397 GLY A C 1
ATOM 2752 O O . GLY A 1 397 ? -7.519 10.692 -25.727 1.00 96.69 397 GLY A O 1
ATOM 2753 N N . ILE A 1 398 ? -6.889 8.589 -25.225 1.00 98.00 398 ILE A N 1
ATOM 2754 C CA . ILE A 1 398 ? -7.900 8.350 -24.190 1.00 98.00 398 ILE A CA 1
ATOM 2755 C C . ILE A 1 398 ? -7.202 7.775 -22.960 1.00 98.00 398 ILE A C 1
ATOM 2757 O O . ILE A 1 398 ? -6.609 6.696 -23.037 1.00 98.00 398 ILE A O 1
ATOM 2761 N N . ALA A 1 399 ? -7.320 8.465 -21.826 1.00 98.38 399 ALA A N 1
ATOM 2762 C CA . ALA A 1 399 ? -6.931 7.939 -20.525 1.00 98.38 399 ALA A CA 1
ATOM 2763 C C . ALA A 1 399 ? -8.101 7.171 -19.892 1.00 98.38 399 ALA A C 1
ATOM 2765 O O . ALA A 1 399 ? -9.241 7.646 -19.889 1.00 98.38 399 ALA A O 1
ATOM 2766 N N . LYS A 1 400 ? -7.831 5.984 -19.349 1.00 98.31 400 LYS A N 1
ATOM 2767 C CA . LYS A 1 400 ? -8.839 5.090 -18.759 1.00 98.31 400 LYS A CA 1
ATOM 2768 C C . LYS A 1 400 ? -8.683 5.019 -17.253 1.00 98.31 400 LYS A C 1
ATOM 2770 O O . LYS A 1 400 ? -7.562 4.934 -16.771 1.00 98.31 400 LYS A O 1
ATOM 2775 N N . TYR A 1 401 ? -9.797 5.012 -16.533 1.00 98.19 401 TYR A N 1
ATOM 2776 C CA . TYR A 1 401 ? -9.809 4.865 -15.081 1.00 98.19 401 TYR A CA 1
ATOM 2777 C C . TYR A 1 401 ? -9.099 3.591 -14.598 1.00 98.19 401 TYR A C 1
ATOM 2779 O O . TYR A 1 401 ? -9.254 2.528 -15.201 1.00 98.19 401 TYR A O 1
ATOM 2787 N N . VAL A 1 402 ? -8.351 3.712 -13.499 1.00 97.25 402 VAL A N 1
ATOM 2788 C CA . VAL A 1 402 ? -7.558 2.633 -12.890 1.00 97.25 402 VAL A CA 1
ATOM 2789 C C . VAL A 1 402 ? -7.920 2.420 -11.422 1.00 97.25 402 VAL A C 1
ATOM 2791 O O . VAL A 1 402 ? -8.107 1.279 -11.005 1.00 97.25 402 VAL A O 1
ATOM 2794 N N . SER A 1 403 ? -7.993 3.488 -10.622 1.00 96.44 403 SER A N 1
ATOM 2795 C CA . SER A 1 403 ? -8.198 3.393 -9.168 1.00 96.44 403 SER A CA 1
ATOM 2796 C C . SER A 1 403 ? -8.652 4.719 -8.543 1.00 96.44 403 SER A C 1
ATOM 2798 O O . SER A 1 403 ? -8.635 5.765 -9.196 1.00 96.44 403 SER A O 1
ATOM 2800 N N . GLY A 1 404 ? -9.072 4.669 -7.271 1.00 92.88 404 GLY A N 1
ATOM 2801 C CA . GLY A 1 404 ? -9.438 5.850 -6.473 1.00 92.88 404 GLY A CA 1
ATOM 2802 C C . GLY A 1 404 ? -10.893 5.919 -5.990 1.00 92.88 404 GLY A C 1
ATOM 2803 O O . GLY A 1 404 ? -11.307 6.936 -5.454 1.00 92.88 404 GLY A O 1
ATOM 2804 N N . SER A 1 405 ? -11.707 4.875 -6.188 1.00 95.12 405 SER A N 1
ATOM 2805 C CA . SER A 1 405 ? -13.088 4.876 -5.677 1.00 95.12 405 SER A CA 1
ATOM 2806 C C . SER A 1 405 ? -13.102 4.917 -4.148 1.00 95.12 405 SER A C 1
ATOM 2808 O O . SER A 1 405 ? -12.333 4.204 -3.506 1.00 95.12 405 SER A O 1
ATOM 2810 N N . GLY A 1 406 ? -13.999 5.717 -3.577 1.00 88.75 406 GLY A N 1
ATOM 2811 C CA . GLY A 1 406 ? -14.097 5.973 -2.141 1.00 88.75 406 GLY A CA 1
ATOM 2812 C C . GLY A 1 406 ? -13.097 7.013 -1.625 1.00 88.75 406 GLY A C 1
ATOM 2813 O O . GLY A 1 406 ? -13.046 7.246 -0.420 1.00 88.75 406 GLY A O 1
ATOM 2814 N N . THR A 1 407 ? -12.303 7.638 -2.501 1.00 93.00 407 THR A N 1
ATOM 2815 C CA . THR A 1 407 ? -11.335 8.686 -2.143 1.00 93.00 407 THR A CA 1
ATOM 2816 C C . THR A 1 407 ? -11.580 9.956 -2.953 1.00 93.00 407 THR A C 1
ATOM 2818 O O . THR A 1 407 ? -12.416 9.994 -3.856 1.00 93.00 407 THR A O 1
ATOM 2821 N N . ASP A 1 408 ? -10.861 11.023 -2.619 1.00 95.06 408 ASP A N 1
ATOM 2822 C CA . ASP A 1 408 ? -10.873 12.296 -3.339 1.00 95.06 408 ASP A CA 1
ATOM 2823 C C . ASP A 1 408 ? -9.800 12.365 -4.442 1.00 95.06 408 ASP A C 1
ATOM 2825 O O . ASP A 1 408 ? -9.537 13.438 -4.985 1.00 95.06 408 ASP A O 1
ATOM 2829 N N . VAL A 1 409 ? -9.164 11.240 -4.788 1.00 96.38 409 VAL A N 1
ATOM 2830 C CA . VAL A 1 409 ? -8.106 11.158 -5.803 1.00 96.38 409 VAL A CA 1
ATOM 2831 C C . VAL A 1 409 ? -8.399 10.016 -6.766 1.00 96.38 409 VAL A C 1
ATOM 2833 O O . VAL A 1 409 ? -8.330 8.848 -6.391 1.00 96.38 409 VAL A O 1
ATOM 2836 N N . LEU A 1 410 ? -8.642 10.344 -8.036 1.00 97.88 410 LEU A N 1
ATOM 2837 C CA . LEU A 1 410 ? -8.875 9.365 -9.098 1.00 97.88 410 LEU A CA 1
ATOM 2838 C C . LEU A 1 410 ? -7.674 9.263 -10.036 1.00 97.88 410 LEU A C 1
ATOM 2840 O O . LEU A 1 410 ? -7.066 10.265 -10.407 1.00 97.88 410 LEU A O 1
ATOM 2844 N N . GLN A 1 411 ? -7.360 8.043 -10.457 1.00 98.00 411 GLN A N 1
ATOM 2845 C CA . GLN A 1 411 ? -6.212 7.737 -11.303 1.00 98.00 411 GLN A CA 1
ATOM 2846 C C . GLN A 1 411 ? -6.647 7.173 -12.655 1.00 98.00 411 GLN A C 1
ATOM 2848 O O . GLN A 1 411 ? -7.488 6.275 -12.721 1.00 98.00 411 GLN A O 1
ATOM 2853 N N . PHE A 1 412 ? -6.041 7.683 -13.728 1.00 98.69 412 PHE A N 1
ATOM 2854 C CA . PHE A 1 412 ? -6.301 7.293 -15.111 1.00 98.69 412 PHE A CA 1
ATOM 2855 C C . PHE A 1 412 ? -4.989 6.991 -15.839 1.00 98.69 412 PHE A C 1
ATOM 2857 O O . PHE A 1 412 ? -4.046 7.766 -15.734 1.00 98.69 412 PHE A O 1
ATOM 2864 N N . ASP A 1 413 ? -4.937 5.913 -16.616 1.00 98.38 413 ASP A N 1
ATOM 2865 C CA . ASP A 1 413 ? -3.786 5.570 -17.454 1.00 98.38 413 ASP A CA 1
ATOM 2866 C C . ASP A 1 413 ? -4.037 5.911 -18.916 1.00 98.38 413 ASP A C 1
ATOM 2868 O O . ASP A 1 413 ? -5.026 5.482 -19.517 1.00 98.38 413 ASP A O 1
ATOM 2872 N N . TYR A 1 414 ? -3.090 6.635 -19.501 1.00 98.31 414 TYR A N 1
ATOM 2873 C CA . TYR A 1 414 ? -2.981 6.899 -20.923 1.00 98.31 414 TYR A CA 1
ATOM 2874 C C . TYR A 1 414 ? -1.766 6.163 -21.489 1.00 98.31 414 TYR A C 1
ATOM 2876 O O . TYR A 1 414 ? -0.634 6.430 -21.097 1.00 98.31 414 TYR A O 1
ATOM 2884 N N . LYS A 1 415 ? -1.999 5.242 -22.429 1.00 96.38 415 LYS A N 1
ATOM 2885 C CA . LYS A 1 415 ? -0.933 4.567 -23.173 1.00 96.38 415 LYS A CA 1
ATOM 2886 C C . LYS A 1 415 ? -0.754 5.228 -24.536 1.00 96.38 415 LYS A C 1
ATOM 2888 O O . LYS A 1 415 ? -1.684 5.195 -25.345 1.00 96.38 415 LYS A O 1
ATOM 2893 N N . VAL A 1 416 ? 0.436 5.761 -24.790 1.00 94.88 416 VAL A N 1
ATOM 2894 C CA . VAL A 1 416 ? 0.758 6.483 -26.024 1.00 94.88 416 VAL A CA 1
ATOM 2895 C C . VAL A 1 416 ? 0.822 5.509 -27.205 1.00 94.88 416 VAL A C 1
ATOM 2897 O O . VAL A 1 416 ? 1.511 4.485 -27.176 1.00 94.88 416 VAL A O 1
ATOM 2900 N N . ALA A 1 417 ? 0.095 5.829 -28.265 1.00 89.00 417 ALA A N 1
ATOM 2901 C CA . ALA A 1 417 ? 0.004 5.108 -29.522 1.00 89.00 417 ALA A CA 1
ATOM 2902 C C . ALA A 1 417 ? 0.654 5.910 -30.658 1.00 89.00 417 ALA A C 1
ATOM 2904 O O . ALA A 1 417 ? 0.761 7.134 -30.613 1.00 89.00 417 ALA A O 1
ATOM 2905 N N . ALA A 1 418 ? 1.071 5.209 -31.713 1.00 83.81 418 ALA A N 1
ATOM 2906 C CA . ALA A 1 418 ? 1.676 5.841 -32.881 1.00 83.81 418 ALA A CA 1
ATOM 2907 C C . ALA A 1 418 ? 0.756 6.916 -33.490 1.00 83.81 418 ALA A C 1
ATOM 2909 O O . ALA A 1 418 ? -0.442 6.696 -33.669 1.00 83.81 418 ALA A O 1
ATOM 2910 N N . GLY A 1 419 ? 1.331 8.072 -33.833 1.00 83.12 419 GLY A N 1
ATOM 2911 C CA . GLY A 1 419 ? 0.613 9.193 -34.443 1.00 83.12 419 GLY A CA 1
ATOM 2912 C C . GLY A 1 419 ? 0.046 10.211 -33.449 1.00 83.12 419 GLY A C 1
ATOM 2913 O O . GLY A 1 419 ? -0.308 11.312 -33.873 1.00 83.12 419 GLY A O 1
ATOM 2914 N N . GLN A 1 420 ? 0.029 9.912 -32.148 1.00 92.31 420 GLN A N 1
ATOM 2915 C CA . GLN A 1 420 ? -0.343 10.874 -31.105 1.00 92.31 420 GLN A CA 1
ATOM 2916 C C . GLN A 1 420 ? 0.808 11.851 -30.878 1.00 92.31 420 GLN A C 1
ATOM 2918 O O . GLN A 1 420 ? 1.945 11.438 -30.670 1.00 92.31 420 GLN A O 1
ATOM 2923 N N . ASN A 1 421 ? 0.551 13.147 -31.034 1.00 90.00 421 ASN A N 1
ATOM 2924 C CA . ASN A 1 421 ? 1.578 14.173 -30.902 1.00 90.00 421 ASN A CA 1
ATOM 2925 C C . ASN A 1 421 ? 0.970 15.454 -30.344 1.00 90.00 421 ASN A C 1
ATOM 2927 O O . ASN A 1 421 ? -0.012 15.958 -30.891 1.00 90.00 421 ASN A O 1
ATOM 2931 N N . THR A 1 422 ? 1.597 16.018 -29.320 1.00 95.00 422 THR A N 1
ATOM 2932 C CA . THR A 1 422 ? 1.262 17.345 -28.807 1.00 95.00 422 THR A CA 1
ATOM 2933 C C . THR A 1 422 ? 2.477 17.978 -28.143 1.00 95.00 422 THR A C 1
ATOM 2935 O O . THR A 1 422 ? 3.284 17.298 -27.516 1.00 95.00 422 THR A O 1
ATOM 2938 N N . ALA A 1 423 ? 2.605 19.297 -28.289 1.00 92.50 423 ALA A N 1
ATOM 2939 C CA . ALA A 1 423 ? 3.644 20.066 -27.609 1.00 92.50 423 ALA A CA 1
ATOM 2940 C C . ALA A 1 423 ? 3.385 20.181 -26.097 1.00 92.50 423 ALA A C 1
ATOM 2942 O O . ALA A 1 423 ? 4.319 20.430 -25.345 1.00 92.50 423 ALA A O 1
ATOM 2943 N N . ASP A 1 424 ? 2.131 20.012 -25.672 1.00 95.75 424 ASP A N 1
ATOM 2944 C CA . ASP A 1 424 ? 1.753 19.940 -24.263 1.00 95.75 424 ASP A CA 1
ATOM 2945 C C . ASP A 1 424 ? 0.454 19.136 -24.109 1.00 95.75 424 ASP A C 1
ATOM 2947 O O . ASP A 1 424 ? -0.545 19.415 -24.791 1.00 95.75 424 ASP A O 1
ATOM 2951 N N . LEU A 1 425 ? 0.476 18.089 -23.288 1.00 97.12 425 LEU A N 1
ATOM 2952 C CA . LEU A 1 425 ? -0.638 17.163 -23.123 1.00 97.12 425 LEU A CA 1
ATOM 2953 C C . LEU A 1 425 ? -1.719 17.768 -22.233 1.00 97.12 425 LEU A C 1
ATOM 2955 O O . LEU A 1 425 ? -1.509 18.007 -21.048 1.00 97.12 425 LEU A O 1
ATOM 2959 N N . ALA A 1 426 ? -2.912 17.920 -22.799 1.00 97.12 426 ALA A N 1
ATOM 2960 C CA . ALA A 1 426 ? -4.065 18.493 -22.121 1.00 97.12 426 ALA A CA 1
ATOM 2961 C C . ALA A 1 426 ? -5.274 17.563 -22.195 1.00 97.12 426 ALA A C 1
ATOM 2963 O O . ALA A 1 426 ? -5.465 16.837 -23.175 1.00 97.12 426 ALA A O 1
ATOM 2964 N N . ILE A 1 427 ? -6.143 17.648 -21.191 1.00 98.31 427 ILE A N 1
ATOM 2965 C CA . ILE A 1 427 ? -7.460 17.017 -21.213 1.00 98.31 427 ILE A CA 1
ATOM 2966 C C . ILE A 1 427 ? -8.377 17.848 -22.111 1.00 98.31 427 ILE A C 1
ATOM 2968 O O . ILE A 1 427 ? -8.714 18.986 -21.798 1.00 98.31 427 ILE A O 1
ATOM 2972 N N . SER A 1 428 ? -8.814 17.259 -23.220 1.00 97.25 428 SER A N 1
ATOM 2973 C CA . SER A 1 428 ? -9.782 17.845 -24.149 1.00 97.25 428 SER A CA 1
ATOM 2974 C C . SER A 1 428 ? -11.235 17.535 -23.771 1.00 97.25 428 SER A C 1
ATOM 2976 O O . SER A 1 428 ? -12.146 18.229 -24.222 1.00 97.25 428 SER A O 1
ATOM 2978 N N . GLY A 1 429 ? -11.477 16.524 -22.927 1.00 97.44 429 GLY A N 1
ATOM 2979 C CA . GLY A 1 429 ? -12.824 16.184 -22.472 1.00 97.44 429 GLY A CA 1
ATOM 2980 C C . GLY A 1 429 ? -12.866 15.278 -21.244 1.00 97.44 429 GLY A C 1
ATOM 2981 O O . GLY A 1 429 ? -12.083 14.340 -21.115 1.00 97.44 429 GLY A O 1
ATOM 2982 N N . TYR A 1 430 ? -13.838 15.543 -20.371 1.00 97.81 430 TYR A N 1
ATOM 2983 C CA . TYR A 1 430 ? -14.136 14.751 -19.181 1.00 97.81 430 TYR A CA 1
ATOM 2984 C C . TYR A 1 430 ? -15.363 13.871 -19.418 1.00 97.81 430 TYR A C 1
ATOM 2986 O O . TYR A 1 430 ? -16.466 14.383 -19.601 1.00 97.81 430 TYR A O 1
ATOM 2994 N N . ASN A 1 431 ? -15.192 12.551 -19.361 1.00 96.94 431 ASN A N 1
ATOM 2995 C CA . ASN A 1 431 ? -16.297 11.602 -19.280 1.00 96.94 431 ASN A CA 1
ATOM 2996 C C . ASN A 1 431 ? -16.279 10.949 -17.894 1.00 9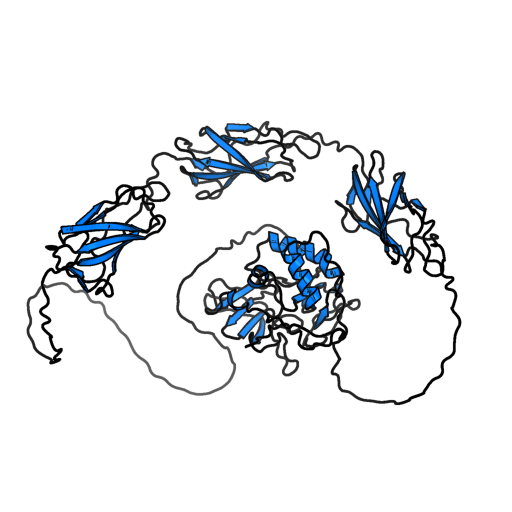6.94 431 ASN A C 1
ATOM 2998 O O . ASN A 1 431 ? -15.698 9.882 -17.704 1.00 96.94 431 ASN A O 1
ATOM 3002 N N . LEU A 1 432 ? -16.883 11.629 -16.918 1.00 95.69 432 LEU A N 1
ATOM 3003 C CA . LEU A 1 432 ? -16.931 11.201 -15.514 1.00 95.69 432 LEU A CA 1
ATOM 3004 C C . LEU A 1 432 ? -18.286 10.580 -15.131 1.00 95.69 432 LEU A C 1
ATOM 3006 O O . LEU A 1 432 ? -18.687 10.602 -13.970 1.00 95.69 432 LEU A O 1
ATOM 3010 N N . SER A 1 433 ? -19.022 10.034 -16.105 1.00 92.00 433 SER A N 1
ATOM 3011 C CA . SER A 1 433 ? -20.292 9.354 -15.838 1.00 92.00 433 SER A CA 1
ATOM 3012 C C . SER A 1 433 ? -20.103 8.157 -14.899 1.00 92.00 433 SER A C 1
ATOM 3014 O O . SER A 1 433 ? -19.197 7.343 -15.078 1.00 92.00 433 SER A O 1
ATOM 3016 N N . GLY A 1 434 ? -20.988 8.042 -13.905 1.00 92.50 434 GLY A N 1
ATOM 3017 C CA . GLY A 1 434 ? -20.905 7.010 -12.867 1.00 92.50 434 GLY A CA 1
ATOM 3018 C C . GLY A 1 434 ? -19.972 7.359 -11.704 1.00 92.50 434 GLY A C 1
ATOM 3019 O O . GLY A 1 434 ? -19.670 6.469 -10.913 1.00 92.50 434 GLY A O 1
ATOM 3020 N N . ILE A 1 435 ? -19.526 8.616 -11.599 1.00 97.31 435 ILE A N 1
ATOM 3021 C CA . ILE A 1 435 ? -18.820 9.149 -10.429 1.00 97.31 435 ILE A CA 1
ATOM 3022 C C . ILE A 1 435 ? -19.767 10.069 -9.651 1.00 97.31 435 ILE A C 1
ATOM 3024 O O . ILE A 1 435 ? -20.285 11.037 -10.216 1.00 97.31 435 ILE A O 1
ATOM 3028 N N . ALA A 1 436 ? -19.982 9.765 -8.372 1.00 95.25 436 ALA A N 1
ATOM 3029 C CA . ALA A 1 436 ? -20.805 10.562 -7.464 1.00 95.25 436 ALA A CA 1
ATOM 3030 C C . ALA A 1 436 ? -20.248 10.526 -6.034 1.00 95.25 436 ALA A C 1
ATOM 3032 O O . ALA A 1 436 ? -19.520 9.597 -5.685 1.00 95.25 436 ALA A O 1
ATOM 3033 N N . ASP A 1 437 ? -20.578 11.519 -5.214 1.00 92.75 437 ASP A N 1
ATOM 3034 C CA . ASP A 1 437 ? -20.267 11.508 -3.779 1.00 92.75 437 ASP A CA 1
ATOM 3035 C C . ASP A 1 437 ? -21.137 10.490 -3.001 1.00 92.75 437 ASP A C 1
ATOM 3037 O O . ASP A 1 437 ? -21.920 9.721 -3.571 1.00 92.75 437 ASP A O 1
ATOM 3041 N N . GLN A 1 438 ? -21.004 10.477 -1.672 1.00 84.50 438 GLN A N 1
ATOM 3042 C CA . GLN A 1 438 ? -21.773 9.585 -0.798 1.00 84.50 438 GLN A CA 1
ATOM 3043 C C . GLN A 1 438 ? -23.276 9.922 -0.755 1.00 84.50 438 GLN A C 1
ATOM 3045 O O . GLN A 1 438 ? -24.093 9.042 -0.477 1.00 84.50 438 GLN A O 1
ATOM 3050 N N . ALA A 1 439 ? -23.648 11.173 -1.032 1.00 84.00 439 ALA A N 1
ATOM 3051 C CA . ALA A 1 439 ? -25.034 11.625 -1.108 1.00 84.00 439 ALA A CA 1
ATOM 3052 C C . ALA A 1 439 ? -25.666 11.395 -2.495 1.00 84.00 439 ALA A C 1
ATOM 3054 O O . ALA A 1 439 ? -26.878 11.539 -2.658 1.00 84.00 439 ALA A O 1
ATOM 3055 N N . GLY A 1 440 ? -24.870 10.974 -3.482 1.00 88.56 440 GLY A N 1
ATOM 3056 C CA . GLY A 1 440 ? -25.294 10.701 -4.849 1.00 88.56 440 GLY A CA 1
ATOM 3057 C C . GLY A 1 440 ? -25.205 11.904 -5.791 1.00 88.56 440 GLY A C 1
ATOM 3058 O O . GLY A 1 440 ? -25.720 11.818 -6.909 1.00 88.56 440 GLY A O 1
ATOM 3059 N N . ASN A 1 441 ? -24.558 13.007 -5.400 1.00 90.81 441 ASN A N 1
ATOM 3060 C CA . ASN A 1 441 ? -24.350 14.141 -6.298 1.00 90.81 441 ASN A CA 1
ATOM 3061 C C . ASN A 1 441 ? -23.286 13.788 -7.347 1.00 90.81 441 ASN A C 1
ATOM 3063 O O . ASN A 1 441 ? -22.168 13.385 -7.025 1.00 90.81 441 ASN A O 1
ATOM 3067 N N . ALA A 1 442 ? -23.632 13.937 -8.628 1.00 95.19 442 ALA A N 1
ATOM 3068 C CA . ALA A 1 442 ? -22.715 13.680 -9.736 1.00 95.19 442 ALA A CA 1
ATOM 3069 C C . ALA A 1 442 ? -21.639 14.770 -9.849 1.00 95.19 442 ALA A C 1
ATOM 3071 O O . ALA A 1 442 ? -21.904 15.937 -9.565 1.00 95.19 442 ALA A O 1
ATOM 3072 N N . VAL A 1 443 ? -20.449 14.406 -10.341 1.00 97.00 443 VAL A N 1
ATOM 3073 C CA . VAL A 1 443 ? -19.338 15.356 -10.529 1.00 97.00 443 VAL A CA 1
ATOM 3074 C C . VAL A 1 443 ? -19.729 16.520 -11.440 1.00 97.00 443 VAL A C 1
ATOM 3076 O O . VAL A 1 443 ? -20.135 16.333 -12.589 1.00 97.00 443 VAL A O 1
ATOM 3079 N N . ASN A 1 444 ? -19.514 17.739 -10.952 1.00 96.06 444 ASN A N 1
ATOM 3080 C CA . ASN A 1 444 ? -19.609 18.954 -11.736 1.00 96.06 444 ASN A CA 1
ATOM 3081 C C . ASN A 1 444 ? -18.268 19.248 -12.428 1.00 96.06 444 ASN A C 1
ATOM 3083 O O . ASN A 1 444 ? -17.275 19.614 -11.802 1.00 96.06 444 ASN A O 1
ATOM 3087 N N . ILE A 1 445 ? -18.260 19.113 -13.754 1.00 94.88 445 ILE A N 1
ATOM 3088 C CA . ILE A 1 445 ? -17.083 19.354 -14.602 1.00 94.88 445 ILE A CA 1
ATOM 3089 C C . ILE A 1 445 ? -16.967 20.805 -15.092 1.00 94.88 445 ILE A C 1
ATOM 3091 O O . ILE A 1 445 ? -16.031 21.135 -15.824 1.00 94.88 445 ILE A O 1
ATOM 3095 N N . ALA A 1 446 ? -17.910 21.682 -14.735 1.00 93.62 446 ALA A N 1
ATOM 3096 C CA . ALA A 1 446 ? -17.854 23.082 -15.133 1.00 93.62 446 ALA A CA 1
ATOM 3097 C C . ALA A 1 446 ? -16.610 23.752 -14.532 1.00 93.62 446 ALA A C 1
ATOM 3099 O O . ALA A 1 446 ? -16.454 23.826 -13.317 1.00 93.62 446 ALA A O 1
ATOM 3100 N N . GLY A 1 447 ? -15.720 24.242 -15.397 1.00 90.12 447 GLY A N 1
ATOM 3101 C CA . GLY A 1 447 ? -14.472 24.883 -14.977 1.00 90.12 447 GLY A CA 1
ATOM 3102 C C . GLY A 1 447 ? -13.377 23.918 -14.512 1.00 90.12 447 GLY A C 1
ATOM 3103 O O . GLY A 1 447 ? -12.369 24.384 -13.988 1.00 90.12 447 GLY A O 1
ATOM 3104 N N . ALA A 1 448 ? -13.538 22.605 -14.718 1.00 94.12 448 ALA A N 1
ATOM 3105 C CA . ALA A 1 448 ? -12.495 21.637 -14.398 1.00 94.12 448 ALA A CA 1
ATOM 3106 C C . ALA A 1 448 ? -11.184 21.973 -15.149 1.00 94.12 448 ALA A C 1
ATOM 3108 O O . ALA A 1 448 ? -11.221 22.238 -16.358 1.00 94.12 448 ALA A O 1
ATOM 3109 N N . PRO A 1 449 ? -10.025 21.962 -14.466 1.00 93.00 449 PRO A N 1
ATOM 3110 C CA . PRO A 1 449 ? -8.745 22.317 -15.072 1.00 93.00 449 PRO A CA 1
ATOM 3111 C C . PRO A 1 449 ? -8.384 21.332 -16.183 1.00 93.00 449 PRO A C 1
ATOM 3113 O O . PRO A 1 449 ? -8.454 20.129 -15.987 1.00 93.00 449 PRO A O 1
ATOM 3116 N N . GLN A 1 450 ? -8.000 21.821 -17.360 1.00 93.25 450 GLN A N 1
ATOM 3117 C CA . GLN A 1 450 ? -7.670 20.960 -18.508 1.00 93.25 450 GLN A CA 1
ATOM 3118 C C . GLN A 1 450 ? -6.173 20.690 -18.657 1.00 93.25 450 GLN A C 1
ATOM 3120 O O . GLN A 1 450 ? -5.788 19.729 -19.316 1.00 93.25 450 GLN A O 1
ATOM 3125 N N . GLN A 1 451 ? -5.336 21.530 -18.051 1.00 91.12 451 GLN A N 1
ATOM 3126 C CA . GLN A 1 451 ? -3.885 21.449 -18.157 1.00 91.12 451 GLN A CA 1
ATOM 3127 C C . GLN A 1 451 ? -3.310 20.855 -16.869 1.00 91.12 451 GLN A C 1
ATOM 3129 O O . GLN A 1 451 ? -3.467 21.471 -15.808 1.00 91.12 451 GLN A O 1
ATOM 3134 N N . PRO A 1 452 ? -2.673 19.674 -16.930 1.00 90.94 452 PRO A N 1
ATOM 3135 C CA . PRO A 1 452 ? -1.823 19.204 -15.850 1.00 90.94 452 PRO A CA 1
ATOM 3136 C C . PRO A 1 452 ? -0.698 20.209 -15.567 1.00 90.94 452 PRO A C 1
ATOM 3138 O O . PRO A 1 452 ? -0.298 20.976 -16.438 1.00 90.94 452 PRO A O 1
ATOM 3141 N N . ALA A 1 453 ? -0.170 20.216 -14.344 1.00 84.50 453 ALA A N 1
ATOM 3142 C CA . ALA A 1 453 ? 1.010 21.025 -14.039 1.00 84.50 453 ALA A CA 1
ATOM 3143 C C . ALA A 1 453 ? 2.239 20.552 -14.845 1.00 84.50 453 ALA A C 1
ATOM 3145 O O . ALA A 1 453 ? 2.455 19.349 -14.968 1.00 84.50 453 ALA A O 1
ATOM 3146 N N . GLY A 1 454 ? 3.070 21.489 -15.313 1.00 89.44 454 GLY A N 1
ATOM 3147 C CA . GLY A 1 454 ? 4.257 21.198 -16.131 1.00 89.44 454 GLY A CA 1
ATOM 3148 C C . GLY A 1 454 ? 4.004 21.320 -17.636 1.00 89.44 454 GLY A C 1
ATOM 3149 O O . GLY A 1 454 ? 2.967 21.827 -18.045 1.00 89.44 454 GLY A O 1
ATOM 3150 N N . THR A 1 455 ? 4.978 20.894 -18.446 1.00 91.44 455 THR A N 1
ATOM 3151 C CA . THR A 1 455 ? 4.833 20.764 -19.908 1.00 91.44 455 THR A CA 1
ATOM 3152 C C . THR A 1 455 ? 5.158 19.338 -20.322 1.00 91.44 455 THR A C 1
ATOM 3154 O O . THR A 1 455 ? 6.318 18.917 -20.252 1.00 91.44 455 THR A O 1
ATOM 3157 N N . LEU A 1 456 ? 4.141 18.596 -20.752 1.00 95.50 456 LEU A N 1
ATOM 3158 C CA . LEU A 1 456 ? 4.282 17.198 -21.145 1.00 95.50 456 LEU A CA 1
ATOM 3159 C C . LEU A 1 456 ? 4.184 17.063 -22.662 1.00 95.50 456 LEU A C 1
ATOM 3161 O O . LEU A 1 456 ? 3.097 17.054 -23.232 1.00 95.50 456 LEU A O 1
ATOM 3165 N N . VAL A 1 457 ? 5.332 16.917 -23.314 1.00 94.50 457 VAL A N 1
ATOM 3166 C CA . VAL A 1 457 ? 5.403 16.697 -24.758 1.00 94.50 457 VAL A CA 1
ATOM 3167 C C . VAL A 1 457 ? 5.084 15.234 -25.052 1.00 94.50 457 VAL A C 1
ATOM 3169 O O . VAL A 1 457 ? 5.736 14.334 -24.522 1.00 94.50 457 VAL A O 1
ATOM 3172 N N . VAL A 1 458 ? 4.125 14.987 -25.941 1.00 93.88 458 VAL A N 1
ATOM 3173 C CA . VAL A 1 458 ? 3.961 13.674 -26.573 1.00 93.88 458 VAL A CA 1
ATOM 3174 C C . VAL A 1 458 ? 4.568 13.772 -27.959 1.00 93.88 458 VAL A C 1
ATOM 3176 O O . VAL A 1 458 ? 4.058 14.510 -28.807 1.00 93.88 458 VAL A O 1
ATOM 3179 N N . ASP A 1 459 ? 5.655 13.043 -28.184 1.00 89.69 459 ASP A N 1
ATOM 3180 C CA . ASP A 1 459 ? 6.331 12.998 -29.475 1.00 89.69 459 ASP A CA 1
ATOM 3181 C C . ASP A 1 459 ? 6.484 11.551 -29.931 1.00 89.69 459 ASP A C 1
ATOM 3183 O O . ASP A 1 459 ? 7.259 10.763 -29.393 1.00 89.69 459 ASP A O 1
ATOM 3187 N N . THR A 1 460 ? 5.706 11.195 -30.948 1.00 84.06 460 THR A N 1
ATOM 3188 C CA . THR A 1 460 ? 5.745 9.869 -31.569 1.00 84.06 460 THR A CA 1
ATOM 3189 C C . THR A 1 460 ? 6.450 9.900 -32.924 1.00 84.06 460 THR A C 1
ATOM 3191 O O . THR A 1 460 ? 6.458 8.894 -33.638 1.00 84.06 460 THR A O 1
ATOM 3194 N N . LYS A 1 461 ? 7.057 11.036 -33.306 1.00 69.81 461 LYS A N 1
ATOM 3195 C CA . LYS A 1 461 ? 7.831 11.187 -34.541 1.00 69.81 461 LYS A CA 1
ATOM 3196 C C . LYS A 1 461 ? 9.307 10.932 -34.258 1.00 69.81 461 LYS A C 1
ATOM 3198 O O . LYS A 1 461 ? 9.990 11.779 -33.710 1.00 69.81 461 LYS A O 1
ATOM 3203 N N . SER A 1 462 ? 9.813 9.794 -34.740 1.00 53.66 462 SER A N 1
ATOM 3204 C CA . SER A 1 462 ? 11.251 9.523 -34.899 1.00 53.66 462 SER A CA 1
ATOM 3205 C C . SER A 1 462 ? 12.106 9.978 -33.708 1.00 53.66 462 SER A C 1
ATOM 3207 O O . SER A 1 462 ? 12.978 10.837 -33.858 1.00 53.66 462 SER A O 1
ATOM 3209 N N . PHE A 1 463 ? 11.877 9.383 -32.538 1.00 46.84 463 PHE A N 1
ATOM 3210 C CA . PHE A 1 463 ? 12.825 9.472 -31.434 1.00 46.84 463 PHE A CA 1
ATOM 3211 C C . PHE A 1 463 ? 14.164 8.897 -31.922 1.00 46.84 463 PHE A C 1
ATOM 3213 O O . PHE A 1 463 ? 14.277 7.702 -32.182 1.00 46.84 463 PHE A O 1
ATOM 3220 N N . VAL A 1 464 ? 15.162 9.754 -32.151 1.00 49.88 464 VAL A N 1
ATOM 3221 C CA . VAL A 1 464 ? 16.539 9.294 -32.348 1.00 49.88 464 VAL A CA 1
ATOM 3222 C C . VAL A 1 464 ? 17.043 8.958 -30.959 1.00 49.88 464 VAL A C 1
ATOM 3224 O O . VAL A 1 464 ? 17.431 9.858 -30.218 1.00 49.88 464 VAL A O 1
ATOM 3227 N N . ASP A 1 465 ? 17.002 7.681 -30.597 1.00 54.19 465 ASP A N 1
ATOM 3228 C CA . ASP A 1 465 ? 17.625 7.224 -29.366 1.00 54.19 465 ASP A CA 1
ATOM 3229 C C . ASP A 1 465 ? 19.150 7.470 -29.447 1.00 54.19 465 ASP A C 1
ATOM 3231 O O . ASP A 1 465 ? 19.829 6.870 -30.292 1.00 54.19 465 ASP A O 1
ATOM 3235 N N . PRO A 1 466 ? 19.738 8.346 -28.604 1.00 56.38 466 PRO A N 1
ATOM 3236 C CA . PRO A 1 466 ? 21.190 8.521 -28.561 1.00 56.38 466 PRO A CA 1
ATOM 3237 C C . PRO A 1 466 ? 21.936 7.238 -28.138 1.00 56.38 466 PRO A C 1
ATOM 3239 O O . PRO A 1 466 ? 23.158 7.143 -28.341 1.00 56.38 466 PRO A O 1
ATOM 3242 N N . ASN A 1 467 ? 21.221 6.249 -27.591 1.00 64.62 467 ASN A N 1
ATOM 3243 C CA . ASN A 1 467 ? 21.743 4.978 -27.110 1.00 64.62 467 ASN A CA 1
ATOM 3244 C C . ASN A 1 467 ? 21.520 3.784 -28.040 1.00 64.62 467 ASN A C 1
ATOM 3246 O O . ASN A 1 467 ? 22.043 2.730 -27.688 1.00 64.62 467 ASN A O 1
ATOM 3250 N N . ALA A 1 468 ? 20.921 3.969 -29.229 1.00 82.06 468 ALA A N 1
ATOM 3251 C CA . ALA A 1 468 ? 20.573 2.884 -30.154 1.00 82.06 468 ALA A CA 1
ATOM 3252 C C . ALA A 1 468 ? 21.637 1.775 -30.181 1.00 82.06 468 ALA A C 1
ATOM 3254 O O . ALA A 1 468 ? 22.828 2.106 -30.278 1.00 82.06 468 ALA A O 1
ATOM 3255 N N . PRO A 1 469 ? 21.254 0.487 -30.146 1.00 90.25 469 PRO A N 1
ATOM 3256 C CA . PRO A 1 469 ? 22.133 -0.591 -29.718 1.00 90.25 469 PRO A CA 1
ATOM 3257 C C . PRO A 1 469 ? 23.459 -0.613 -30.488 1.00 90.25 469 PRO A C 1
ATOM 3259 O O . PRO A 1 469 ? 23.485 -0.683 -31.716 1.00 90.25 469 PRO A O 1
ATOM 3262 N N . LYS A 1 470 ? 24.577 -0.571 -29.758 1.00 92.62 470 LYS A N 1
ATOM 3263 C CA . LYS A 1 470 ? 25.960 -0.594 -30.262 1.00 92.62 470 LYS A CA 1
ATOM 3264 C C . LYS A 1 470 ? 26.670 -1.834 -29.755 1.00 92.62 470 LYS A C 1
ATOM 3266 O O . LYS A 1 470 ? 26.516 -2.219 -28.597 1.00 92.62 470 LYS A O 1
ATOM 3271 N N . ILE A 1 471 ? 27.509 -2.419 -30.601 1.00 94.31 471 ILE A N 1
ATOM 3272 C CA . ILE A 1 471 ? 28.362 -3.546 -30.219 1.00 94.31 471 ILE A CA 1
ATOM 3273 C C . ILE A 1 471 ? 29.537 -3.011 -29.393 1.00 94.31 471 ILE A C 1
ATOM 3275 O O . ILE A 1 471 ? 30.303 -2.182 -29.877 1.00 94.31 471 ILE A O 1
ATOM 3279 N N . GLN A 1 472 ? 29.687 -3.489 -28.159 1.00 90.00 472 GLN A N 1
ATOM 3280 C CA . GLN A 1 472 ? 30.758 -3.073 -27.250 1.00 90.00 472 GLN A CA 1
ATOM 3281 C C . GLN A 1 472 ? 32.010 -3.936 -27.397 1.00 90.00 472 GLN A C 1
ATOM 3283 O O . GLN A 1 472 ? 33.124 -3.418 -27.427 1.00 90.00 472 GLN A O 1
ATOM 3288 N N . TRP A 1 473 ? 31.839 -5.255 -27.478 1.00 89.75 473 TRP A N 1
ATOM 3289 C CA . TRP A 1 473 ? 32.934 -6.215 -27.615 1.00 89.75 473 TRP A CA 1
ATOM 3290 C C . TRP A 1 473 ? 32.418 -7.571 -28.105 1.00 89.75 473 TRP A C 1
ATOM 3292 O O . TRP A 1 473 ? 31.218 -7.858 -28.085 1.00 89.75 473 TRP A O 1
ATOM 3302 N N . ILE A 1 474 ? 33.354 -8.408 -28.553 1.00 93.12 474 ILE A N 1
ATOM 3303 C CA . ILE A 1 474 ? 33.105 -9.780 -28.997 1.00 93.12 474 ILE A CA 1
ATOM 3304 C C . ILE A 1 474 ? 34.006 -10.712 -28.192 1.00 93.12 474 ILE A C 1
ATOM 3306 O O . ILE A 1 474 ? 35.170 -10.396 -27.938 1.00 93.12 474 ILE A O 1
ATOM 3310 N N . SER A 1 475 ? 33.503 -11.883 -27.815 1.00 92.69 475 SER A N 1
ATOM 3311 C CA . SER A 1 475 ? 34.343 -12.965 -27.299 1.00 92.69 475 SER A CA 1
ATOM 3312 C C . SER A 1 475 ? 34.126 -14.259 -28.065 1.00 92.69 475 SER A C 1
ATOM 3314 O O . SER A 1 475 ? 33.066 -14.493 -28.645 1.00 92.69 475 SER A O 1
ATOM 3316 N N . ALA A 1 476 ? 35.158 -15.101 -28.070 1.00 92.44 476 ALA A N 1
ATOM 3317 C CA . ALA A 1 476 ? 35.131 -16.414 -28.691 1.00 92.44 476 ALA A CA 1
ATOM 3318 C C . ALA A 1 476 ? 35.328 -17.506 -27.635 1.00 92.44 476 ALA A C 1
ATOM 3320 O O . ALA A 1 476 ? 36.225 -17.429 -26.791 1.00 92.44 476 ALA A O 1
ATOM 3321 N N . THR A 1 477 ? 34.501 -18.546 -27.700 1.00 92.88 477 THR A N 1
ATOM 3322 C CA . THR A 1 477 ? 34.597 -19.734 -26.844 1.00 92.88 477 THR A CA 1
ATOM 3323 C C . THR A 1 477 ? 34.398 -21.006 -27.663 1.00 92.88 477 THR A C 1
ATOM 3325 O O . THR A 1 477 ? 33.849 -20.981 -28.764 1.00 92.88 477 THR A O 1
ATOM 3328 N N . GLY A 1 478 ? 34.901 -22.130 -27.161 1.00 90.50 478 GLY A N 1
ATOM 3329 C CA . GLY A 1 478 ? 34.853 -23.408 -27.864 1.00 90.50 478 GLY A CA 1
ATOM 3330 C C . GLY A 1 478 ? 35.918 -24.377 -27.366 1.00 90.50 478 GLY A C 1
ATOM 3331 O O . GLY A 1 478 ? 36.792 -24.020 -26.573 1.00 90.50 478 GLY A O 1
ATOM 3332 N N . SER A 1 479 ? 35.852 -25.622 -27.835 1.00 86.81 479 SER A N 1
ATOM 3333 C CA . SER A 1 479 ? 36.867 -26.625 -27.505 1.00 86.81 479 SER A CA 1
ATOM 3334 C C . SER A 1 479 ? 38.233 -26.193 -28.045 1.00 86.81 479 SER A C 1
ATOM 3336 O O . SER A 1 479 ? 38.364 -25.874 -29.225 1.00 86.81 479 SER A O 1
ATOM 3338 N N . GLY A 1 480 ? 39.248 -26.164 -27.178 1.00 82.75 480 GLY A N 1
ATOM 3339 C CA . GLY A 1 480 ? 40.594 -25.706 -27.537 1.00 82.75 480 GLY A CA 1
ATOM 3340 C C . GLY A 1 480 ? 40.796 -24.185 -27.514 1.00 82.75 480 GLY A C 1
ATOM 3341 O O . GLY A 1 480 ? 41.890 -23.734 -27.850 1.00 82.75 480 GLY A O 1
ATOM 3342 N N . ILE A 1 481 ? 39.795 -23.408 -27.082 1.00 89.62 481 ILE A N 1
ATOM 3343 C CA . ILE A 1 481 ? 39.880 -21.949 -26.920 1.00 89.62 481 ILE A CA 1
ATOM 3344 C C . ILE A 1 481 ? 39.955 -21.611 -25.427 1.00 89.62 481 ILE A C 1
ATOM 3346 O O . ILE A 1 481 ? 39.090 -22.011 -24.649 1.00 89.62 481 ILE A O 1
ATOM 3350 N N . ARG A 1 482 ? 40.983 -20.863 -25.011 1.00 82.31 482 ARG A N 1
ATOM 3351 C CA . ARG A 1 482 ? 41.152 -20.357 -23.639 1.00 82.31 482 ARG A CA 1
ATOM 3352 C C . ARG A 1 482 ? 41.352 -18.850 -23.672 1.00 82.31 482 ARG A C 1
ATOM 3354 O O . ARG A 1 482 ? 42.285 -18.379 -24.313 1.00 82.31 482 ARG A O 1
ATOM 3361 N N . ASN A 1 483 ? 40.476 -18.107 -22.991 1.00 77.25 483 ASN A N 1
ATOM 3362 C CA . ASN A 1 483 ? 40.452 -16.637 -23.008 1.00 77.25 483 ASN A CA 1
ATOM 3363 C C . ASN A 1 483 ? 40.524 -16.079 -24.443 1.00 77.25 483 ASN A C 1
ATOM 3365 O O . ASN A 1 483 ? 41.365 -15.241 -24.754 1.00 77.25 483 ASN A O 1
ATOM 3369 N N . GLY A 1 484 ? 39.709 -16.656 -25.335 1.00 80.62 484 GLY A N 1
ATOM 3370 C CA . GLY A 1 484 ? 39.649 -16.309 -26.756 1.00 80.62 484 GLY A CA 1
ATOM 3371 C C . GLY A 1 484 ? 40.881 -16.676 -27.595 1.00 80.62 484 GLY A C 1
ATOM 3372 O O . GLY A 1 484 ? 40.864 -16.501 -28.805 1.00 80.62 484 GLY A O 1
ATOM 3373 N N . THR A 1 485 ? 41.920 -17.268 -26.996 1.00 84.81 485 THR A N 1
ATOM 3374 C CA . THR A 1 485 ? 43.130 -17.710 -27.702 1.00 84.81 485 THR A CA 1
ATOM 3375 C C . THR A 1 485 ? 43.100 -19.210 -27.972 1.00 84.81 485 THR A C 1
ATOM 3377 O O . THR A 1 485 ? 42.763 -20.006 -27.091 1.00 84.81 485 THR A O 1
ATOM 3380 N N . GLY A 1 486 ? 43.482 -19.626 -29.178 1.00 88.94 486 GLY A N 1
ATOM 3381 C CA . GLY A 1 486 ? 43.537 -21.044 -29.525 1.00 88.94 486 GLY A CA 1
ATOM 3382 C C . GLY A 1 486 ? 43.780 -21.313 -31.003 1.00 88.94 486 GLY A C 1
ATOM 3383 O O . GLY A 1 486 ? 43.944 -20.401 -31.811 1.00 88.94 486 GLY A O 1
ATOM 3384 N N . VAL A 1 487 ? 43.797 -22.598 -31.356 1.00 90.25 487 VAL A N 1
ATOM 3385 C CA . VAL A 1 487 ? 43.830 -23.055 -32.749 1.00 90.25 487 VAL A CA 1
ATOM 3386 C C . VAL A 1 487 ? 42.655 -23.993 -32.964 1.00 90.25 487 VAL A C 1
ATOM 3388 O O . VAL A 1 487 ? 42.553 -25.010 -32.279 1.00 90.25 487 VAL A O 1
ATOM 3391 N N . VAL A 1 488 ? 41.788 -23.670 -33.922 1.00 91.19 488 VAL A N 1
ATOM 3392 C CA . VAL A 1 488 ? 40.617 -24.491 -34.254 1.00 91.19 488 VAL A CA 1
ATOM 3393 C C . VAL A 1 488 ? 40.756 -25.021 -35.675 1.00 91.19 488 VAL A C 1
ATOM 3395 O O . VAL A 1 488 ? 41.014 -24.276 -36.623 1.00 91.19 488 VAL A O 1
ATOM 3398 N N . GLY A 1 489 ? 40.629 -26.341 -35.800 1.00 89.44 489 GLY A N 1
ATOM 3399 C CA . GLY A 1 489 ? 40.690 -27.052 -37.072 1.00 89.44 489 GLY A CA 1
ATOM 3400 C C . GLY A 1 489 ? 39.314 -27.339 -37.667 1.00 89.44 489 GLY A C 1
ATOM 3401 O O . GLY A 1 489 ? 38.281 -27.118 -37.035 1.00 89.44 489 GLY A O 1
ATOM 3402 N N . THR A 1 490 ? 39.312 -27.877 -38.888 1.00 91.38 490 THR A N 1
ATOM 3403 C CA . THR A 1 490 ? 38.098 -28.305 -39.599 1.00 91.38 490 THR A CA 1
ATOM 3404 C C . THR A 1 490 ? 37.215 -29.205 -38.733 1.00 91.38 490 THR A C 1
ATOM 3406 O O . THR A 1 490 ? 37.694 -30.141 -38.098 1.00 91.38 490 THR A O 1
ATOM 3409 N N . GLY A 1 491 ? 35.911 -28.925 -38.727 1.00 88.81 491 GLY A N 1
ATOM 3410 C CA . GLY A 1 491 ? 34.912 -29.625 -37.922 1.00 88.81 491 GLY A CA 1
ATOM 3411 C C . GLY A 1 491 ? 34.739 -29.076 -36.503 1.00 88.81 491 GLY A C 1
ATOM 3412 O O . GLY A 1 491 ? 33.730 -29.393 -35.875 1.00 88.81 491 GLY A O 1
ATOM 3413 N N . GLY A 1 492 ? 35.663 -28.240 -36.018 1.00 92.38 492 GLY A N 1
ATOM 3414 C CA . GLY A 1 492 ? 35.515 -27.521 -34.755 1.00 92.38 492 GLY A CA 1
ATOM 3415 C C . GLY A 1 492 ? 34.428 -26.445 -34.818 1.00 92.38 492 GLY A C 1
ATOM 3416 O O . GLY A 1 492 ? 34.133 -25.907 -35.887 1.00 92.38 492 GLY A O 1
ATOM 3417 N N . THR A 1 493 ? 33.851 -26.124 -33.660 1.00 95.06 493 THR A N 1
ATOM 3418 C CA . THR A 1 493 ? 32.847 -25.062 -33.510 1.00 95.06 493 THR A CA 1
ATOM 3419 C C . THR A 1 493 ? 33.404 -23.938 -32.646 1.00 95.06 493 THR A C 1
ATOM 3421 O O . THR A 1 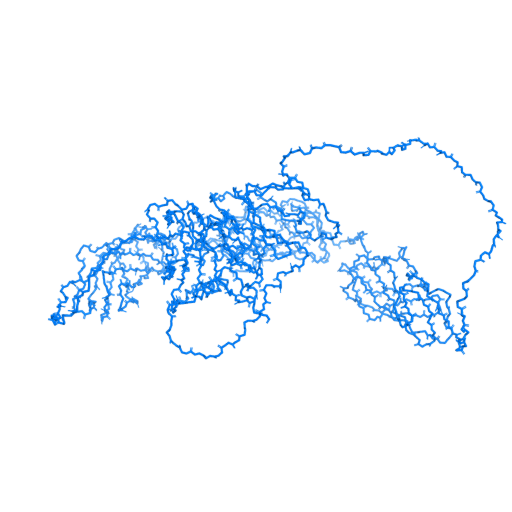493 ? 33.924 -24.191 -31.557 1.00 95.06 493 THR A O 1
ATOM 3424 N N . VAL A 1 494 ? 33.259 -22.706 -33.126 1.00 96.12 494 VAL A N 1
ATOM 3425 C CA . VAL A 1 494 ? 33.547 -21.468 -32.401 1.00 96.12 494 VAL A CA 1
ATOM 3426 C C . VAL A 1 494 ? 32.225 -20.767 -32.103 1.00 96.12 494 VAL A C 1
ATOM 3428 O O . VAL A 1 494 ? 31.477 -20.436 -33.023 1.00 96.12 494 VAL A O 1
ATOM 3431 N N . ARG A 1 495 ? 31.957 -20.522 -30.822 1.00 97.56 495 ARG A N 1
ATOM 3432 C CA . ARG A 1 495 ? 30.836 -19.720 -30.329 1.00 97.56 495 ARG A CA 1
ATOM 3433 C C . ARG A 1 495 ? 31.310 -18.280 -30.168 1.00 97.56 495 ARG A C 1
ATOM 3435 O O . ARG A 1 495 ? 32.164 -18.009 -29.322 1.00 97.56 495 ARG A O 1
ATOM 3442 N N . LEU A 1 496 ? 30.761 -17.376 -30.968 1.00 97.19 496 LEU A N 1
ATOM 3443 C CA . LEU A 1 496 ? 30.978 -15.935 -30.877 1.00 97.19 496 LEU A CA 1
ATOM 3444 C C . LEU A 1 496 ? 29.851 -15.307 -30.053 1.00 97.19 496 LEU A C 1
ATOM 3446 O O . LEU A 1 496 ? 28.678 -15.467 -30.386 1.00 97.19 496 LEU A O 1
ATOM 3450 N N . SER A 1 497 ? 30.209 -14.584 -28.998 1.00 96.88 497 SER A N 1
ATOM 3451 C CA . SER A 1 497 ? 29.278 -13.793 -28.190 1.00 96.88 497 SER A CA 1
ATOM 3452 C C . SER A 1 497 ? 29.456 -12.319 -28.537 1.00 96.88 497 SER A C 1
ATOM 3454 O O . SER A 1 497 ? 30.524 -11.762 -28.291 1.00 96.88 497 SER A O 1
ATOM 3456 N N . VAL A 1 498 ? 28.427 -11.700 -29.115 1.00 97.00 498 VAL A N 1
ATOM 3457 C CA . VAL A 1 498 ? 28.395 -10.274 -29.472 1.00 97.00 498 VAL A CA 1
ATOM 3458 C C . VAL A 1 498 ? 27.662 -9.524 -28.368 1.00 97.00 498 VAL A C 1
ATOM 3460 O O . VAL A 1 498 ? 26.479 -9.784 -28.146 1.00 97.00 498 VAL A O 1
ATOM 3463 N N . ASN A 1 499 ? 28.360 -8.633 -27.663 1.00 94.38 499 ASN A N 1
ATOM 3464 C CA . ASN A 1 499 ? 27.825 -7.902 -26.518 1.00 94.38 499 ASN A CA 1
ATOM 3465 C C . ASN A 1 499 ? 27.419 -6.473 -26.911 1.00 94.38 499 ASN A C 1
ATOM 3467 O O . ASN A 1 499 ? 28.171 -5.781 -27.599 1.00 94.38 499 ASN A O 1
ATOM 3471 N N . PHE A 1 500 ? 26.239 -6.048 -26.469 1.00 94.38 500 PHE A N 1
ATOM 3472 C CA . PHE A 1 500 ? 25.630 -4.755 -26.767 1.00 94.38 500 PHE A CA 1
ATOM 3473 C C . PHE A 1 500 ? 25.561 -3.879 -25.510 1.00 94.38 500 PHE A C 1
ATOM 3475 O O . PHE A 1 500 ? 25.511 -4.385 -24.389 1.00 94.38 500 PHE A O 1
ATOM 3482 N N . ASN A 1 501 ? 25.503 -2.557 -25.689 1.00 86.88 501 ASN A N 1
ATOM 3483 C CA . ASN A 1 501 ? 25.292 -1.610 -24.584 1.00 86.88 501 ASN A CA 1
ATOM 3484 C C . ASN A 1 501 ? 23.916 -1.747 -23.910 1.00 86.88 501 ASN A C 1
ATOM 3486 O O . ASN A 1 501 ? 23.748 -1.278 -22.788 1.00 86.88 501 ASN A O 1
ATOM 3490 N N . GLU A 1 502 ? 22.963 -2.407 -24.561 1.00 88.12 502 GLU A N 1
ATOM 3491 C CA . GLU A 1 502 ? 21.606 -2.635 -24.069 1.00 88.12 502 GLU A CA 1
ATOM 3492 C C . GLU A 1 502 ? 21.026 -3.961 -24.583 1.00 88.12 502 GLU A C 1
ATOM 3494 O O . GLU A 1 502 ? 21.654 -4.664 -25.378 1.00 88.12 502 GLU A O 1
ATOM 3499 N N . ALA A 1 503 ? 19.843 -4.335 -24.094 1.00 87.12 503 ALA A N 1
ATOM 3500 C CA . ALA A 1 503 ? 19.181 -5.566 -24.502 1.00 87.12 503 ALA A CA 1
ATOM 3501 C C . ALA A 1 503 ? 18.573 -5.439 -25.907 1.00 87.12 503 ALA A C 1
ATOM 3503 O O . ALA A 1 503 ? 17.922 -4.448 -26.221 1.00 87.12 503 ALA A O 1
ATOM 3504 N N . VAL A 1 504 ? 18.727 -6.478 -26.733 1.00 93.88 504 VAL A N 1
ATOM 3505 C CA . VAL A 1 504 ? 18.220 -6.492 -28.115 1.00 93.88 504 VAL A CA 1
ATOM 3506 C C . VAL A 1 504 ? 17.277 -7.667 -28.367 1.00 93.88 504 VAL A C 1
ATOM 3508 O O . VAL A 1 504 ? 17.458 -8.766 -27.842 1.00 93.88 504 VAL A O 1
ATOM 3511 N N . THR A 1 505 ? 16.274 -7.453 -29.210 1.00 94.62 505 THR A N 1
ATOM 3512 C CA . THR A 1 505 ? 15.295 -8.444 -29.673 1.00 94.62 505 THR A CA 1
ATOM 3513 C C . THR A 1 505 ? 15.601 -8.857 -31.108 1.00 94.62 505 THR A C 1
ATOM 3515 O O . THR A 1 505 ? 15.953 -8.025 -31.941 1.00 94.62 505 THR A O 1
ATOM 3518 N N . VAL A 1 506 ? 15.456 -10.150 -31.414 1.00 95.62 506 VAL A N 1
ATOM 3519 C CA . VAL A 1 506 ? 15.724 -10.713 -32.743 1.00 95.62 506 VAL A CA 1
ATOM 3520 C C . VAL A 1 506 ? 14.423 -11.172 -33.405 1.00 95.62 506 VAL A C 1
ATOM 3522 O O . VAL A 1 506 ? 13.823 -12.153 -32.982 1.00 95.62 506 VAL A O 1
ATOM 3525 N N . ASN A 1 507 ? 14.040 -10.503 -34.493 1.00 90.31 507 ASN A N 1
ATOM 3526 C CA . ASN A 1 507 ? 12.888 -10.822 -35.349 1.00 90.31 507 ASN A CA 1
ATOM 3527 C C . ASN A 1 507 ? 13.314 -11.194 -36.789 1.00 90.31 507 ASN A C 1
ATOM 3529 O O . ASN A 1 507 ? 12.531 -11.084 -37.731 1.00 90.31 507 ASN A O 1
ATOM 3533 N N . GLY A 1 508 ? 14.570 -11.616 -36.972 1.00 90.88 508 GLY A N 1
ATOM 3534 C CA . GLY A 1 508 ? 15.157 -11.981 -38.265 1.00 90.88 508 GLY A CA 1
ATOM 3535 C C . GLY A 1 508 ? 16.183 -13.112 -38.153 1.00 90.88 508 GLY A C 1
ATOM 3536 O O . GLY A 1 508 ? 16.248 -13.814 -37.146 1.00 90.88 508 GLY A O 1
ATOM 3537 N N . THR A 1 509 ? 17.008 -13.288 -39.188 1.00 93.50 509 THR A N 1
ATOM 3538 C CA . THR A 1 509 ? 18.073 -14.309 -39.231 1.00 93.50 509 THR A CA 1
ATOM 3539 C C . THR A 1 509 ? 19.463 -13.662 -39.251 1.00 93.50 509 THR A C 1
ATOM 3541 O O . THR A 1 509 ? 20.110 -13.640 -40.305 1.00 93.50 509 THR A O 1
ATOM 3544 N N . PRO A 1 510 ? 19.935 -13.103 -38.122 1.00 97.31 510 PRO A N 1
ATOM 3545 C CA . PRO A 1 510 ? 21.223 -12.433 -38.096 1.00 97.31 510 PRO A CA 1
ATOM 3546 C C . PRO A 1 510 ? 22.384 -13.417 -38.308 1.00 97.31 510 PRO A C 1
ATOM 3548 O O . PRO A 1 510 ? 22.320 -14.598 -37.950 1.00 97.31 510 PRO A O 1
ATOM 3551 N N . SER A 1 511 ? 23.470 -12.932 -38.905 1.00 97.19 511 SER A N 1
ATOM 3552 C CA . SER A 1 511 ? 24.685 -13.708 -39.180 1.00 97.19 511 SER A CA 1
ATOM 3553 C C . SER A 1 511 ? 25.933 -12.825 -39.203 1.00 97.19 511 SER A C 1
ATOM 3555 O O . SER A 1 511 ? 25.850 -11.615 -39.416 1.00 97.19 511 SER A O 1
ATOM 3557 N N . LEU A 1 512 ? 27.097 -13.438 -38.986 1.00 97.94 512 LEU A N 1
ATOM 3558 C CA . LEU A 1 512 ? 28.401 -12.774 -39.039 1.00 97.94 512 LEU A CA 1
ATOM 3559 C C . LEU A 1 512 ? 29.235 -13.386 -40.164 1.00 97.94 512 LEU A C 1
ATOM 3561 O O . LEU A 1 512 ? 29.405 -14.604 -40.213 1.00 97.94 512 LEU A O 1
ATOM 3565 N N . SER A 1 513 ? 29.773 -12.554 -41.050 1.00 97.19 513 SER A N 1
ATOM 3566 C CA . SER A 1 513 ? 30.804 -12.973 -42.006 1.00 97.19 513 SER A CA 1
ATOM 3567 C C . SER A 1 513 ? 32.168 -12.913 -41.329 1.00 97.19 513 SER A C 1
ATOM 3569 O O . SER A 1 513 ? 32.420 -11.994 -40.551 1.00 97.19 513 SER A O 1
ATOM 3571 N N . LEU A 1 514 ? 33.033 -13.891 -41.598 1.00 96.94 514 LEU A N 1
ATOM 3572 C CA . LEU A 1 514 ? 34.342 -14.011 -40.958 1.00 96.94 514 LEU A CA 1
ATOM 3573 C C . LEU A 1 514 ? 35.473 -13.865 -41.980 1.00 96.94 514 LEU A C 1
ATOM 3575 O O . LEU A 1 514 ? 35.335 -14.267 -43.136 1.00 96.94 514 LEU A O 1
ATOM 3579 N N . ASN A 1 515 ? 36.629 -13.360 -41.550 1.00 94.88 515 ASN A N 1
ATOM 3580 C CA . ASN A 1 515 ? 37.825 -13.243 -42.403 1.00 94.88 515 ASN A CA 1
ATOM 3581 C C . ASN A 1 515 ? 38.419 -14.602 -42.837 1.00 94.88 515 ASN A C 1
ATOM 3583 O O . ASN A 1 515 ? 39.273 -14.654 -43.717 1.00 94.88 515 ASN A O 1
ATOM 3587 N N . SER A 1 516 ? 37.934 -15.704 -42.258 1.00 92.88 516 SER A N 1
ATOM 3588 C CA . SER A 1 516 ? 38.251 -17.072 -42.677 1.00 92.88 516 SER A CA 1
ATOM 3589 C C . SER A 1 516 ? 37.477 -17.557 -43.909 1.00 92.88 516 SER A C 1
ATOM 3591 O O . SER A 1 516 ? 37.749 -18.664 -44.371 1.00 92.88 516 SER A O 1
ATOM 3593 N N . ASN A 1 517 ? 36.562 -16.733 -44.445 1.00 88.50 517 ASN A N 1
ATOM 3594 C CA . ASN A 1 517 ? 35.517 -17.048 -45.437 1.00 88.50 517 ASN A CA 1
ATOM 3595 C C . ASN A 1 517 ? 34.310 -17.830 -44.887 1.00 88.50 517 ASN A C 1
ATOM 3597 O O . ASN A 1 517 ? 33.372 -18.119 -45.630 1.00 88.50 517 ASN A O 1
ATOM 3601 N N . GLY A 1 518 ? 34.300 -18.128 -43.586 1.00 93.75 518 GLY A N 1
ATOM 3602 C CA . GLY A 1 518 ? 33.169 -18.745 -42.901 1.00 93.75 518 GLY A CA 1
ATOM 3603 C C . GLY A 1 518 ? 32.035 -17.767 -42.563 1.00 93.75 518 GLY A C 1
ATOM 3604 O O . GLY A 1 518 ? 32.194 -16.545 -42.582 1.00 93.75 518 GLY A O 1
ATOM 3605 N N . THR A 1 519 ? 30.879 -18.320 -42.188 1.00 96.38 519 THR A N 1
ATOM 3606 C CA . THR A 1 519 ? 29.730 -17.564 -41.661 1.00 96.38 519 THR A CA 1
ATOM 3607 C C . THR A 1 519 ? 29.309 -18.126 -40.305 1.00 96.38 519 THR A C 1
ATOM 3609 O O . THR A 1 519 ? 29.033 -19.323 -40.193 1.00 96.38 519 THR A O 1
ATOM 3612 N N . ALA A 1 520 ? 29.214 -17.268 -39.288 1.00 97.62 520 ALA A N 1
ATOM 3613 C CA . ALA A 1 520 ? 28.626 -17.610 -37.997 1.00 97.62 520 ALA A CA 1
ATOM 3614 C C . ALA A 1 520 ? 27.114 -17.345 -38.018 1.00 97.62 520 ALA A C 1
ATOM 3616 O O . ALA A 1 520 ? 26.666 -16.281 -38.453 1.00 97.62 520 ALA A O 1
ATOM 3617 N N . LYS A 1 521 ? 26.318 -18.306 -37.549 1.00 97.50 521 LYS A N 1
ATOM 3618 C CA . LYS A 1 521 ? 24.849 -18.232 -37.555 1.00 97.50 521 LYS A CA 1
ATOM 3619 C C . LYS A 1 521 ? 24.318 -17.978 -36.157 1.00 97.50 521 LYS A C 1
ATOM 3621 O O . LYS A 1 521 ? 24.827 -18.564 -35.209 1.00 97.50 521 LYS A O 1
ATOM 3626 N N . TYR A 1 522 ? 23.291 -17.143 -36.047 1.00 97.69 522 TYR A N 1
ATOM 3627 C CA . TYR A 1 522 ? 22.616 -16.875 -34.783 1.00 97.69 522 TYR A CA 1
ATOM 3628 C C . TYR A 1 522 ? 22.075 -18.150 -34.122 1.00 97.69 522 TYR A C 1
ATOM 3630 O O . TYR A 1 522 ? 21.530 -19.021 -34.802 1.00 97.69 522 TYR A O 1
ATOM 3638 N N . VAL A 1 523 ? 22.228 -18.240 -32.800 1.00 96.38 523 VAL A N 1
ATOM 3639 C CA . VAL A 1 523 ? 21.821 -19.390 -31.979 1.00 96.38 523 VAL A CA 1
ATOM 3640 C C . VAL A 1 523 ? 20.838 -18.977 -30.887 1.00 96.38 523 VAL A C 1
ATOM 3642 O O . VAL A 1 523 ? 19.808 -19.625 -30.721 1.00 96.38 523 VAL A O 1
ATOM 3645 N N . SER A 1 524 ? 21.161 -17.938 -30.110 1.00 94.56 524 SER A N 1
ATOM 3646 C CA . SER A 1 524 ? 20.384 -17.550 -28.925 1.00 94.56 524 SER A CA 1
ATOM 3647 C C . SER A 1 524 ? 20.746 -16.152 -28.409 1.00 94.56 524 SER A C 1
ATOM 3649 O O . SER A 1 524 ? 21.713 -15.541 -28.865 1.00 94.56 524 SER A O 1
ATOM 3651 N N . GLY A 1 525 ? 19.967 -15.645 -27.445 1.00 91.88 525 GLY A N 1
ATOM 3652 C CA . GLY A 1 525 ? 20.259 -14.399 -26.721 1.00 91.88 525 GLY A CA 1
ATOM 3653 C C . GLY A 1 525 ? 19.276 -13.245 -26.945 1.00 91.88 525 GLY A C 1
ATOM 3654 O O . GLY A 1 525 ? 19.515 -12.151 -26.443 1.00 91.88 525 GLY A O 1
ATOM 3655 N N . SER A 1 526 ? 18.178 -13.460 -27.682 1.00 94.88 526 SER A N 1
ATOM 3656 C CA . SER A 1 526 ? 17.123 -12.447 -27.851 1.00 94.88 526 SER A CA 1
ATOM 3657 C C . SER A 1 526 ? 16.535 -12.044 -26.494 1.00 94.88 526 SER A C 1
ATOM 3659 O O . SER A 1 526 ? 16.309 -12.902 -25.644 1.00 94.88 526 SER A O 1
ATOM 3661 N N . GLY A 1 527 ? 16.282 -10.750 -26.304 1.00 88.25 527 GLY A N 1
ATOM 3662 C CA . GLY A 1 527 ? 15.851 -10.159 -25.036 1.00 88.25 527 GLY A CA 1
ATOM 3663 C C . GLY A 1 527 ? 16.990 -9.904 -24.042 1.00 88.25 527 GLY A C 1
ATOM 3664 O O . GLY A 1 527 ? 16.723 -9.558 -22.897 1.00 88.25 527 GLY A O 1
ATOM 3665 N N . THR A 1 528 ? 18.253 -10.078 -24.450 1.00 91.38 528 THR A N 1
ATOM 3666 C CA . THR A 1 528 ? 19.436 -9.849 -23.603 1.00 91.38 528 THR A CA 1
ATOM 3667 C C . THR A 1 528 ? 20.445 -8.939 -24.302 1.00 91.38 528 THR A C 1
ATOM 3669 O O . THR A 1 528 ? 20.350 -8.698 -25.504 1.00 91.38 528 THR A O 1
ATOM 3672 N N . ASN A 1 529 ? 21.457 -8.471 -23.570 1.00 93.00 529 ASN A N 1
ATOM 3673 C CA . ASN A 1 529 ? 22.564 -7.680 -24.118 1.00 93.00 529 ASN A CA 1
ATOM 3674 C C . ASN A 1 529 ? 23.608 -8.524 -24.870 1.00 93.00 529 ASN A C 1
ATOM 3676 O O . ASN A 1 529 ? 24.685 -8.027 -25.188 1.00 93.00 529 ASN A O 1
ATOM 3680 N N . THR A 1 530 ? 23.399 -9.826 -25.077 1.00 95.75 530 THR A N 1
ATOM 3681 C CA . THR A 1 530 ? 24.390 -10.686 -25.740 1.00 95.75 530 THR A CA 1
ATOM 3682 C C . THR A 1 530 ? 23.729 -11.645 -26.708 1.00 95.75 530 THR A C 1
ATOM 3684 O O . THR A 1 530 ? 22.948 -12.501 -26.306 1.00 95.75 530 THR A O 1
ATOM 3687 N N . LEU A 1 531 ? 24.110 -11.561 -27.982 1.00 97.62 531 LEU A N 1
ATOM 3688 C CA . LEU A 1 531 ? 23.702 -12.531 -28.994 1.00 97.62 531 LEU A CA 1
ATOM 3689 C C . LEU A 1 531 ? 24.819 -13.548 -29.235 1.00 97.62 531 LEU A C 1
ATOM 3691 O O . LEU A 1 531 ? 25.987 -13.188 -29.387 1.00 97.62 531 LEU A O 1
ATOM 3695 N N . GLN A 1 532 ? 24.447 -14.824 -29.280 1.00 97.50 532 GLN A N 1
ATOM 3696 C CA . GLN A 1 532 ? 25.353 -15.937 -29.536 1.00 97.50 532 GLN A CA 1
ATOM 3697 C C . GLN A 1 532 ? 25.255 -16.401 -30.988 1.00 97.50 532 GLN A C 1
ATOM 3699 O O . GLN A 1 532 ? 24.159 -16.632 -31.503 1.00 97.50 532 GLN A O 1
ATOM 3704 N N . PHE A 1 533 ? 26.411 -16.601 -31.617 1.00 98.38 533 PHE A N 1
ATOM 3705 C CA . PHE A 1 533 ? 26.551 -17.098 -32.980 1.00 98.38 533 PHE A CA 1
ATOM 3706 C C . PHE A 1 533 ? 27.484 -18.308 -33.011 1.00 98.38 533 PHE A C 1
ATOM 3708 O O . PHE A 1 533 ? 28.553 -18.275 -32.407 1.00 98.38 533 PHE A O 1
ATOM 3715 N N . ASP A 1 534 ? 27.114 -19.358 -33.739 1.00 97.94 534 ASP A N 1
ATOM 3716 C CA . ASP A 1 534 ? 27.958 -20.535 -33.947 1.00 97.94 534 ASP A CA 1
ATOM 3717 C C . ASP A 1 534 ? 28.570 -20.534 -35.344 1.00 97.94 534 ASP A C 1
ATOM 3719 O O . ASP A 1 534 ? 27.876 -20.437 -36.359 1.00 97.94 534 ASP A O 1
ATOM 3723 N N . TYR A 1 535 ? 29.888 -20.699 -35.384 1.00 97.38 535 TYR A N 1
ATOM 3724 C CA . TYR A 1 535 ? 30.672 -20.919 -36.587 1.00 97.38 535 TYR A CA 1
ATOM 3725 C C . TYR A 1 535 ? 31.281 -22.320 -36.559 1.00 97.38 535 TYR A C 1
ATOM 3727 O O . TYR A 1 535 ? 32.083 -22.648 -35.686 1.00 97.38 535 TYR A O 1
ATOM 3735 N N . LYS A 1 536 ? 30.915 -23.151 -37.538 1.00 95.81 536 LYS A N 1
ATOM 3736 C CA . LYS A 1 536 ? 31.519 -24.468 -37.752 1.00 95.81 536 LYS A CA 1
ATOM 3737 C C . LYS A 1 536 ? 32.583 -24.363 -38.841 1.00 95.81 536 LYS A C 1
ATOM 3739 O O . LYS A 1 536 ? 32.239 -24.074 -39.983 1.00 95.81 536 LYS A O 1
ATOM 3744 N N . VAL A 1 537 ? 33.838 -24.639 -38.491 1.00 94.38 537 VAL A N 1
ATOM 3745 C CA . VAL A 1 537 ? 34.986 -24.517 -39.401 1.00 94.38 537 VAL A CA 1
ATOM 3746 C C . VAL A 1 537 ? 34.876 -25.547 -40.526 1.00 94.38 537 VAL A C 1
ATOM 3748 O O . VAL A 1 537 ? 34.900 -26.759 -40.278 1.00 94.38 537 VAL A O 1
ATOM 3751 N N . ALA A 1 538 ? 34.771 -25.079 -41.765 1.00 91.00 538 ALA A N 1
ATOM 3752 C CA . ALA A 1 538 ? 34.711 -25.904 -42.960 1.00 91.00 538 ALA A CA 1
ATOM 3753 C C . ALA A 1 538 ? 36.114 -26.262 -43.483 1.00 91.00 538 ALA A C 1
ATOM 3755 O O . ALA A 1 538 ? 37.152 -25.783 -43.017 1.00 91.00 538 ALA A O 1
ATOM 3756 N N . ALA A 1 539 ? 36.162 -27.176 -44.451 1.00 87.56 539 ALA A N 1
ATOM 3757 C CA . ALA A 1 539 ? 37.395 -27.456 -45.172 1.00 87.56 539 ALA A CA 1
ATOM 3758 C C . ALA A 1 539 ? 37.733 -26.257 -46.074 1.00 87.56 539 ALA A C 1
ATOM 3760 O O . ALA A 1 539 ? 36.914 -25.865 -46.898 1.00 87.56 539 ALA A O 1
ATOM 3761 N N . GLY A 1 540 ? 38.939 -25.703 -45.931 1.00 85.12 540 GLY A N 1
ATOM 3762 C CA . GLY A 1 540 ? 39.399 -24.535 -46.691 1.00 85.12 540 GLY A CA 1
ATOM 3763 C C . GLY A 1 540 ? 39.405 -23.223 -45.902 1.00 85.12 540 GLY A C 1
ATOM 3764 O O . GLY A 1 540 ? 40.128 -22.310 -46.297 1.00 85.12 540 GLY A O 1
ATOM 3765 N N . ASP A 1 541 ? 38.708 -23.153 -44.766 1.00 92.75 541 ASP A N 1
ATOM 3766 C CA . ASP A 1 541 ? 38.674 -21.955 -43.924 1.00 92.75 541 ASP A CA 1
ATOM 3767 C C . ASP A 1 541 ? 40.041 -21.685 -43.282 1.00 92.75 541 ASP A C 1
ATOM 3769 O O . ASP A 1 541 ? 40.677 -22.580 -42.710 1.00 92.75 541 ASP A O 1
ATOM 3773 N N . ARG A 1 542 ? 40.520 -20.440 -43.378 1.00 90.44 542 ARG A N 1
ATOM 3774 C CA . ARG A 1 542 ? 41.848 -20.051 -42.881 1.00 90.44 542 ARG A CA 1
ATOM 3775 C C . ARG A 1 542 ? 41.864 -18.625 -42.359 1.00 90.44 542 ARG A C 1
ATOM 3777 O O . ARG A 1 542 ? 41.542 -17.705 -43.095 1.00 90.44 542 ARG A O 1
ATOM 3784 N N . ALA A 1 543 ? 42.328 -18.450 -41.129 1.00 92.62 543 ALA A N 1
ATOM 3785 C CA . ALA A 1 543 ? 42.598 -17.143 -40.542 1.00 92.62 543 ALA A CA 1
ATOM 3786 C C . ALA A 1 543 ? 43.791 -17.260 -39.588 1.00 92.62 543 ALA A C 1
ATOM 3788 O O . ALA A 1 543 ? 43.856 -18.189 -38.783 1.00 92.62 543 ALA A O 1
ATOM 3789 N N . SER A 1 544 ? 44.762 -16.352 -39.690 1.00 89.12 544 SER A N 1
ATOM 3790 C CA . SER A 1 544 ? 45.847 -16.262 -38.703 1.00 89.12 544 SER A CA 1
ATOM 3791 C C . SER A 1 544 ? 45.337 -15.764 -37.353 1.00 89.12 544 SER A C 1
ATOM 3793 O O . SER A 1 544 ? 45.837 -16.217 -36.328 1.00 89.12 544 SER A O 1
ATOM 3795 N N . ASP A 1 545 ? 44.325 -14.898 -37.390 1.00 92.31 545 ASP A N 1
ATOM 3796 C CA . ASP A 1 545 ? 43.506 -14.472 -36.262 1.00 92.31 545 ASP A CA 1
ATOM 3797 C C . ASP A 1 545 ? 42.067 -14.271 -36.760 1.00 92.31 545 ASP A C 1
ATOM 3799 O O . ASP A 1 545 ? 41.874 -13.706 -37.839 1.00 92.31 545 ASP A O 1
ATOM 3803 N N . LEU A 1 546 ? 41.074 -14.821 -36.064 1.00 94.00 546 LEU A N 1
ATOM 3804 C CA . LEU A 1 546 ? 39.689 -14.859 -36.527 1.00 94.00 546 LEU A CA 1
ATOM 3805 C C . LEU A 1 546 ? 38.982 -13.542 -36.214 1.00 94.00 546 LEU A C 1
ATOM 3807 O O . LEU A 1 546 ? 38.854 -13.165 -35.055 1.00 94.00 546 LEU A O 1
ATOM 3811 N N . GLU A 1 547 ? 38.419 -12.910 -37.238 1.00 94.25 547 GLU A N 1
ATOM 3812 C CA . GLU A 1 547 ? 37.735 -11.620 -37.115 1.00 94.25 547 GLU A CA 1
ATOM 3813 C C . GLU A 1 547 ? 36.370 -11.641 -37.798 1.00 94.25 547 GLU A C 1
ATOM 3815 O O . GLU A 1 547 ? 36.152 -12.373 -38.771 1.00 94.25 547 GLU A O 1
ATOM 3820 N N . VAL A 1 548 ? 35.462 -10.789 -37.324 1.00 96.62 548 VAL A N 1
ATOM 3821 C CA . VAL A 1 548 ? 34.190 -10.498 -37.984 1.00 96.62 548 VAL A CA 1
ATOM 3822 C C . VAL A 1 548 ? 34.426 -9.496 -39.111 1.00 96.62 548 VAL A C 1
ATOM 3824 O O . VAL A 1 548 ? 34.641 -8.310 -38.875 1.00 96.62 548 VAL A O 1
ATOM 3827 N N . SER A 1 549 ? 34.339 -9.973 -40.350 1.00 94.56 549 SER A N 1
ATOM 3828 C CA . SER A 1 549 ? 34.479 -9.163 -41.564 1.00 94.56 549 SER A CA 1
ATOM 3829 C C . SER A 1 549 ? 33.177 -8.480 -41.993 1.00 94.56 549 SER A C 1
ATOM 3831 O O . SER A 1 549 ? 33.214 -7.550 -42.796 1.00 94.56 549 SER A O 1
ATOM 3833 N N . GLY A 1 550 ? 32.024 -8.902 -41.462 1.00 95.12 550 GLY A N 1
ATOM 3834 C CA . GLY A 1 550 ? 30.743 -8.267 -41.764 1.00 95.12 550 GLY A CA 1
ATOM 3835 C C . GLY A 1 550 ? 29.626 -8.633 -40.793 1.00 95.12 550 GLY A C 1
ATOM 3836 O O . GLY A 1 550 ? 29.490 -9.788 -40.388 1.00 95.12 550 GLY A O 1
ATOM 3837 N N . TYR A 1 551 ? 28.797 -7.642 -40.471 1.00 96.50 551 TYR A N 1
ATOM 3838 C CA . TYR A 1 551 ? 27.617 -7.775 -39.622 1.00 96.50 551 TYR A CA 1
ATOM 3839 C C . TYR A 1 551 ? 26.347 -7.784 -40.466 1.00 96.50 551 TYR A C 1
ATOM 3841 O O . TYR A 1 551 ? 26.017 -6.787 -41.103 1.00 96.50 551 TYR A O 1
ATOM 3849 N N . ASN A 1 552 ? 25.599 -8.885 -40.431 1.00 96.25 552 ASN A N 1
ATOM 3850 C CA . ASN A 1 552 ? 24.221 -8.921 -40.903 1.00 96.25 552 ASN A CA 1
ATOM 3851 C C . ASN A 1 552 ? 23.303 -9.035 -39.684 1.00 96.25 552 ASN A C 1
ATOM 3853 O O . ASN A 1 552 ? 23.000 -10.135 -39.226 1.00 96.25 552 ASN A O 1
ATOM 3857 N N . LEU A 1 553 ? 22.902 -7.886 -39.140 1.00 95.00 553 LEU A N 1
ATOM 3858 C CA . LEU A 1 553 ? 22.015 -7.783 -37.976 1.00 95.00 553 LEU A CA 1
ATOM 3859 C C . LEU A 1 553 ? 20.625 -7.247 -38.355 1.00 95.00 553 LEU A C 1
ATOM 3861 O O . LEU A 1 553 ? 19.928 -6.660 -37.532 1.00 95.00 553 LEU A O 1
ATOM 3865 N N . SER A 1 554 ? 20.202 -7.442 -39.607 1.00 88.38 554 SER A N 1
ATOM 3866 C CA . SER A 1 554 ? 18.854 -7.074 -40.041 1.00 88.38 554 SER A CA 1
ATOM 3867 C C . SER A 1 554 ? 17.796 -7.838 -39.235 1.00 88.38 554 SER A C 1
ATOM 3869 O O . SER A 1 554 ? 17.835 -9.065 -39.141 1.00 88.38 554 SER A O 1
ATOM 3871 N N . GLY A 1 555 ? 16.848 -7.100 -38.652 1.00 88.56 555 GLY A N 1
ATOM 3872 C CA . GLY A 1 555 ? 15.836 -7.650 -37.746 1.00 88.56 555 GLY A CA 1
ATOM 3873 C C . GLY A 1 555 ? 16.282 -7.760 -36.284 1.00 88.56 555 GLY A C 1
ATOM 3874 O O . GLY A 1 555 ? 15.563 -8.370 -35.499 1.00 88.56 555 GLY A O 1
ATOM 3875 N N . VAL A 1 556 ? 17.436 -7.193 -35.914 1.00 95.88 556 VAL A N 1
ATOM 3876 C CA . VAL A 1 556 ? 17.837 -6.985 -34.515 1.00 95.88 556 VAL A CA 1
ATOM 3877 C C . VAL A 1 556 ? 17.520 -5.544 -34.119 1.00 95.88 556 VAL A C 1
ATOM 3879 O O . VAL A 1 556 ? 18.049 -4.616 -34.736 1.00 95.88 556 VAL A O 1
ATOM 3882 N N . THR A 1 557 ? 16.665 -5.362 -33.112 1.00 91.25 557 THR A N 1
ATOM 3883 C CA . THR A 1 557 ? 16.242 -4.040 -32.617 1.00 91.25 557 THR A CA 1
ATOM 3884 C C . THR A 1 557 ? 16.215 -3.981 -31.093 1.00 91.25 557 THR A C 1
ATOM 3886 O O . THR A 1 557 ? 16.126 -5.022 -30.447 1.00 91.25 557 THR A O 1
ATOM 3889 N N . ASP A 1 558 ? 16.265 -2.792 -30.502 1.00 87.88 558 ASP A N 1
ATOM 3890 C CA . ASP A 1 558 ? 15.978 -2.602 -29.071 1.00 87.88 558 ASP A CA 1
ATOM 3891 C C . ASP A 1 558 ? 14.464 -2.694 -28.763 1.00 87.88 558 ASP A C 1
ATOM 3893 O O . ASP A 1 558 ? 13.659 -3.127 -29.602 1.00 87.88 558 ASP A O 1
ATOM 3897 N N . ARG A 1 559 ? 14.075 -2.323 -27.533 1.00 77.81 559 ARG A N 1
ATOM 3898 C CA . ARG A 1 559 ? 12.672 -2.276 -27.087 1.00 77.81 559 ARG A CA 1
ATOM 3899 C C . ARG A 1 559 ? 11.848 -1.236 -27.851 1.00 77.81 559 ARG A C 1
ATOM 3901 O O . ARG A 1 559 ? 10.652 -1.451 -28.052 1.00 77.81 559 ARG A O 1
ATOM 3908 N N . ASP A 1 560 ? 12.487 -0.156 -28.275 1.00 71.19 560 ASP A N 1
ATOM 3909 C CA . ASP A 1 560 ? 11.851 0.995 -28.912 1.00 71.19 560 ASP A CA 1
ATOM 3910 C C . ASP A 1 560 ? 11.807 0.842 -30.447 1.00 71.19 560 ASP A C 1
ATOM 3912 O O . ASP A 1 560 ? 11.178 1.631 -31.153 1.00 71.19 560 ASP A O 1
ATOM 3916 N N . GLY A 1 561 ? 12.396 -0.240 -30.969 1.00 78.56 561 GLY A N 1
ATOM 3917 C CA . GLY A 1 561 ? 12.385 -0.620 -32.377 1.00 78.56 561 GLY A CA 1
ATOM 3918 C C . GLY A 1 561 ? 13.561 -0.069 -33.184 1.00 78.56 561 GLY A C 1
ATOM 3919 O O . GLY A 1 561 ? 13.556 -0.201 -34.412 1.00 78.56 561 GLY A O 1
ATOM 3920 N N . ASN A 1 562 ? 14.578 0.514 -32.543 1.00 81.69 562 ASN A N 1
ATOM 3921 C CA . ASN A 1 562 ? 15.743 1.055 -33.239 1.00 81.69 562 ASN A CA 1
ATOM 3922 C C . ASN A 1 562 ? 16.668 -0.069 -33.713 1.00 81.69 562 ASN A C 1
ATOM 3924 O O . ASN A 1 562 ? 16.913 -1.044 -33.005 1.00 81.69 562 ASN A O 1
ATOM 3928 N N . ALA A 1 563 ? 17.213 0.073 -34.923 1.00 89.50 563 ALA A N 1
ATOM 3929 C CA . ALA A 1 563 ? 18.180 -0.873 -35.473 1.00 89.50 563 ALA A CA 1
ATOM 3930 C C . ALA A 1 563 ? 19.573 -0.712 -34.837 1.00 89.50 563 ALA A C 1
ATOM 3932 O O . ALA A 1 563 ? 19.963 0.384 -34.434 1.00 89.50 563 ALA A O 1
ATOM 3933 N N . VAL A 1 564 ? 20.355 -1.798 -34.826 1.00 92.19 564 VAL A N 1
ATOM 3934 C CA . VAL A 1 564 ? 21.747 -1.784 -34.344 1.00 92.19 564 VAL A CA 1
ATOM 3935 C C . VAL A 1 564 ? 22.596 -0.782 -35.129 1.00 92.19 564 VAL A C 1
ATOM 3937 O O . VAL A 1 564 ? 22.704 -0.854 -36.356 1.00 92.19 564 VAL A O 1
ATOM 3940 N N . ASN A 1 565 ? 23.275 0.104 -34.408 1.00 90.19 565 ASN A N 1
ATOM 3941 C CA . ASN A 1 565 ? 24.270 1.003 -34.962 1.00 90.19 565 ASN A CA 1
ATOM 3942 C C . ASN A 1 565 ? 25.621 0.279 -35.104 1.00 90.19 565 ASN A C 1
ATOM 3944 O O . ASN A 1 565 ? 26.282 -0.058 -34.121 1.00 90.19 565 ASN A O 1
ATOM 3948 N N . LEU A 1 566 ? 26.041 0.061 -36.352 1.00 89.69 566 LEU A N 1
ATOM 3949 C CA . LEU A 1 566 ? 27.284 -0.640 -36.696 1.00 89.69 566 LEU A CA 1
ATOM 3950 C C . LEU A 1 566 ? 28.512 0.283 -36.804 1.00 89.69 566 LEU A C 1
ATOM 3952 O O . LEU A 1 566 ? 29.616 -0.192 -37.075 1.00 89.69 566 LEU A O 1
ATOM 3956 N N . SER A 1 567 ? 28.348 1.595 -36.618 1.00 85.56 567 SER A N 1
ATOM 3957 C CA . SER A 1 567 ? 29.454 2.549 -36.708 1.00 85.56 567 SER A CA 1
ATOM 3958 C C . SER A 1 567 ? 30.476 2.299 -35.598 1.00 85.56 567 SER A C 1
ATOM 3960 O O . SER A 1 567 ? 30.170 2.458 -34.419 1.00 85.56 567 SER A O 1
ATOM 3962 N N . GLY A 1 568 ? 31.707 1.945 -35.978 1.00 84.69 568 GLY A N 1
ATOM 3963 C CA . GLY A 1 568 ? 32.791 1.672 -35.031 1.00 84.69 568 GLY A CA 1
ATOM 3964 C C . GLY A 1 568 ? 32.644 0.355 -34.267 1.00 84.69 568 GLY A C 1
ATOM 3965 O O . GLY A 1 568 ? 33.300 0.187 -33.240 1.00 84.69 568 GLY A O 1
ATOM 3966 N N . ALA A 1 569 ? 31.798 -0.569 -34.740 1.00 89.75 569 ALA A N 1
ATOM 3967 C CA . ALA A 1 569 ? 31.676 -1.886 -34.131 1.00 89.75 569 ALA A CA 1
ATOM 3968 C C . ALA A 1 569 ? 33.052 -2.587 -34.084 1.00 89.75 569 ALA A C 1
ATOM 3970 O O . ALA A 1 569 ? 33.763 -2.595 -35.091 1.00 89.75 569 ALA A O 1
ATOM 3971 N N . PRO A 1 570 ? 33.448 -3.188 -32.947 1.00 88.69 570 PRO A N 1
ATOM 3972 C CA . PRO A 1 570 ? 34.676 -3.970 -32.880 1.00 88.69 570 PRO A CA 1
ATOM 3973 C C . PRO A 1 570 ? 34.592 -5.139 -33.861 1.00 88.69 570 PRO A C 1
ATOM 3975 O O . PRO A 1 570 ? 33.510 -5.650 -34.116 1.00 88.69 570 PRO A O 1
ATOM 3978 N N . HIS A 1 571 ? 35.720 -5.583 -34.407 1.00 89.38 571 HIS A N 1
ATOM 3979 C CA . HIS A 1 571 ? 35.763 -6.699 -35.365 1.00 89.38 571 HIS A CA 1
ATOM 3980 C C . HIS A 1 571 ? 36.530 -7.914 -34.831 1.00 89.38 571 HIS A C 1
ATOM 3982 O O . HIS A 1 571 ? 36.343 -9.028 -35.318 1.00 89.38 571 HIS A O 1
ATOM 3988 N N . GLN A 1 572 ? 37.358 -7.721 -33.805 1.00 83.69 572 GLN A N 1
ATOM 3989 C CA . GLN A 1 572 ? 38.219 -8.755 -33.240 1.00 83.69 572 GLN A CA 1
ATOM 3990 C C . GLN A 1 572 ? 37.653 -9.255 -31.903 1.00 83.69 572 GLN A C 1
ATOM 3992 O O . GLN A 1 572 ? 37.438 -8.447 -30.993 1.00 83.69 572 GLN A O 1
ATOM 3997 N N . PRO A 1 573 ? 37.412 -10.567 -31.746 1.00 84.94 573 PRO A N 1
ATOM 3998 C CA . PRO A 1 573 ? 37.269 -11.174 -30.432 1.00 84.94 573 PRO A CA 1
ATOM 3999 C C . PRO A 1 573 ? 38.560 -11.010 -29.620 1.00 84.94 573 PRO A C 1
ATOM 4001 O O . PRO A 1 573 ? 39.650 -11.015 -30.181 1.00 84.94 573 PRO A O 1
ATOM 4004 N N . ALA A 1 574 ? 38.460 -10.891 -28.295 1.00 75.44 574 ALA A N 1
ATOM 4005 C CA . ALA A 1 574 ? 39.652 -10.828 -27.444 1.00 75.44 574 ALA A CA 1
ATOM 4006 C C . ALA A 1 574 ? 40.534 -12.090 -27.590 1.00 75.44 574 ALA A C 1
ATOM 4008 O O . ALA A 1 574 ? 40.003 -13.198 -27.631 1.00 75.44 574 ALA A O 1
ATOM 4009 N N . GLY A 1 575 ? 41.864 -11.934 -27.584 1.00 77.69 575 GLY A N 1
ATOM 4010 C CA . GLY A 1 575 ? 42.828 -13.033 -27.759 1.00 77.69 575 GLY A CA 1
ATOM 4011 C C . GLY A 1 575 ? 43.265 -13.230 -29.216 1.00 77.69 575 GLY A C 1
ATOM 4012 O O . GLY A 1 575 ? 42.930 -12.421 -30.066 1.00 77.69 575 GLY A O 1
ATOM 4013 N N . THR A 1 576 ? 44.036 -14.290 -29.493 1.00 86.44 576 THR A N 1
ATOM 4014 C CA . THR A 1 576 ? 44.441 -14.656 -30.867 1.00 86.44 576 THR A CA 1
ATOM 4015 C C . THR A 1 576 ? 43.911 -16.040 -31.225 1.00 86.44 576 THR A C 1
ATOM 4017 O O . THR A 1 576 ? 44.351 -17.054 -30.668 1.00 86.44 576 THR A O 1
ATOM 4020 N N . LEU A 1 577 ? 42.979 -16.102 -32.172 1.00 89.88 577 LEU A N 1
ATOM 4021 C CA . LEU A 1 577 ? 42.284 -17.326 -32.557 1.00 89.88 577 LEU A CA 1
ATOM 4022 C C . LEU A 1 577 ? 42.619 -17.731 -33.992 1.00 89.88 577 LEU A C 1
ATOM 4024 O O . LEU A 1 577 ? 42.013 -17.261 -34.951 1.00 89.88 577 LEU A O 1
ATOM 4028 N N . ALA A 1 578 ? 43.547 -18.670 -34.157 1.00 91.38 578 ALA A N 1
ATOM 4029 C CA . ALA A 1 578 ? 43.924 -19.143 -35.483 1.00 91.38 578 ALA A CA 1
ATOM 4030 C C . ALA A 1 578 ? 42.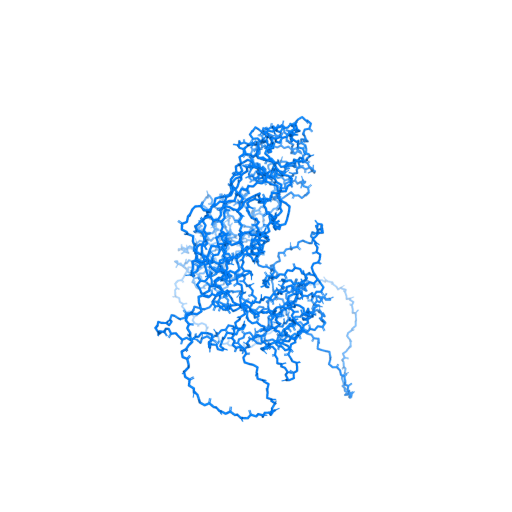961 -20.228 -35.996 1.00 91.38 578 ALA A C 1
ATOM 4032 O O . ALA A 1 578 ? 42.736 -21.248 -35.339 1.00 91.38 578 ALA A O 1
ATOM 4033 N N . ILE A 1 579 ? 42.478 -20.066 -37.228 1.00 92.56 579 ILE A N 1
ATOM 4034 C CA . ILE A 1 579 ? 41.759 -21.099 -37.980 1.00 92.56 579 ILE A CA 1
ATOM 4035 C C . ILE A 1 579 ? 42.720 -21.733 -38.981 1.00 92.56 579 ILE A C 1
ATOM 4037 O O . ILE A 1 579 ? 43.240 -21.063 -39.878 1.00 92.56 579 ILE A O 1
ATOM 4041 N N . ARG A 1 580 ? 42.984 -23.035 -38.825 1.00 84.19 580 ARG A N 1
ATOM 4042 C CA . ARG A 1 580 ? 43.916 -23.775 -39.688 1.00 84.19 580 ARG A CA 1
ATOM 4043 C C . ARG A 1 580 ? 43.327 -25.099 -40.144 1.00 84.19 580 ARG A C 1
ATOM 4045 O O . ARG A 1 580 ? 42.961 -25.945 -39.337 1.00 84.19 580 ARG A O 1
ATOM 4052 N N . THR A 1 581 ? 43.368 -25.337 -41.448 1.00 62.72 581 THR A N 1
ATOM 4053 C CA . THR A 1 581 ? 43.136 -26.662 -42.028 1.00 62.72 581 THR A CA 1
ATOM 4054 C C . THR A 1 581 ? 44.480 -27.353 -42.281 1.00 62.72 581 THR A C 1
ATOM 4056 O O . THR A 1 581 ? 45.222 -26.934 -43.175 1.00 62.72 581 THR A O 1
ATOM 4059 N N . GLY A 1 582 ? 44.812 -28.401 -41.523 1.00 49.53 582 GLY A N 1
ATOM 4060 C CA . GLY A 1 582 ? 45.993 -29.224 -41.797 1.00 49.53 582 GLY A CA 1
ATOM 4061 C C . GLY A 1 582 ? 46.203 -30.349 -40.788 1.00 49.53 582 GLY A C 1
ATOM 4062 O O . GLY A 1 582 ? 46.313 -30.097 -39.593 1.00 49.53 582 GLY A O 1
ATOM 4063 N N . SER A 1 583 ? 46.235 -31.577 -41.305 1.00 37.38 583 SER A N 1
ATOM 4064 C CA . SER A 1 583 ? 46.373 -32.861 -40.620 1.00 37.38 583 SER A CA 1
ATOM 4065 C C . SER A 1 583 ? 47.443 -32.890 -39.528 1.00 37.38 583 SER A C 1
ATOM 4067 O O . SER A 1 583 ? 48.522 -32.323 -39.686 1.00 37.38 583 SER A O 1
ATOM 4069 N N . SER A 1 584 ? 47.137 -33.629 -38.458 1.00 40.88 584 SER A N 1
ATOM 4070 C CA . SER A 1 584 ? 48.073 -34.131 -37.449 1.00 40.88 584 SER A CA 1
ATOM 4071 C C . SER A 1 584 ? 49.487 -34.332 -38.008 1.00 40.88 584 SER A C 1
ATOM 4073 O O . SER A 1 584 ? 49.7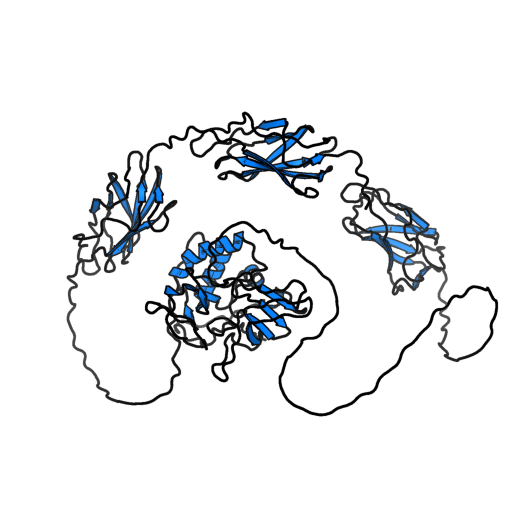57 -35.309 -38.699 1.00 40.88 584 SER A O 1
ATOM 4075 N N . ASN A 1 585 ? 50.390 -33.435 -37.636 1.00 32.88 585 ASN A N 1
ATOM 4076 C CA . ASN A 1 585 ? 51.750 -33.800 -37.281 1.00 32.88 585 ASN A CA 1
ATOM 4077 C C . ASN A 1 585 ? 52.126 -32.953 -36.073 1.00 32.88 585 ASN A C 1
ATOM 4079 O O . ASN A 1 585 ? 52.560 -31.806 -36.170 1.00 32.88 585 ASN A O 1
ATOM 4083 N N . GLN A 1 586 ? 51.875 -33.553 -34.916 1.00 38.69 586 GLN A N 1
ATOM 4084 C CA . GLN A 1 586 ? 52.337 -33.123 -33.613 1.00 38.69 586 GLN A CA 1
ATOM 4085 C C . GLN A 1 586 ? 53.873 -33.062 -33.643 1.00 38.69 586 GLN A C 1
ATOM 4087 O O . GLN A 1 586 ? 54.559 -34.038 -33.360 1.00 38.69 586 GLN A O 1
ATOM 4092 N N . ARG A 1 587 ? 54.441 -31.912 -34.022 1.00 32.88 587 ARG A N 1
ATOM 4093 C CA . ARG A 1 587 ? 55.822 -31.589 -33.661 1.00 32.88 587 ARG A CA 1
ATOM 4094 C C . ARG A 1 587 ? 55.796 -31.133 -32.212 1.00 32.88 587 ARG A C 1
ATOM 4096 O O . ARG A 1 587 ? 55.458 -29.994 -31.908 1.00 32.88 587 ARG A O 1
ATOM 4103 N N . THR A 1 588 ? 56.122 -32.063 -31.327 1.00 39.00 588 THR A N 1
ATOM 4104 C CA . THR A 1 588 ? 56.498 -31.800 -29.942 1.00 39.00 588 THR A CA 1
ATOM 4105 C C . THR A 1 588 ? 57.663 -30.809 -29.951 1.00 39.00 588 THR A C 1
ATOM 4107 O O . THR A 1 588 ? 58.784 -31.170 -30.302 1.00 39.00 588 THR A O 1
ATOM 4110 N N . ALA A 1 589 ? 57.399 -29.543 -29.631 1.00 30.33 589 ALA A N 1
ATOM 4111 C CA . ALA A 1 589 ? 58.443 -28.586 -29.300 1.00 30.33 589 ALA A CA 1
ATOM 4112 C C . ALA A 1 589 ? 58.606 -28.606 -27.779 1.00 30.33 589 ALA A C 1
ATOM 4114 O O . ALA A 1 589 ? 57.841 -27.993 -27.039 1.00 30.33 589 ALA A O 1
ATOM 4115 N N . THR A 1 590 ? 59.581 -29.397 -27.339 1.00 27.52 590 THR A N 1
ATOM 4116 C CA . THR A 1 590 ? 60.174 -29.352 -26.006 1.00 27.52 590 THR A CA 1
ATOM 4117 C C . THR A 1 590 ? 60.539 -27.909 -25.668 1.00 27.52 590 THR A C 1
ATOM 4119 O O . THR A 1 590 ? 61.288 -27.269 -26.408 1.00 27.52 590 THR A O 1
ATOM 4122 N N . VAL A 1 591 ? 60.015 -27.395 -24.556 1.00 30.83 591 VAL A N 1
ATOM 4123 C CA . VAL A 1 591 ? 60.459 -26.125 -23.979 1.00 30.83 591 VAL A CA 1
ATOM 4124 C C . VAL A 1 591 ? 61.858 -26.353 -23.409 1.00 30.83 591 VAL A C 1
ATOM 4126 O O . VAL A 1 591 ? 62.000 -26.906 -22.323 1.00 30.83 591 VAL A O 1
ATOM 4129 N N . ASN A 1 592 ? 62.885 -25.954 -24.157 1.00 28.98 592 ASN A N 1
ATOM 4130 C CA . ASN A 1 592 ? 64.218 -25.724 -23.612 1.00 28.98 592 ASN A CA 1
ATOM 4131 C C . ASN A 1 592 ? 64.364 -24.228 -23.344 1.00 28.98 592 ASN A C 1
ATOM 4133 O O . ASN A 1 592 ? 64.431 -23.413 -24.262 1.00 28.98 592 ASN A O 1
ATOM 4137 N N . SER A 1 593 ? 64.402 -23.883 -22.066 1.00 36.31 593 SER A N 1
ATOM 4138 C CA . SER A 1 593 ? 64.794 -22.577 -21.556 1.00 36.31 593 SER A CA 1
ATOM 4139 C C . SER A 1 593 ? 66.313 -22.424 -21.681 1.00 36.31 593 SER A C 1
ATOM 4141 O O . SER A 1 593 ? 67.054 -23.092 -20.964 1.00 36.31 593 SER A O 1
ATOM 4143 N N . SER A 1 594 ? 66.791 -21.517 -22.538 1.00 29.33 594 SER A N 1
ATOM 4144 C CA . SER A 1 594 ? 68.132 -20.932 -22.398 1.00 29.33 594 SER A CA 1
ATOM 4145 C C . SER A 1 594 ? 68.244 -19.544 -23.049 1.00 29.33 594 SER A C 1
ATOM 4147 O O . SER A 1 594 ? 68.024 -19.363 -24.240 1.00 29.33 594 SER A O 1
ATOM 4149 N N . ILE A 1 595 ? 68.582 -18.619 -22.160 1.00 30.69 595 ILE A N 1
ATOM 4150 C CA . ILE A 1 595 ? 69.012 -17.213 -22.161 1.00 30.69 595 ILE A CA 1
ATOM 4151 C C . ILE A 1 595 ? 69.952 -16.747 -23.308 1.00 30.69 595 ILE A C 1
ATOM 4153 O O . ILE A 1 595 ? 70.827 -17.503 -23.720 1.00 30.69 595 ILE A O 1
ATOM 4157 N N . ALA A 1 596 ? 69.839 -15.439 -23.629 1.00 26.31 596 ALA A N 1
ATOM 4158 C CA . ALA A 1 596 ? 70.773 -14.513 -24.325 1.00 26.31 596 ALA A CA 1
ATOM 4159 C C . ALA A 1 596 ? 70.867 -14.650 -25.872 1.00 26.31 596 ALA A C 1
ATOM 4161 O O . ALA A 1 596 ? 70.709 -15.742 -26.392 1.00 26.31 596 ALA A O 1
ATOM 4162 N N . ASP A 1 597 ? 71.070 -13.615 -26.703 1.00 25.08 597 ASP A N 1
ATOM 4163 C CA . ASP A 1 597 ? 71.781 -12.341 -26.529 1.00 25.08 597 ASP A CA 1
ATOM 4164 C C . ASP A 1 597 ? 71.457 -11.315 -27.662 1.00 25.08 597 ASP A C 1
ATOM 4166 O O . ASP A 1 597 ? 71.031 -11.703 -28.747 1.00 25.08 597 ASP A O 1
ATOM 4170 N N . LEU A 1 598 ? 71.693 -10.028 -27.363 1.00 24.81 598 LEU A N 1
ATOM 4171 C CA . LEU A 1 598 ? 72.014 -8.842 -28.192 1.00 24.81 598 LEU A CA 1
ATOM 4172 C C . LEU A 1 598 ? 71.639 -8.749 -29.697 1.00 24.81 598 LEU A C 1
ATOM 4174 O O . LEU A 1 598 ? 72.160 -9.487 -30.527 1.00 24.81 598 LEU A O 1
ATOM 4178 N N . ALA A 1 599 ? 70.931 -7.665 -30.073 1.00 24.56 599 ALA A N 1
ATOM 4179 C CA . ALA A 1 599 ? 71.472 -6.526 -30.859 1.00 24.56 599 ALA A CA 1
ATOM 4180 C C . ALA A 1 599 ? 70.362 -5.575 -31.394 1.00 24.56 599 ALA A C 1
ATOM 4182 O O . ALA A 1 599 ? 69.409 -6.003 -32.037 1.00 24.56 599 ALA A O 1
ATOM 4183 N N . ALA A 1 600 ? 70.517 -4.268 -31.145 1.00 24.05 600 ALA A N 1
ATOM 4184 C CA . ALA A 1 600 ? 69.768 -3.144 -31.751 1.00 24.05 600 ALA A CA 1
ATOM 4185 C C . ALA A 1 600 ? 70.365 -2.767 -33.146 1.00 24.05 600 ALA A C 1
ATOM 4187 O O . ALA A 1 600 ? 71.321 -3.445 -33.530 1.00 24.05 600 ALA A O 1
ATOM 4188 N N . PRO A 1 601 ? 69.975 -1.686 -33.889 1.00 38.75 601 PRO A N 1
ATOM 4189 C CA . PRO A 1 601 ? 68.964 -0.628 -33.649 1.00 38.75 601 PRO A CA 1
ATOM 4190 C C . PRO A 1 601 ? 68.147 -0.168 -34.902 1.00 38.75 601 PRO A C 1
ATOM 4192 O O . PRO A 1 601 ? 68.451 -0.550 -36.026 1.00 38.75 601 PRO A O 1
ATOM 4195 N N . ALA A 1 602 ? 67.177 0.748 -34.727 1.00 25.58 602 ALA A N 1
ATOM 4196 C CA . ALA A 1 602 ? 67.018 1.953 -35.570 1.00 25.58 602 ALA A CA 1
ATOM 4197 C C . ALA A 1 602 ? 66.039 2.972 -34.942 1.00 25.58 602 ALA A C 1
ATOM 4199 O O . ALA A 1 602 ? 65.017 2.627 -34.362 1.00 25.58 602 ALA A O 1
ATOM 4200 N N . THR A 1 603 ? 66.429 4.235 -35.061 1.00 25.77 603 THR A N 1
ATOM 4201 C CA . THR A 1 603 ? 65.981 5.487 -34.433 1.00 25.77 603 THR A CA 1
ATOM 4202 C C . THR A 1 603 ? 64.699 6.103 -35.000 1.00 25.77 603 THR A C 1
ATOM 4204 O O . THR A 1 603 ? 64.558 6.111 -36.217 1.00 25.77 603 THR A O 1
ATOM 4207 N N . LEU A 1 604 ? 63.928 6.822 -34.164 1.00 26.55 604 LEU A N 1
ATOM 4208 C CA . LEU A 1 604 ? 63.382 8.157 -34.485 1.00 26.55 604 LEU A CA 1
ATOM 4209 C C . LEU A 1 604 ? 63.341 9.063 -33.223 1.00 26.55 604 LEU A C 1
ATOM 4211 O O . LEU A 1 604 ? 62.730 8.715 -32.217 1.00 26.55 604 LEU A O 1
ATOM 4215 N N . GLN A 1 605 ? 64.044 10.203 -33.313 1.00 24.16 605 GLN A N 1
ATOM 4216 C CA . GLN A 1 605 ? 63.933 11.459 -32.527 1.00 24.16 605 GLN A CA 1
ATOM 4217 C C . GLN A 1 605 ? 62.501 12.037 -32.596 1.00 24.16 605 GLN A C 1
ATOM 4219 O O . GLN A 1 605 ? 61.791 11.698 -33.534 1.00 24.16 605 GLN A O 1
ATOM 4224 N N . ALA A 1 606 ? 61.979 12.961 -31.780 1.00 25.02 606 ALA A N 1
ATOM 4225 C CA . ALA A 1 606 ? 62.329 13.811 -30.624 1.00 25.02 606 ALA A CA 1
ATOM 4226 C C . ALA A 1 606 ? 60.953 14.149 -29.962 1.00 25.02 606 ALA A C 1
ATOM 4228 O O . ALA A 1 606 ? 59.923 13.918 -30.588 1.00 25.02 606 ALA A O 1
ATOM 4229 N N . ASP A 1 607 ? 60.779 14.611 -28.727 1.00 24.64 607 ASP A N 1
ATOM 4230 C CA . ASP A 1 607 ? 61.294 15.831 -28.102 1.00 24.64 607 ASP A CA 1
ATOM 4231 C C . ASP A 1 607 ? 60.929 15.805 -26.602 1.00 24.64 607 ASP A C 1
ATOM 4233 O O . ASP A 1 607 ? 59.970 15.156 -26.179 1.00 24.64 607 ASP A O 1
ATOM 4237 N N . ALA A 1 608 ? 61.738 16.490 -25.806 1.00 25.72 608 ALA A N 1
ATOM 4238 C CA . ALA A 1 608 ? 61.707 16.559 -24.362 1.00 25.72 608 ALA A CA 1
ATOM 4239 C C . ALA A 1 608 ? 60.972 17.809 -23.865 1.00 25.72 608 ALA A C 1
ATOM 4241 O O . ALA A 1 608 ? 61.130 18.889 -24.415 1.00 25.72 608 ALA A O 1
ATOM 4242 N N . SER A 1 609 ? 60.354 17.710 -22.690 1.00 26.17 609 SER A N 1
ATOM 4243 C CA . SER A 1 609 ? 60.536 18.746 -21.666 1.00 26.17 609 SER A CA 1
ATOM 4244 C C . SER A 1 609 ? 60.174 18.198 -20.291 1.00 26.17 609 SER A C 1
ATOM 4246 O O . SER A 1 609 ? 59.028 17.846 -20.017 1.00 26.17 609 SER A O 1
ATOM 4248 N N . ALA A 1 610 ? 61.196 18.118 -19.446 1.00 26.36 610 ALA A N 1
ATOM 4249 C CA . ALA A 1 610 ? 61.138 17.749 -18.044 1.00 26.36 610 ALA A CA 1
ATOM 4250 C C . ALA A 1 610 ? 60.622 18.900 -17.166 1.00 26.36 610 ALA A C 1
ATOM 4252 O O . ALA A 1 610 ? 60.865 20.066 -17.468 1.00 26.36 610 ALA A O 1
ATOM 4253 N N . ALA A 1 611 ? 60.063 18.555 -16.006 1.00 25.47 611 ALA A N 1
ATOM 4254 C CA . ALA A 1 611 ? 60.297 19.303 -14.773 1.00 25.47 611 ALA A CA 1
ATOM 4255 C C . ALA A 1 611 ? 60.199 18.353 -13.564 1.00 25.47 611 ALA A C 1
ATOM 4257 O O . ALA A 1 611 ? 59.149 17.795 -13.259 1.00 25.47 611 ALA A O 1
ATOM 4258 N N . SER A 1 612 ? 61.357 18.157 -12.937 1.00 24.38 612 SER A N 1
ATOM 4259 C CA . SER A 1 612 ? 61.640 17.608 -11.604 1.00 24.38 612 SER A CA 1
ATOM 4260 C C . SER A 1 612 ? 61.009 18.493 -10.501 1.00 24.38 612 SER A C 1
ATOM 4262 O O . SER A 1 612 ? 60.543 19.586 -10.802 1.00 24.38 612 SER A O 1
ATOM 4264 N N . VAL A 1 613 ? 60.895 18.143 -9.211 1.00 25.42 613 VAL A N 1
ATOM 4265 C CA . VAL A 1 613 ? 61.872 17.655 -8.205 1.00 25.42 613 VAL A CA 1
ATOM 4266 C C . VAL A 1 613 ? 61.079 17.255 -6.903 1.00 25.42 613 VAL A C 1
ATOM 4268 O O . VAL A 1 613 ? 59.877 17.500 -6.861 1.00 25.42 613 VAL A O 1
ATOM 4271 N N . PRO A 1 614 ? 61.682 16.770 -5.789 1.00 31.05 614 PRO A N 1
ATOM 4272 C CA . PRO A 1 614 ? 61.983 15.378 -5.442 1.00 31.05 614 PRO A CA 1
ATOM 4273 C C . PRO A 1 614 ? 61.284 14.845 -4.162 1.00 31.05 614 PRO A C 1
ATOM 4275 O O . PRO A 1 614 ? 60.680 15.565 -3.372 1.00 31.05 614 PRO A O 1
ATOM 4278 N N . SER A 1 615 ? 61.498 13.549 -3.929 1.00 25.06 615 SER A N 1
ATOM 4279 C CA . SER A 1 615 ? 61.346 12.817 -2.668 1.00 25.06 615 SER A CA 1
ATOM 4280 C C . SER A 1 615 ? 62.340 13.244 -1.579 1.00 25.06 615 SER A C 1
ATOM 4282 O O . SER A 1 615 ? 63.486 13.551 -1.899 1.00 25.06 615 SER A O 1
ATOM 4284 N N . ASN A 1 616 ? 61.976 13.064 -0.304 1.00 24.00 616 ASN A N 1
ATOM 4285 C CA . ASN A 1 616 ? 62.908 12.543 0.702 1.00 24.00 616 ASN A CA 1
ATOM 4286 C C . ASN A 1 616 ? 62.183 11.664 1.735 1.00 24.00 616 ASN A C 1
ATOM 4288 O O . ASN A 1 616 ? 61.084 11.967 2.191 1.00 24.00 616 ASN A O 1
ATOM 4292 N N . THR A 1 617 ? 62.832 10.541 2.019 1.00 24.89 617 THR A N 1
ATOM 4293 C CA . THR A 1 617 ? 62.413 9.327 2.734 1.00 24.89 617 THR A CA 1
ATOM 4294 C C . THR A 1 617 ? 62.846 9.349 4.230 1.00 24.89 617 THR A C 1
ATOM 4296 O O . THR A 1 617 ? 63.406 10.352 4.668 1.00 24.89 617 THR A O 1
ATOM 4299 N N . PRO A 1 618 ? 62.553 8.306 5.047 1.00 39.66 618 PRO A N 1
ATOM 4300 C CA . PRO A 1 618 ? 62.080 8.412 6.436 1.00 39.66 618 PRO A CA 1
ATOM 4301 C C . PRO A 1 618 ? 63.092 7.945 7.503 1.00 39.66 618 PRO A C 1
ATOM 4303 O O . PRO A 1 618 ? 64.055 7.263 7.167 1.00 39.66 618 PRO A O 1
ATOM 4306 N N . THR A 1 619 ? 62.789 8.165 8.793 1.00 24.61 619 THR A N 1
ATOM 4307 C CA . THR A 1 619 ? 63.345 7.396 9.932 1.00 24.61 619 THR A CA 1
ATOM 4308 C C . THR A 1 619 ? 62.416 7.393 11.172 1.00 24.61 619 THR A C 1
ATOM 4310 O O . THR A 1 619 ? 61.929 8.429 11.612 1.00 24.61 619 THR A O 1
ATOM 4313 N N . THR A 1 620 ? 62.176 6.201 11.733 1.00 24.88 620 THR A N 1
ATOM 4314 C CA . THR A 1 620 ? 61.610 5.862 13.075 1.00 24.88 620 THR A CA 1
ATOM 4315 C C . THR A 1 620 ? 62.748 5.778 14.139 1.00 24.88 620 THR A C 1
ATOM 4317 O O . THR A 1 620 ? 63.886 5.944 13.693 1.00 24.88 620 THR A O 1
ATOM 4320 N N . PRO A 1 621 ? 62.600 5.424 15.460 1.00 33.47 621 PRO A N 1
ATOM 4321 C CA . PRO A 1 621 ? 61.439 5.044 16.311 1.00 33.47 621 PRO A CA 1
ATOM 4322 C C . PRO A 1 621 ? 61.404 5.590 17.793 1.00 33.47 621 PRO A C 1
ATOM 4324 O O . PRO A 1 621 ? 62.375 6.123 18.311 1.00 33.47 621 PRO A O 1
ATOM 4327 N N . SER A 1 622 ? 60.262 5.342 18.467 1.00 25.45 622 SER A N 1
ATOM 4328 C CA . SER A 1 622 ? 59.983 5.056 19.909 1.00 25.45 622 SER A CA 1
ATOM 4329 C C . SER A 1 622 ? 60.435 5.957 21.085 1.00 25.45 622 SER A C 1
ATOM 4331 O O . SER A 1 622 ? 61.626 6.043 21.371 1.00 25.45 622 SER A O 1
ATOM 4333 N N . SER A 1 623 ? 59.459 6.362 21.923 1.00 23.36 623 SER A N 1
ATOM 4334 C CA . SER A 1 623 ? 59.456 6.142 23.392 1.00 23.36 623 SER A CA 1
ATOM 4335 C C . SER A 1 623 ? 58.078 6.422 24.042 1.00 23.36 623 SER A C 1
ATOM 4337 O O . SER A 1 623 ? 57.502 7.483 23.825 1.00 23.36 623 SER A O 1
ATOM 4339 N N . ASP A 1 624 ? 57.630 5.462 24.862 1.00 24.28 624 ASP A N 1
ATOM 4340 C CA . ASP A 1 624 ? 56.778 5.540 26.069 1.00 24.28 624 ASP A CA 1
ATOM 4341 C C . ASP A 1 624 ? 55.260 5.851 26.032 1.00 24.28 624 ASP A C 1
ATOM 4343 O O . ASP A 1 624 ? 54.794 6.986 26.046 1.00 24.28 624 ASP A O 1
ATOM 4347 N N . LEU A 1 625 ? 54.487 4.753 26.100 1.00 23.72 625 LEU A N 1
ATOM 4348 C CA . LEU A 1 625 ? 53.506 4.397 27.148 1.00 23.72 625 LEU A CA 1
ATOM 4349 C C . LEU A 1 625 ? 52.948 5.541 28.031 1.00 23.72 625 LEU A C 1
ATOM 4351 O O . LEU A 1 625 ? 53.585 5.917 29.010 1.00 23.72 625 LEU A O 1
ATOM 4355 N N . ASN A 1 626 ? 51.696 5.969 27.805 1.00 22.89 626 ASN A N 1
ATOM 4356 C CA . ASN A 1 626 ? 50.521 5.554 28.602 1.00 22.89 626 ASN A CA 1
ATOM 4357 C C . ASN A 1 626 ? 49.213 6.228 28.109 1.00 22.89 626 ASN A C 1
ATOM 4359 O O . ASN A 1 626 ? 49.196 7.418 27.817 1.00 22.89 626 ASN A O 1
ATOM 4363 N N . ALA A 1 627 ? 48.114 5.467 28.178 1.00 24.58 627 ALA A N 1
ATOM 4364 C CA . ALA A 1 627 ? 46.706 5.886 28.267 1.00 24.58 627 ALA A CA 1
ATOM 4365 C C . ALA A 1 627 ? 45.854 6.186 26.999 1.00 24.58 627 ALA A C 1
ATOM 4367 O O . ALA A 1 627 ? 46.052 7.145 26.263 1.00 24.58 627 ALA A O 1
ATOM 4368 N N . GLN A 1 628 ? 44.761 5.407 26.943 1.00 25.11 628 GLN A N 1
ATOM 4369 C CA . GLN A 1 628 ? 43.425 5.649 26.370 1.00 25.11 628 GLN A CA 1
ATOM 4370 C C . GLN A 1 628 ? 43.118 5.175 24.940 1.00 25.11 628 GLN A C 1
ATOM 4372 O O . GLN A 1 628 ? 43.331 5.841 23.931 1.00 25.11 628 GLN A O 1
ATOM 4377 N N . MET A 1 629 ? 42.490 3.995 24.933 1.00 24.91 629 MET A N 1
ATOM 4378 C CA . MET A 1 629 ? 41.797 3.327 23.839 1.00 24.91 629 MET A CA 1
ATOM 4379 C C . MET A 1 629 ? 40.810 4.253 23.113 1.00 24.91 629 MET A C 1
ATOM 4381 O O . MET A 1 629 ? 39.763 4.619 23.644 1.00 24.91 629 MET A O 1
ATOM 4385 N N . ARG A 1 630 ? 41.112 4.543 21.849 1.00 24.39 630 ARG A N 1
ATOM 4386 C CA . ARG A 1 630 ? 40.135 4.869 20.807 1.00 24.39 630 ARG A CA 1
ATOM 4387 C C . ARG A 1 630 ? 40.391 3.893 19.663 1.00 24.39 630 ARG A C 1
ATOM 4389 O O . ARG A 1 630 ? 41.419 3.985 19.003 1.00 24.39 630 ARG A O 1
ATOM 4396 N N . GLY A 1 631 ? 39.505 2.916 19.490 1.00 25.59 631 GLY A N 1
ATOM 4397 C CA . GLY A 1 631 ? 39.555 1.997 18.357 1.00 25.59 631 GLY A CA 1
ATOM 4398 C C . GLY A 1 631 ? 38.932 2.656 17.131 1.00 25.59 631 GLY A C 1
ATOM 4399 O O . GLY A 1 631 ? 37.720 2.839 17.080 1.00 25.59 631 GLY A O 1
ATOM 4400 N N . THR A 1 632 ? 39.767 3.035 16.170 1.00 21.78 632 THR A N 1
ATOM 4401 C CA . THR A 1 632 ? 39.371 3.425 14.811 1.00 21.78 632 THR A CA 1
ATOM 4402 C C . THR A 1 632 ? 39.289 2.150 13.969 1.00 21.78 632 THR A C 1
ATOM 4404 O O . THR A 1 632 ? 40.241 1.373 13.969 1.00 21.78 632 THR A O 1
ATOM 4407 N N . ILE A 1 633 ? 38.178 1.911 13.267 1.00 27.61 633 ILE A N 1
ATOM 4408 C CA . ILE A 1 633 ? 38.075 0.823 12.281 1.00 27.61 633 ILE A CA 1
ATOM 4409 C C . ILE A 1 633 ? 38.522 1.386 10.929 1.00 27.61 633 ILE A C 1
ATOM 4411 O O . ILE A 1 633 ? 37.870 2.282 10.393 1.00 27.61 633 ILE A O 1
ATOM 4415 N N . ASP A 1 634 ? 39.642 0.882 10.414 1.00 26.38 634 ASP A N 1
ATOM 4416 C CA . ASP A 1 634 ? 40.213 1.259 9.119 1.00 26.38 634 ASP A CA 1
ATOM 4417 C C . ASP A 1 634 ? 39.780 0.298 7.991 1.00 26.38 634 ASP A C 1
ATOM 4419 O O . ASP A 1 634 ? 39.356 -0.832 8.226 1.00 26.38 634 ASP A O 1
ATOM 4423 N N . ALA A 1 635 ? 39.848 0.811 6.764 1.00 28.52 635 ALA A N 1
ATOM 4424 C CA . ALA A 1 635 ? 39.162 0.386 5.540 1.00 28.52 635 ALA A CA 1
ATOM 4425 C C . ALA A 1 635 ? 39.305 -1.082 5.064 1.00 28.52 635 ALA A C 1
ATOM 4427 O O . ALA A 1 635 ? 40.368 -1.692 5.146 1.00 28.52 635 ALA A O 1
ATOM 4428 N N . LEU A 1 636 ? 38.261 -1.574 4.374 1.00 28.97 636 LEU A N 1
ATOM 4429 C CA . LEU A 1 636 ? 38.333 -2.695 3.426 1.00 28.97 636 LEU A CA 1
ATOM 4430 C C . LEU A 1 636 ? 37.744 -2.295 2.064 1.00 28.97 636 LEU A C 1
ATOM 4432 O O . LEU A 1 636 ? 36.737 -1.592 1.980 1.00 28.97 636 LEU A O 1
ATOM 4436 N N . GLY A 1 637 ? 38.467 -2.708 1.019 1.00 23.83 637 GLY A N 1
ATOM 4437 C CA . GLY A 1 637 ? 38.363 -2.288 -0.377 1.00 23.83 637 GLY A CA 1
ATOM 4438 C C . GLY A 1 637 ? 37.083 -2.681 -1.114 1.00 23.83 637 GLY A C 1
ATOM 4439 O O . GLY A 1 637 ? 36.252 -3.449 -0.640 1.00 23.83 637 GLY A O 1
ATOM 4440 N N . GLY A 1 638 ? 36.927 -2.071 -2.289 1.00 27.38 638 GLY A N 1
ATOM 4441 C CA . GLY A 1 638 ? 35.664 -1.982 -3.008 1.00 27.38 638 GLY A CA 1
ATOM 4442 C C . GLY A 1 638 ? 35.192 -3.239 -3.732 1.00 27.38 638 GLY A C 1
ATOM 4443 O O . GLY A 1 638 ? 35.992 -4.006 -4.257 1.00 27.38 638 GLY A O 1
ATOM 4444 N N . GLN A 1 639 ? 33.863 -3.346 -3.845 1.00 23.69 639 GLN A N 1
ATOM 4445 C CA . GLN A 1 639 ? 33.128 -3.744 -5.049 1.00 23.69 639 GLN A CA 1
ATOM 4446 C C . GLN A 1 639 ? 31.609 -3.491 -4.890 1.00 23.69 639 GLN A C 1
ATOM 4448 O O . GLN A 1 639 ? 31.052 -3.682 -3.817 1.00 23.69 639 GLN A O 1
ATOM 4453 N N . MET A 1 640 ? 31.004 -3.048 -6.002 1.00 21.39 640 MET A N 1
ATOM 4454 C CA . MET A 1 640 ? 29.583 -2.940 -6.402 1.00 21.39 640 MET A CA 1
ATOM 4455 C C . MET A 1 640 ? 28.530 -2.349 -5.441 1.00 21.39 640 MET A C 1
ATOM 4457 O O . MET A 1 640 ? 28.008 -2.997 -4.541 1.00 21.39 640 MET A O 1
ATOM 4461 N N . THR A 1 641 ? 28.112 -1.126 -5.780 1.00 21.77 641 THR A N 1
ATOM 4462 C CA . THR A 1 641 ? 26.911 -0.441 -5.288 1.00 21.77 641 THR A CA 1
ATOM 4463 C C . THR A 1 641 ? 25.682 -0.892 -6.086 1.00 21.77 641 THR A C 1
ATOM 4465 O O . THR A 1 641 ? 25.598 -0.608 -7.278 1.00 21.77 641 THR A O 1
ATOM 4468 N N . LEU A 1 642 ? 24.701 -1.519 -5.431 1.00 21.31 642 LEU A N 1
ATOM 4469 C CA . LEU A 1 642 ? 23.311 -1.545 -5.899 1.00 21.31 642 LEU A CA 1
ATOM 4470 C C . LEU A 1 642 ? 22.505 -0.671 -4.929 1.00 21.31 642 LEU A C 1
ATOM 4472 O O . LEU A 1 642 ? 22.192 -1.085 -3.817 1.00 21.31 642 LEU A O 1
ATOM 4476 N N . GLY A 1 643 ? 22.303 0.593 -5.301 1.00 21.66 643 GLY A N 1
ATOM 4477 C CA . GLY A 1 643 ? 21.634 1.590 -4.468 1.00 21.66 643 GLY A CA 1
ATOM 4478 C C . GLY A 1 643 ? 20.180 1.773 -4.886 1.00 21.66 643 GLY A C 1
ATOM 4479 O O . GLY A 1 643 ? 19.916 2.146 -6.025 1.00 21.66 643 GLY A O 1
ATOM 4480 N N . TYR A 1 644 ? 19.255 1.567 -3.950 1.00 21.27 644 TYR A N 1
ATOM 4481 C CA . TYR A 1 644 ? 17.931 2.181 -3.989 1.00 21.27 644 TYR A CA 1
ATOM 4482 C C . TYR A 1 644 ? 18.013 3.517 -3.241 1.00 21.27 644 TYR A C 1
ATOM 4484 O O . TYR A 1 644 ? 18.450 3.570 -2.090 1.00 21.27 644 TYR A O 1
ATOM 4492 N N . SER A 1 645 ? 17.639 4.608 -3.904 1.00 21.73 645 SER A N 1
ATOM 4493 C CA . SER A 1 645 ? 17.563 5.942 -3.313 1.00 21.73 645 SER A CA 1
ATOM 4494 C C . SER A 1 645 ? 16.208 6.128 -2.629 1.00 21.73 645 SER A C 1
ATOM 4496 O O . SER A 1 645 ? 15.228 6.483 -3.280 1.00 21.73 645 SER A O 1
ATOM 4498 N N . GLY A 1 646 ? 16.145 5.914 -1.316 1.00 23.38 646 GLY A N 1
ATOM 4499 C CA . GLY A 1 646 ? 15.029 6.403 -0.509 1.00 23.38 646 GLY A CA 1
ATOM 4500 C C . GLY A 1 646 ? 15.150 7.917 -0.347 1.00 23.38 646 GLY A C 1
ATOM 4501 O O . GLY A 1 646 ? 16.004 8.399 0.396 1.00 23.38 646 GLY A O 1
ATOM 4502 N N . SER A 1 647 ? 14.339 8.675 -1.083 1.00 22.69 647 SER A N 1
ATOM 4503 C CA . SER A 1 647 ? 14.241 10.126 -0.941 1.00 22.69 647 SER A CA 1
ATOM 4504 C C . SER A 1 647 ? 13.693 10.497 0.435 1.00 22.69 647 SER A C 1
ATOM 4506 O O . SER A 1 647 ? 12.657 9.978 0.851 1.00 22.69 647 SER A O 1
ATOM 4508 N N . GLN A 1 648 ? 14.330 11.462 1.098 1.00 28.88 648 GLN A N 1
ATOM 4509 C CA . GLN A 1 648 ? 13.705 12.195 2.191 1.00 28.88 648 GLN A CA 1
ATOM 4510 C C . GLN A 1 648 ? 12.566 13.059 1.638 1.00 28.88 648 GLN A C 1
ATOM 4512 O O . GLN A 1 648 ? 12.805 14.098 1.025 1.00 28.88 648 GLN A O 1
ATOM 4517 N N . GLY A 1 649 ? 11.330 12.618 1.855 1.00 23.44 649 GLY A N 1
ATOM 4518 C CA . GLY A 1 649 ? 10.141 13.452 1.741 1.00 23.44 649 GLY A CA 1
ATOM 4519 C C . GLY A 1 649 ? 9.826 14.066 3.099 1.00 23.44 649 GLY A C 1
ATOM 4520 O O . GLY A 1 649 ? 9.324 13.388 3.990 1.00 23.44 649 GLY A O 1
ATOM 4521 N N . ALA A 1 650 ? 10.134 15.349 3.266 1.00 27.84 650 ALA A N 1
ATOM 4522 C CA . ALA A 1 650 ? 9.576 16.153 4.342 1.00 27.84 650 ALA A CA 1
ATOM 4523 C C . ALA A 1 650 ? 8.092 16.413 4.041 1.00 27.84 650 ALA A C 1
ATOM 4525 O O . ALA A 1 650 ? 7.779 16.955 2.982 1.00 27.84 650 ALA A O 1
ATOM 4526 N N . GLY A 1 651 ? 7.193 16.065 4.967 1.00 26.05 651 GLY A N 1
ATOM 4527 C CA . GLY A 1 651 ? 5.805 16.534 4.917 1.00 26.05 651 GLY A CA 1
ATOM 4528 C C . GLY A 1 651 ? 4.730 15.513 5.275 1.00 26.05 651 GLY A C 1
ATOM 4529 O O . GLY A 1 651 ? 3.890 15.212 4.440 1.00 26.05 651 GLY A O 1
ATOM 4530 N N . ALA A 1 652 ? 4.705 15.045 6.521 1.00 22.31 652 ALA A N 1
ATOM 4531 C CA . ALA A 1 652 ? 3.469 14.716 7.235 1.00 22.31 652 ALA A CA 1
ATOM 4532 C C . ALA A 1 652 ? 3.791 14.668 8.733 1.00 22.31 652 ALA A C 1
ATOM 4534 O O . ALA A 1 652 ? 4.621 13.876 9.173 1.00 22.31 652 ALA A O 1
ATOM 4535 N N . SER A 1 653 ? 3.195 15.559 9.519 1.00 24.20 653 SER A N 1
ATOM 4536 C CA . SER A 1 653 ? 3.329 15.577 10.974 1.00 24.20 653 SER A CA 1
ATOM 4537 C C . SER A 1 653 ? 2.559 14.405 11.586 1.00 24.20 653 SER A C 1
ATOM 4539 O O . SER A 1 653 ? 1.392 14.539 11.947 1.00 24.20 653 SER A O 1
ATOM 4541 N N . SER A 1 654 ? 3.211 13.249 11.717 1.00 21.95 654 SER A N 1
ATOM 4542 C CA . SER A 1 654 ? 2.789 12.219 12.669 1.00 21.95 654 SER A CA 1
ATOM 4543 C C . SER A 1 654 ? 3.252 12.613 14.081 1.00 21.95 654 SER A C 1
ATOM 4545 O O . SER A 1 654 ? 4.272 13.297 14.225 1.00 21.95 654 SER A O 1
ATOM 4547 N N . PRO A 1 655 ? 2.537 12.223 15.152 1.00 23.89 655 PRO A N 1
ATOM 4548 C CA . PRO A 1 655 ? 3.022 12.442 16.508 1.00 23.89 655 PRO A CA 1
ATOM 4549 C C . PRO A 1 655 ? 4.364 11.720 16.663 1.00 23.89 655 PRO A C 1
ATOM 4551 O O . PRO A 1 655 ? 4.436 10.511 16.451 1.00 23.89 655 PRO A O 1
ATOM 4554 N N . GLN A 1 656 ? 5.429 12.447 17.012 1.00 23.50 656 GLN A N 1
ATOM 4555 C CA . GLN A 1 656 ? 6.684 11.826 17.432 1.00 23.50 656 GLN A CA 1
ATOM 4556 C C . GLN A 1 656 ? 6.412 10.998 18.692 1.00 23.50 656 GLN A C 1
ATOM 4558 O O . GLN A 1 656 ? 6.294 11.543 19.789 1.00 23.50 656 GLN A O 1
ATOM 4563 N N . THR A 1 657 ? 6.306 9.681 18.538 1.00 29.62 657 THR A N 1
ATOM 4564 C CA . THR A 1 657 ? 6.415 8.739 19.648 1.00 29.62 657 THR A CA 1
ATOM 4565 C C . THR A 1 657 ? 7.880 8.692 20.075 1.00 29.62 657 THR A C 1
ATOM 4567 O O . THR A 1 657 ? 8.774 8.535 19.248 1.00 29.62 657 THR A O 1
ATOM 4570 N N . THR A 1 658 ? 8.144 8.863 21.367 1.00 33.59 658 THR A N 1
ATOM 4571 C CA . THR A 1 658 ? 9.485 8.967 21.972 1.00 33.59 658 THR A CA 1
ATOM 4572 C C . THR A 1 658 ? 10.216 7.620 22.106 1.00 33.59 658 THR A C 1
ATOM 4574 O O . THR A 1 658 ? 10.934 7.418 23.075 1.00 33.59 658 THR A O 1
ATOM 4577 N N . GLY A 1 659 ? 10.021 6.697 21.162 1.00 39.94 659 GLY A N 1
ATOM 4578 C CA . GLY A 1 659 ? 10.710 5.404 21.106 1.00 39.94 659 GLY A CA 1
ATOM 4579 C C . GLY A 1 659 ? 10.630 4.814 19.698 1.00 39.94 659 GLY A C 1
ATOM 4580 O O . GLY A 1 659 ? 9.555 4.806 19.089 1.00 39.94 659 GLY A O 1
ATOM 4581 N N . SER A 1 660 ? 11.763 4.377 19.147 1.00 44.50 660 SER A N 1
ATOM 4582 C CA . SER A 1 660 ? 11.846 3.800 17.799 1.00 44.50 660 SER A CA 1
ATOM 4583 C C . SER A 1 660 ? 11.436 2.326 17.820 1.00 44.50 660 SER A C 1
ATOM 4585 O O . SER A 1 660 ? 12.087 1.494 18.440 1.00 44.50 660 SER A O 1
ATOM 4587 N N . VAL A 1 661 ? 10.359 1.980 17.111 1.00 50.41 661 VAL A N 1
ATOM 4588 C CA . VAL A 1 661 ? 9.849 0.594 17.023 1.00 50.41 661 VAL A CA 1
ATOM 4589 C C . VAL A 1 661 ? 10.459 -0.215 15.868 1.00 50.41 661 VAL A C 1
ATOM 4591 O O . VAL A 1 661 ? 10.205 -1.414 15.765 1.00 50.41 661 VAL A O 1
ATOM 4594 N N . MET A 1 662 ? 11.275 0.403 15.002 1.00 53.06 662 MET A N 1
ATOM 4595 C CA . MET A 1 662 ? 11.857 -0.253 13.821 1.00 53.06 662 MET A CA 1
ATOM 4596 C C . MET A 1 662 ? 13.372 0.002 13.690 1.00 53.06 662 MET A C 1
ATOM 4598 O O . MET A 1 662 ? 13.767 1.121 13.351 1.00 53.06 662 MET A O 1
ATOM 4602 N N . PRO A 1 663 ? 14.234 -1.011 13.913 1.00 47.97 663 PRO A N 1
ATOM 4603 C CA . PRO A 1 663 ? 15.672 -0.897 13.672 1.00 47.97 663 PRO A CA 1
ATOM 4604 C C . PRO A 1 663 ? 16.038 -1.042 12.182 1.00 47.97 663 PRO A C 1
ATOM 4606 O O . PRO A 1 663 ? 15.363 -1.735 11.412 1.00 47.97 663 PRO A O 1
ATOM 4609 N N . GLN A 1 664 ? 17.154 -0.422 11.774 1.00 49.19 664 GLN A N 1
ATOM 4610 C CA . GLN A 1 664 ? 17.786 -0.667 10.470 1.00 49.19 664 GLN A CA 1
ATOM 4611 C C . GLN A 1 664 ? 18.836 -1.781 10.570 1.00 49.19 664 GLN A C 1
ATOM 4613 O O . GLN A 1 664 ? 19.696 -1.751 11.455 1.00 49.19 664 GLN A O 1
ATOM 4618 N N . LEU A 1 665 ? 18.792 -2.738 9.635 1.00 46.84 665 LEU A N 1
ATOM 4619 C CA . LEU A 1 665 ? 19.728 -3.862 9.564 1.00 46.84 665 LEU A CA 1
ATOM 4620 C C . LEU A 1 665 ? 20.763 -3.661 8.448 1.00 46.84 665 LEU A C 1
ATOM 4622 O O . LEU A 1 665 ? 20.409 -3.483 7.282 1.00 46.84 665 LEU A O 1
ATOM 4626 N N . ALA A 1 666 ? 22.051 -3.729 8.791 1.00 51.47 666 ALA A N 1
ATOM 4627 C CA . ALA A 1 666 ? 23.162 -3.635 7.848 1.00 51.47 666 ALA A CA 1
ATOM 4628 C C . ALA A 1 666 ? 24.005 -4.922 7.837 1.00 51.47 666 ALA A C 1
ATOM 4630 O O . ALA A 1 666 ? 24.607 -5.299 8.842 1.00 51.47 666 ALA A O 1
ATOM 4631 N N . LEU A 1 667 ? 24.101 -5.562 6.668 1.00 45.06 667 LEU A N 1
ATOM 4632 C CA . LEU A 1 667 ? 24.856 -6.802 6.458 1.00 45.06 667 LEU A CA 1
ATOM 4633 C C . LEU A 1 667 ? 26.214 -6.500 5.807 1.00 45.06 667 LEU A C 1
ATOM 4635 O O . LEU A 1 667 ? 26.274 -5.830 4.771 1.00 45.06 667 LEU A O 1
ATOM 4639 N N . LEU A 1 668 ? 27.312 -6.986 6.396 1.00 37.03 668 LEU A N 1
ATOM 4640 C CA . LEU A 1 668 ? 28.604 -7.062 5.711 1.00 37.03 668 LEU A CA 1
ATOM 4641 C C . LEU A 1 668 ? 28.704 -8.421 5.006 1.00 37.03 668 LEU A C 1
ATOM 4643 O O . LEU A 1 668 ? 28.342 -9.451 5.563 1.00 37.03 668 LEU A O 1
ATOM 4647 N N . SER A 1 669 ? 29.127 -8.390 3.742 1.00 33.56 669 SER A N 1
ATOM 4648 C CA . SER A 1 669 ? 29.144 -9.498 2.778 1.00 33.56 669 SER A CA 1
ATOM 4649 C C . SER A 1 669 ? 29.451 -10.867 3.398 1.00 33.56 669 SER A C 1
ATOM 4651 O O . SER A 1 669 ? 30.616 -11.151 3.677 1.00 33.56 669 SER A O 1
ATOM 4653 N N . GLN A 1 670 ? 28.401 -11.680 3.588 1.00 29.47 670 GLN A N 1
ATOM 4654 C CA . GLN A 1 670 ? 28.406 -13.151 3.710 1.00 29.47 670 GLN A CA 1
ATOM 4655 C C . GLN A 1 670 ? 27.007 -13.736 3.979 1.00 29.47 670 GLN A C 1
ATOM 4657 O O . GLN A 1 670 ? 26.778 -14.898 3.658 1.00 29.47 670 GLN A O 1
ATOM 4662 N N . TYR A 1 671 ? 26.046 -12.939 4.455 1.00 31.36 671 TYR A N 1
ATOM 4663 C CA . TYR A 1 671 ? 24.672 -13.396 4.675 1.00 31.36 671 TYR A CA 1
ATOM 4664 C C . TYR A 1 671 ? 23.688 -12.632 3.780 1.00 31.36 671 TYR A C 1
ATOM 4666 O O . TYR A 1 671 ? 23.423 -11.452 3.985 1.00 31.36 671 TYR A O 1
ATOM 4674 N N . ALA A 1 672 ? 23.155 -13.309 2.759 1.00 25.38 672 ALA A N 1
ATOM 4675 C CA . ALA A 1 672 ? 21.839 -12.977 2.218 1.00 25.38 672 ALA A CA 1
ATOM 4676 C C . ALA A 1 672 ? 20.797 -13.500 3.217 1.00 25.38 672 ALA A C 1
ATOM 4678 O O . ALA A 1 672 ? 21.018 -14.551 3.826 1.00 25.38 672 ALA A O 1
ATOM 4679 N N . ALA A 1 673 ? 19.672 -12.804 3.385 1.00 30.06 673 ALA A N 1
ATOM 4680 C CA . ALA A 1 673 ? 18.620 -13.155 4.348 1.00 30.06 673 ALA A CA 1
ATOM 4681 C C . ALA A 1 673 ? 18.099 -14.614 4.230 1.00 30.06 673 ALA A C 1
ATOM 4683 O O . ALA A 1 673 ? 17.490 -15.138 5.153 1.00 30.06 673 ALA A O 1
ATOM 4684 N N . SER A 1 674 ? 18.439 -15.318 3.145 1.00 26.28 674 SER A N 1
ATOM 4685 C CA . SER A 1 674 ? 18.224 -16.753 2.921 1.00 26.28 674 SER A CA 1
ATOM 4686 C C . SER A 1 674 ? 19.036 -17.711 3.813 1.00 26.28 674 SER A C 1
ATOM 4688 O O . SER A 1 674 ? 18.921 -18.921 3.663 1.00 26.28 674 SER A O 1
ATOM 4690 N N . SER A 1 675 ? 19.902 -17.217 4.698 1.00 26.17 675 SER A N 1
ATOM 4691 C CA . SER A 1 675 ? 20.715 -18.044 5.614 1.00 26.17 675 SER A CA 1
ATOM 4692 C C . SER A 1 675 ? 20.075 -18.244 6.995 1.00 26.17 675 SER A C 1
ATOM 4694 O O . SER A 1 675 ? 20.578 -19.019 7.809 1.00 26.17 675 SER A O 1
ATOM 4696 N N . PHE A 1 676 ? 18.920 -17.620 7.241 1.00 33.66 676 PHE A N 1
ATOM 4697 C CA . PHE A 1 676 ? 18.166 -17.760 8.487 1.00 33.66 676 PHE A CA 1
ATOM 4698 C C . PHE A 1 676 ? 17.123 -18.886 8.460 1.00 33.66 676 PHE A C 1
ATOM 4700 O O . PHE A 1 676 ? 16.529 -19.172 9.495 1.00 33.66 676 PHE A O 1
ATOM 4707 N N . ALA A 1 677 ? 16.996 -19.641 7.365 1.00 30.33 677 ALA A N 1
ATOM 4708 C CA . ALA A 1 677 ? 16.044 -20.745 7.248 1.00 30.33 677 ALA A CA 1
ATOM 4709 C C . ALA A 1 677 ? 16.746 -22.110 7.145 1.00 30.33 677 ALA A C 1
ATOM 4711 O O . ALA A 1 677 ? 17.462 -22.388 6.186 1.00 30.33 677 ALA A O 1
ATOM 4712 N N . THR A 1 678 ? 16.510 -22.987 8.125 1.00 24.05 678 THR A N 1
ATOM 4713 C CA . THR A 1 678 ? 16.647 -24.441 7.942 1.00 24.05 678 THR A CA 1
ATOM 4714 C C . THR A 1 678 ? 15.515 -25.161 8.669 1.00 24.05 678 THR A C 1
ATOM 4716 O O . THR A 1 678 ? 15.129 -24.809 9.779 1.00 24.05 678 THR A O 1
ATOM 4719 N N . THR A 1 679 ? 14.975 -26.164 7.981 1.00 26.77 679 THR A N 1
ATOM 4720 C CA . THR A 1 679 ? 13.789 -26.968 8.292 1.00 26.77 679 THR A CA 1
ATOM 4721 C C . THR A 1 679 ? 13.815 -27.620 9.674 1.00 26.77 679 THR A C 1
ATOM 4723 O O . THR A 1 679 ? 14.745 -28.366 9.989 1.00 26.77 679 THR A O 1
ATOM 4726 N N . ALA A 1 680 ? 12.742 -27.447 10.450 1.00 28.12 680 ALA A N 1
ATOM 4727 C CA . ALA A 1 680 ? 12.502 -28.238 11.650 1.00 28.12 680 ALA A CA 1
ATOM 4728 C C . ALA A 1 680 ? 12.297 -29.720 11.286 1.00 28.12 680 ALA A C 1
ATOM 4730 O O . ALA A 1 680 ? 11.401 -30.079 10.518 1.00 28.12 680 ALA A O 1
ATOM 4731 N N . ALA A 1 681 ? 13.122 -30.589 11.871 1.00 25.05 681 ALA A N 1
ATOM 4732 C CA . ALA A 1 681 ? 12.890 -32.023 11.870 1.00 25.05 681 ALA A CA 1
ATOM 4733 C C . ALA A 1 681 ? 11.582 -32.334 12.615 1.00 25.05 681 ALA A C 1
ATOM 4735 O O . ALA A 1 681 ? 11.379 -31.934 13.762 1.00 25.05 681 ALA A O 1
ATOM 4736 N N . THR A 1 682 ? 10.698 -33.084 11.962 1.00 25.78 682 THR A N 1
ATOM 4737 C CA . THR A 1 682 ? 9.512 -33.684 12.572 1.00 25.78 682 THR A CA 1
ATOM 4738 C C . THR A 1 682 ? 9.923 -34.619 13.710 1.00 25.78 682 THR A C 1
ATOM 4740 O O . THR A 1 682 ? 10.467 -35.692 13.448 1.00 25.78 682 THR A O 1
ATOM 4743 N N . PHE A 1 683 ? 9.604 -34.269 14.957 1.00 24.52 683 PHE A N 1
ATOM 47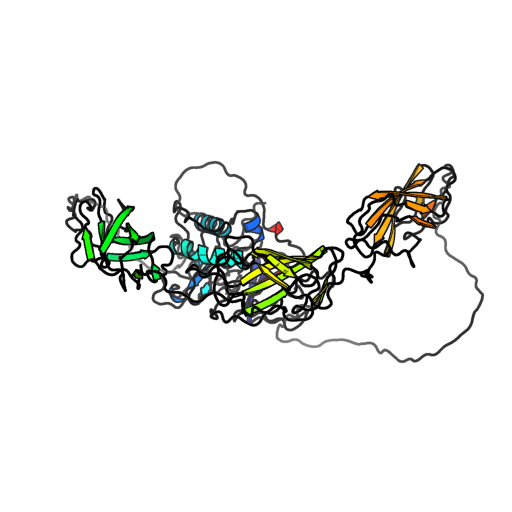44 C CA . PHE A 1 683 ? 9.561 -35.241 16.048 1.00 24.52 683 PHE A CA 1
ATOM 4745 C C . PHE A 1 683 ? 8.120 -35.693 16.274 1.00 24.52 683 PHE A C 1
ATOM 4747 O O . PHE A 1 683 ? 7.276 -34.977 16.811 1.00 24.52 683 PHE A O 1
ATOM 4754 N N . ALA A 1 684 ? 7.848 -36.910 15.811 1.00 26.55 684 ALA A N 1
ATOM 4755 C CA . ALA A 1 684 ? 6.637 -37.645 16.110 1.00 26.55 684 ALA A CA 1
ATOM 4756 C C . ALA A 1 684 ? 6.710 -38.228 17.531 1.00 26.55 684 ALA A C 1
ATOM 4758 O O . ALA A 1 684 ? 7.638 -38.964 17.852 1.00 26.55 684 ALA A O 1
ATOM 4759 N N . GLY A 1 685 ? 5.670 -37.959 18.326 1.00 25.22 685 GLY A N 1
ATOM 4760 C CA . GLY A 1 685 ? 5.246 -38.795 19.450 1.00 25.22 685 GLY A CA 1
ATOM 4761 C C . GLY A 1 685 ? 5.841 -38.467 20.822 1.00 25.22 685 GLY A C 1
ATOM 4762 O O . GLY A 1 685 ? 6.941 -38.894 21.135 1.00 25.22 685 GLY A O 1
ATOM 4763 N N . ALA A 1 686 ? 5.047 -37.828 21.684 1.00 23.69 686 ALA A N 1
ATOM 4764 C CA . ALA A 1 686 ? 4.665 -38.352 23.003 1.00 23.69 686 ALA A CA 1
ATOM 4765 C C . ALA A 1 686 ? 3.692 -37.385 23.706 1.00 23.69 686 ALA A C 1
ATOM 4767 O O . ALA A 1 686 ? 3.620 -36.197 23.411 1.00 23.69 686 ALA A O 1
ATOM 4768 N N . SER A 1 687 ? 2.885 -37.964 24.583 1.00 25.78 687 SER A N 1
ATOM 4769 C CA . SER A 1 687 ? 1.661 -37.476 25.216 1.00 25.78 687 SER A CA 1
ATOM 4770 C C . SER A 1 687 ? 1.787 -36.289 26.183 1.00 25.78 687 SER A C 1
ATOM 4772 O O . SER A 1 687 ? 2.800 -36.109 26.842 1.00 25.78 687 SER A O 1
ATOM 4774 N N . ALA A 1 688 ? 0.661 -35.572 26.286 1.00 29.86 688 ALA A N 1
ATOM 4775 C CA . ALA A 1 688 ? 0.136 -34.724 27.363 1.00 29.86 688 ALA A CA 1
ATOM 4776 C C . ALA A 1 688 ? 0.920 -34.582 28.694 1.00 29.86 688 ALA A C 1
ATOM 4778 O O . ALA A 1 688 ? 1.334 -35.568 29.291 1.00 29.86 688 ALA A O 1
ATOM 4779 N N . GLN A 1 689 ? 0.896 -33.336 29.204 1.00 24.83 689 GLN A N 1
ATOM 4780 C CA . GLN A 1 689 ? 1.317 -32.810 30.522 1.00 24.83 689 GLN A CA 1
ATOM 4781 C C . GLN A 1 689 ? 2.777 -32.349 30.673 1.00 24.83 689 GLN A C 1
ATOM 4783 O O . GLN A 1 689 ? 3.599 -33.069 31.219 1.00 24.83 689 GLN A O 1
ATOM 4788 N N . GLN A 1 690 ? 3.044 -31.078 30.332 1.00 25.20 690 GLN A N 1
ATOM 4789 C CA . GLN A 1 690 ? 3.913 -30.161 31.098 1.00 25.20 690 GLN A CA 1
ATOM 4790 C C . GLN A 1 690 ? 3.662 -28.707 30.638 1.00 25.20 690 GLN A C 1
ATOM 4792 O O . GLN A 1 690 ? 3.760 -28.372 29.462 1.00 25.20 690 GLN A O 1
ATOM 4797 N N . TRP A 1 691 ? 3.225 -27.861 31.569 1.00 31.00 691 TRP A N 1
ATOM 4798 C CA . TRP A 1 691 ? 2.456 -26.628 31.344 1.00 31.00 691 TRP A CA 1
ATOM 4799 C C . TRP A 1 691 ? 3.360 -25.371 31.358 1.00 31.00 691 TRP A C 1
ATOM 4801 O O . TRP A 1 691 ? 3.166 -24.501 32.191 1.00 31.00 691 TRP A O 1
ATOM 4811 N N . PHE A 1 692 ? 4.325 -25.277 30.427 1.00 27.14 692 PHE A N 1
ATOM 4812 C CA . PHE A 1 692 ? 5.467 -24.320 30.386 1.00 27.14 692 PHE A CA 1
ATOM 4813 C C . PHE A 1 692 ? 6.683 -24.729 31.240 1.00 27.14 692 PHE A C 1
ATOM 4815 O O . PHE A 1 692 ? 7.136 -23.992 32.109 1.00 27.14 692 PHE A O 1
ATOM 4822 N N . GLY A 1 693 ? 7.222 -25.925 30.986 1.00 25.39 693 GLY A N 1
ATOM 4823 C CA . GLY A 1 693 ? 8.461 -26.410 31.612 1.00 25.39 693 GLY A CA 1
ATOM 4824 C C . GLY A 1 693 ? 9.704 -26.346 30.723 1.00 25.39 693 GLY A C 1
ATOM 4825 O O . GLY A 1 693 ? 10.756 -26.810 31.153 1.00 25.39 693 GLY A O 1
ATOM 4826 N N . ASP A 1 694 ? 9.601 -25.824 29.498 1.00 34.97 694 ASP A N 1
ATOM 4827 C CA . ASP A 1 694 ? 10.749 -25.789 28.598 1.00 34.97 694 ASP A CA 1
ATOM 4828 C C . ASP A 1 694 ? 11.531 -24.481 28.752 1.00 34.97 694 ASP A C 1
ATOM 4830 O O . ASP A 1 694 ? 11.131 -23.421 28.271 1.00 34.97 694 ASP A O 1
ATOM 4834 N N . THR A 1 695 ? 12.652 -24.564 29.463 1.00 33.03 695 THR A N 1
ATOM 4835 C CA . THR A 1 695 ? 13.608 -23.471 29.665 1.00 33.03 695 THR A CA 1
ATOM 4836 C C . THR A 1 695 ? 14.407 -23.122 28.403 1.00 33.03 695 THR A C 1
ATOM 4838 O O . THR A 1 695 ? 15.296 -22.281 28.483 1.00 33.03 695 THR A O 1
ATOM 4841 N N . THR A 1 696 ? 14.131 -23.739 27.245 1.00 37.44 696 THR A N 1
ATOM 4842 C CA . THR A 1 696 ? 14.836 -23.457 25.980 1.00 37.44 696 THR A CA 1
ATOM 4843 C C . THR A 1 696 ? 14.150 -22.425 25.078 1.00 37.44 696 THR A C 1
ATOM 4845 O O . THR A 1 696 ? 14.499 -22.329 23.904 1.00 37.44 696 THR A O 1
ATOM 4848 N N . GLN A 1 697 ? 13.178 -21.648 25.570 1.00 43.44 697 GLN A N 1
ATOM 4849 C CA . GLN A 1 697 ? 12.606 -20.531 24.801 1.00 43.44 697 GLN A CA 1
ATOM 4850 C C . GLN A 1 697 ? 13.562 -19.330 24.837 1.00 43.44 697 GLN A C 1
ATOM 4852 O O . GLN A 1 697 ? 13.419 -18.410 25.635 1.00 43.44 697 GLN A O 1
ATOM 4857 N N . THR A 1 698 ? 14.602 -19.390 24.012 1.00 44.38 698 THR A N 1
ATOM 4858 C CA . THR A 1 698 ? 15.593 -18.327 23.819 1.00 44.38 698 THR A CA 1
ATOM 4859 C C . THR A 1 698 ? 15.083 -17.275 22.827 1.00 44.38 698 THR A C 1
ATOM 4861 O O . THR A 1 698 ? 14.239 -17.569 21.980 1.00 44.38 698 THR A O 1
ATOM 4864 N N . LEU A 1 699 ? 15.615 -16.046 22.892 1.00 39.41 699 LEU A N 1
ATOM 4865 C CA . LEU A 1 699 ? 15.453 -15.053 21.814 1.00 39.41 699 LEU A CA 1
ATOM 4866 C C . LEU A 1 699 ? 16.299 -15.423 20.577 1.00 39.41 699 LEU A C 1
ATOM 4868 O O . LEU A 1 699 ? 16.124 -14.838 19.509 1.00 39.41 699 LEU A O 1
ATOM 4872 N N . ALA A 1 700 ? 17.214 -16.388 20.723 1.00 39.53 700 ALA A N 1
ATOM 4873 C CA . ALA A 1 700 ? 18.073 -16.909 19.668 1.00 39.53 700 ALA A CA 1
ATOM 4874 C C . ALA A 1 700 ? 17.590 -18.244 19.080 1.00 39.53 700 ALA A C 1
ATOM 4876 O O . ALA A 1 700 ? 16.923 -19.045 19.739 1.00 39.53 700 ALA A O 1
ATOM 4877 N N . LYS A 1 701 ? 17.983 -18.483 17.826 1.00 40.62 701 LYS A N 1
ATOM 4878 C CA . LYS A 1 701 ? 17.667 -19.667 17.023 1.00 40.62 701 LYS A CA 1
ATOM 4879 C C . LYS A 1 701 ? 18.435 -20.901 17.518 1.00 40.62 701 LYS A C 1
ATOM 4881 O O . LYS A 1 701 ? 19.656 -20.875 17.632 1.00 40.62 701 LYS A O 1
ATOM 4886 N N . SER A 1 702 ? 17.738 -22.021 17.720 1.00 31.86 702 SER A N 1
ATOM 4887 C CA . SER A 1 702 ? 18.387 -23.325 17.917 1.00 31.86 702 SER A CA 1
ATOM 4888 C C . SER A 1 702 ? 19.007 -23.806 16.601 1.00 31.86 702 SER A C 1
ATOM 4890 O O . SER A 1 702 ? 18.298 -24.108 15.639 1.00 31.86 702 SER A O 1
ATOM 4892 N N . LEU A 1 703 ? 20.338 -23.879 16.543 1.00 29.48 703 LEU A N 1
ATOM 4893 C CA . LEU A 1 703 ? 21.063 -24.520 15.447 1.00 29.48 703 LEU A CA 1
ATOM 4894 C C . LEU A 1 703 ? 21.199 -26.021 15.736 1.00 29.48 703 LEU A C 1
ATOM 4896 O O . LEU A 1 703 ? 22.150 -26.477 16.374 1.00 29.48 703 LEU A O 1
ATOM 4900 N N . GLY A 1 704 ? 20.231 -26.803 15.259 1.00 26.17 704 GLY A N 1
ATOM 4901 C CA . GLY A 1 704 ? 20.415 -28.241 15.068 1.00 26.17 704 GLY A CA 1
ATOM 4902 C C . GLY A 1 704 ? 21.398 -28.476 13.919 1.00 26.17 704 GLY A C 1
ATOM 4903 O O . GLY A 1 704 ? 21.183 -27.949 12.831 1.00 26.17 704 GLY A O 1
ATOM 4904 N N . ARG A 1 705 ? 22.487 -29.203 14.200 1.00 27.72 705 ARG A N 1
ATOM 4905 C CA . ARG A 1 705 ? 23.584 -29.514 13.264 1.00 27.72 705 ARG A CA 1
ATOM 4906 C C . ARG A 1 705 ? 23.138 -30.129 11.944 1.00 27.72 705 ARG A C 1
ATOM 4908 O O . ARG A 1 705 ? 22.252 -31.013 11.986 1.00 27.72 705 ARG A O 1
#

Secondary structure (DSSP, 8-state):
--TT--PPSSSS--EEEEETTEEEEEES-EE-SSS-EE-SEEEEEETTT--SB-EETTEE-SSSSTT-B-SSTT-B-HHHHHTT---SPEEEEEEGGGEEEEE-TT--------TT-SEEET-EEEPPTTPPPPTT--HHHHHHHHHHHHT-EEEEEEESS--EE-B-TTTS-HHHHHHHHHHHHHHGGG-EE-TT----------------------------PPPBEEEEEEEBTTEETTEEEE-TT-EEEEEEEEEEEEEE-S--EEEETTS-EEEEEE-TTEEEEEEEEE--TT--BSS--EEEEE-TTEE-SS-PBPB-TT---SPSS-EEE--S-----PPPBEEEEEEESTTEETTEEEE-TT-EEEEEEEEEEEEEE-S--EEEETTS-EEEEEE-TTEEEEEEEEE--TT--BSS--EEEEE-TTEE-TT-PBPB-TT---SPSS-EEE--S----TT--BEEEEEEESTTEETTEEEE-TT-EEEEEEEEEEEEEE-S--EEEETTS-EEEEEE-TTEEEEEEEEEPPTT--BSS--EEEEE-TTEE-TT-PBPB-TT-----SS-EEE------------------------------------------------------------------------------SS----EEEE-TT--GGGS--PPP------S--SS--TT--SS-----

Radius of gyration: 38.39 Å; chains: 1; bounding box: 109×64×108 Å

Foldseek 3Di:
DPQPFWFDPAQFRWFWEDDPQKIKIFTPWGAPHSFDIDGPDIAMAGQAPGLQFADLVVGGANGDFQLSGHCLLQAAEVLQVVVLADPAAHAKAEALQQEDDDAAARRNGHPRHHPPHDHYAQFFKAQDPPPDQDPPQDSVLVNVNVNRHVQTYGHRHYWHPDMATFYAPPPDDPVRVVSNRVSCVVRVVRIDTDPDRDDPDDDDDDDDDDDDDDDDDDDPPLPPDAKEWDAKAKDFVQADRRAGEDEAFTKIKIKTFIPWAKAAPDWWWFQKPLRWIWTWDDRGRTRMTITITHDHASRWDQAIWGPDTRRPRIGHPSRHHYDHVVHGGHHGYGYTYDHDQPPDPDWKEFPAKAKDFPQADRRAGEDEAFTKIKIKTAIPWAKAADDWWWFQKPLRWIWTWDDRGRHRMTITITGDHASRWDQAIWGPDTRQPRIGHPSRRHYDHVVRGTHHPYGYTYDHPDDPDPQWKEFDAKAKDFVQADRRAGEDEAQTKIKIKTFIPWAKAAPDWKWFQKPQRWIWTWDDRGRHRITITMTGHHPSGWDQFIWGPDTDRPRIGDPSRGGYDHVPHGTHHPYGYTYDYDDDDPPPDPDDDDDDDDDDDDDDDDDDDDDDDDDDDDDDDDDDDDDDDDDRDDDDDDDDDPDDDDDDDPDDDDPNINDDSYTHYDYDPDDDVVVVDDDDDDDDDDDDDDSPPDPSSGSHDDDDD